Protein AF-0000000075089194 (afdb_homodimer)

Sequence (582 aa):
MLPSSLKMEQFHTVLVVLSIIIVISIAAPISENEDSENDGEYGEYFEGDMLLSKAQREAILQAADGNGRNGLRNVAKRWPNRTVVYHINEEDFDEEHVQKIEDALADIANHSCISFRPREKEDEHAVIIQGTKGGCFSSVGLSTPNDEGEIHQVLNLAKGCFKHGTVVHEMLHTIGFYHMQSTYDRDDFVTILWENIKPGHEHNFAKYSNDTVTDFGVPYDYNSVMHYTEKAFSVNGNNTIVPLKENVTIGQRMGLSESDILKLNKMYCEENDDNEVMLIENIDEIAFTCDMLPSSLKMEQFHTVLVVLSIIIVISIAAPISENEDSENDGEYGEYFEGDMLLSKAQREAILQAADGNGRNGLRNVAKRWPNRTVVYHINEEDFDEEHVQKIEDALADIANHSCISFRPREKEDEHAVIIQGTKGGCFSSVGLSTPNDEGEIHQVLNLAKGCFKHGTVVHEMLHTIGFYHMQSTYDRDDFVTILWENIKPGHEHNFAKYSNDTVTDFGVPYDYNSVMHYTEKAFSVNGNNTIVPLKENVTIGQRMGLSESDILKLNKMYCEENDDNEVMLIENIDEIAFTCD

Solvent-accessible surface area (backbone atoms only — not comparable to full-atom values): 32364 Å² total; per-residue (Å²): 138,82,83,81,78,77,76,76,77,74,76,73,75,76,73,74,72,74,71,73,70,72,70,70,70,67,66,64,71,70,68,71,69,72,61,70,75,70,58,26,44,70,46,63,28,42,72,13,27,35,44,70,48,45,68,33,52,54,41,55,48,38,38,31,41,48,68,39,78,74,36,29,78,70,61,46,41,68,48,67,92,42,35,47,39,28,42,73,46,59,89,56,46,56,71,68,54,52,48,50,53,50,49,32,52,48,53,53,31,74,60,41,71,43,41,77,42,72,56,89,47,88,85,48,64,24,36,39,36,36,32,88,53,85,30,25,30,13,23,46,12,45,74,51,44,86,54,69,77,38,67,56,44,47,31,37,44,20,91,75,29,75,47,56,6,47,45,36,34,37,49,39,18,37,58,36,53,70,54,51,67,27,39,57,66,33,72,81,46,36,44,76,36,62,81,26,40,32,73,46,50,65,71,58,66,41,51,38,27,78,52,37,64,81,46,83,86,49,75,93,54,57,54,20,33,46,23,60,41,40,46,52,63,34,64,75,78,41,58,18,43,41,67,69,59,80,97,66,63,50,29,45,48,75,39,82,24,72,64,46,38,51,36,52,28,58,73,68,52,53,81,60,84,49,76,58,64,68,47,51,65,52,44,64,58,52,60,64,60,70,110,136,83,82,80,80,78,76,76,77,75,77,74,76,76,74,74,74,74,72,74,72,72,71,70,70,66,67,64,70,74,67,70,69,73,62,68,76,69,57,25,44,70,46,62,28,43,72,13,27,36,45,70,49,45,68,34,52,54,40,54,49,38,36,31,41,48,69,41,77,72,37,31,78,71,60,44,42,69,49,67,93,41,35,48,38,28,42,72,47,58,90,57,46,57,70,68,54,51,49,50,53,51,49,30,53,47,54,53,30,74,60,42,72,44,40,76,43,72,55,90,49,90,85,48,65,26,36,39,36,35,32,87,51,87,30,26,30,12,24,46,12,47,75,51,44,87,56,68,76,38,67,57,46,48,31,37,44,19,89,76,30,75,46,57,7,45,45,36,35,39,50,39,18,39,58,38,52,71,53,51,67,26,38,58,66,34,72,81,46,35,44,77,37,62,84,27,40,32,74,45,50,65,69,57,68,39,51,39,28,79,51,38,63,82,45,84,85,48,73,91,54,57,53,21,32,46,24,60,42,39,45,52,62,34,63,77,78,41,58,19,44,42,66,69,59,81,96,68,62,51,29,46,47,75,40,81,24,72,62,46,39,51,36,50,27,58,74,67,53,52,81,59,82,51,77,58,65,65,47,53,67,52,42,64,59,52,59,63,60,68,108

pLDDT: mean 78.03, std 25.6, range [23.56, 98.81]

InterPro domains:
  IPR001506 Peptidase M12A [PF01400] (74-269)
  IPR001506 Peptidase M12A [PR00480] (101-119)
  IPR001506 Peptidase M12A [PR00480] (161-179)
  IPR001506 Peptidase M12A [PR00480] (180-197)
  IPR001506 Peptidase M12A [PR00480] (219-234)
  IPR001506 Peptidase M12A [PR00480] (256-269)
  IPR001506 Peptidase M12A [PS51864] (70-270)
  IPR006026 Peptidase, metallopeptidase [SM00235] (75-224)
  IPR024079 Metallopeptidase, catalytic domain superfamily [G3DSA:3.40.390.10] (23-272)
  IPR034035 Astacin-like metallopeptidase domain [cd04280] (81-268)

Secondary structure (DSSP, 8-state):
---------------------------------------TTSSSBBTBTEE--HHHHHHHHHHHTS---S-STTSSBPPGGGEEEEEE-GGG--HHHHHHHHHHHHHHHHTSS-EEEE-SSTTS--EEEE-SSSSEEEE-SBPPHHHHS-S-EEEEE-GGG-SHHHHHHHHHHHHT---GGGSTTGGGTEEE-GGGBPTT-GGGGPPPPTTS--STTPPP-TT-TTSPPTTTTBSSSS-SEEESSTT---S--SS--HHHHHHHHHHHTS---TTTHHHHHHHHHHHHHT-/---------------------------------------TTSSSBBTBTEE--HHHHHHHHHHHTS---S-STTSSBPPGGGEEEEEE-GGG--HHHHHHH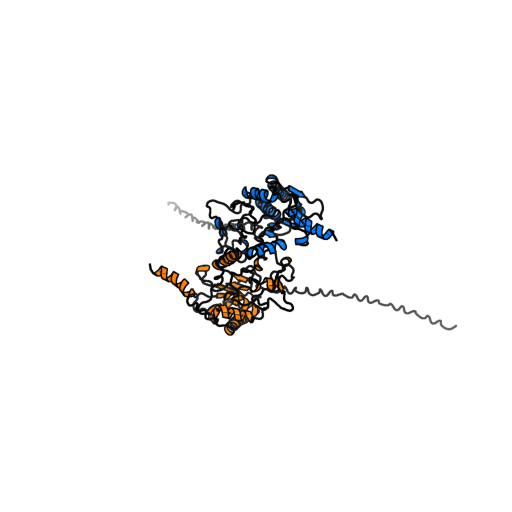HHHHHHHHHTSS-EEEE-SSTTS--EEEE-SSSSEEEE-SBPPHHHHS-S-EEEEE-GGG-SH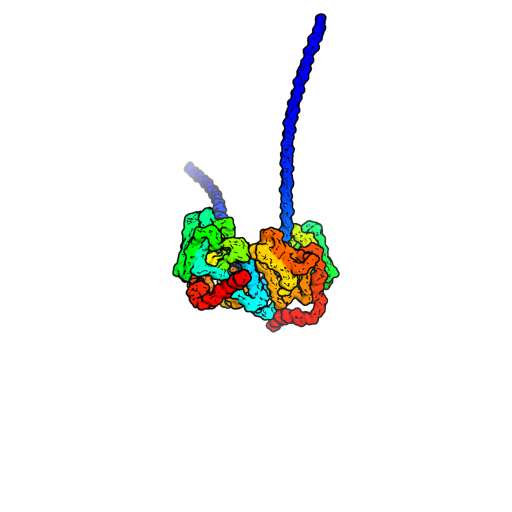HHHHHHHHHHHT---GGGSTTGGGTEEE-GGGBPTT-GGGGPPPPTTS--STTPPP-TT-TTSPPTTTTBSSSS-SEEESSTT---S--SS--HHHHHHHHHHHTS---TTTHHHHHHHHHHHHHT-

Structure (mmCIF, N/CA/C/O backbone):
data_AF-0000000075089194-model_v1
#
loop_
_entity.id
_entity.type
_entity.pdbx_description
1 polymer Metalloendopeptidase
#
loop_
_atom_site.group_PDB
_atom_site.id
_atom_site.type_symbol
_atom_site.label_atom_id
_atom_site.label_alt_id
_atom_site.label_comp_id
_atom_site.label_asym_id
_atom_site.label_entity_id
_atom_site.label_seq_id
_atom_site.pdbx_PDB_ins_code
_atom_site.Cartn_x
_atom_site.Cartn_y
_atom_site.Cartn_z
_atom_site.occupancy
_atom_site.B_iso_or_equiv
_atom_site.auth_seq_id
_atom_site.auth_comp_id
_atom_site.auth_asym_id
_atom_site.auth_atom_id
_atom_site.pdbx_PDB_model_num
ATOM 1 N N . MET A 1 1 ? -85.188 37.594 -64.938 1 29.69 1 MET A N 1
ATOM 2 C CA . MET A 1 1 ? -83.938 37.156 -65.5 1 29.69 1 MET A CA 1
ATOM 3 C C . MET A 1 1 ? -82.812 37.25 -64.5 1 29.69 1 MET A C 1
ATOM 5 O O . MET A 1 1 ? -82.188 38.312 -64.375 1 29.69 1 MET A O 1
ATOM 9 N N . LEU A 1 2 ? -83 36.594 -63.312 1 31.44 2 LEU A N 1
ATOM 10 C CA . LEU A 1 2 ? -82.375 36.719 -62 1 31.44 2 LEU A CA 1
ATOM 11 C C . LEU A 1 2 ? -80.938 36.219 -62 1 31.44 2 LEU A C 1
ATOM 13 O O . LEU A 1 2 ? -80.625 35.219 -62.656 1 31.44 2 LEU A O 1
ATOM 17 N N . PRO A 1 3 ? -79.875 37.094 -61.719 1 35.69 3 PRO A N 1
ATOM 18 C CA . PRO A 1 3 ? -78.438 37.031 -61.75 1 35.69 3 PRO A CA 1
ATOM 19 C C . PRO A 1 3 ? -77.875 35.938 -60.844 1 35.69 3 PRO A C 1
ATOM 21 O O . PRO A 1 3 ? -78.375 35.656 -59.781 1 35.69 3 PRO A O 1
ATOM 24 N N . SER A 1 4 ? -77.375 34.781 -61.438 1 30.83 4 SER A N 1
ATOM 25 C CA . SER A 1 4 ? -76.812 33.562 -60.938 1 30.83 4 SER A CA 1
ATOM 26 C C . SER A 1 4 ? -75.562 33.844 -60.125 1 30.83 4 SER A C 1
ATOM 28 O O . SER A 1 4 ? -74.625 34.469 -60.625 1 30.83 4 SER A O 1
ATOM 30 N N . SER A 1 5 ? -75.625 34.125 -58.875 1 30.59 5 SER A N 1
ATOM 31 C CA . SER A 1 5 ? -74.688 34.438 -57.812 1 30.59 5 SER A CA 1
ATOM 32 C C . SER A 1 5 ? -73.625 33.312 -57.656 1 30.59 5 SER A C 1
ATOM 34 O O . SER A 1 5 ? -74 32.25 -57.188 1 30.59 5 SER A O 1
ATOM 36 N N . LEU A 1 6 ? -72.875 33.031 -58.719 1 26.94 6 LEU A N 1
ATOM 37 C CA . LEU A 1 6 ? -71.875 31.969 -58.625 1 26.94 6 LEU A CA 1
ATOM 38 C C . LEU A 1 6 ? -70.938 32.219 -57.438 1 26.94 6 LEU A C 1
ATOM 40 O O . LEU A 1 6 ? -70.25 33.25 -57.406 1 26.94 6 LEU A O 1
ATOM 44 N N . LYS A 1 7 ? -71.25 31.609 -56.281 1 26.19 7 LYS A N 1
ATOM 45 C CA . LYS A 1 7 ? -70.562 31.609 -55.031 1 26.19 7 LYS A CA 1
ATOM 46 C C . LYS A 1 7 ? -69.125 31.094 -55.188 1 26.19 7 LYS A C 1
ATOM 48 O O . LYS A 1 7 ? -68.938 29.984 -55.688 1 26.19 7 LYS A O 1
ATOM 53 N N . MET A 1 8 ? -68.125 32.031 -55.375 1 25.86 8 MET A N 1
ATOM 54 C CA . MET A 1 8 ? -66.688 31.812 -55.469 1 25.86 8 MET A CA 1
ATOM 55 C C . MET A 1 8 ? -66.188 30.969 -54.312 1 25.86 8 MET A C 1
ATOM 57 O O . MET A 1 8 ? -66.375 31.297 -53.125 1 25.86 8 MET A O 1
ATOM 61 N N . GLU A 1 9 ? -66.25 29.672 -54.438 1 28.05 9 GLU A N 1
ATOM 62 C CA . GLU A 1 9 ? -65.688 28.734 -53.469 1 28.05 9 GLU A CA 1
ATOM 63 C C . GLU A 1 9 ? -64.25 29.078 -53.094 1 28.05 9 GLU A C 1
ATOM 65 O O . GLU A 1 9 ? -63.438 29.312 -53.969 1 28.05 9 GLU A O 1
ATOM 70 N N . GLN A 1 10 ? -64.125 29.844 -52.031 1 28.81 10 GLN A N 1
ATOM 71 C CA . GLN A 1 10 ? -62.875 30.25 -51.344 1 28.81 10 GLN A CA 1
ATOM 72 C C . GLN A 1 10 ? -62 29.031 -51 1 28.81 10 GLN A C 1
ATOM 74 O O . GLN A 1 10 ? -62.469 28.094 -50.344 1 28.81 10 GLN A O 1
ATOM 79 N N . PHE A 1 11 ? -6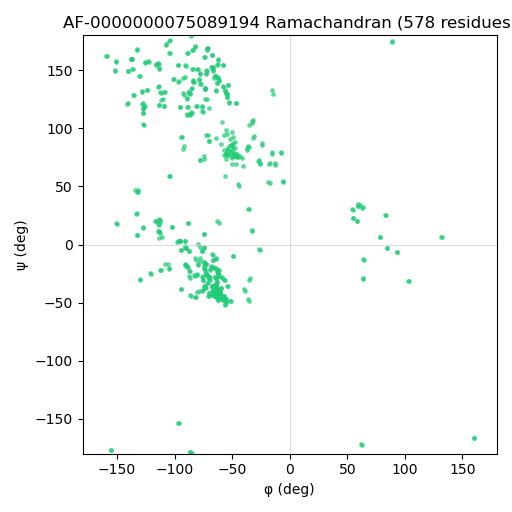1.281 28.547 -52 1 30.2 11 PHE A N 1
ATOM 80 C CA . PHE A 1 11 ? -60.312 27.5 -51.688 1 30.2 11 PHE A CA 1
ATOM 81 C C . PHE A 1 11 ? -59.438 27.906 -50.531 1 30.2 11 PHE A C 1
ATOM 83 O O . PHE A 1 11 ? -58.781 28.953 -50.594 1 30.2 11 PHE A O 1
ATOM 90 N N . HIS A 1 12 ? -59.875 27.672 -49.344 1 31.52 12 HIS A N 1
ATOM 91 C CA . HIS A 1 12 ? -59.094 27.828 -48.156 1 31.52 12 HIS A CA 1
ATOM 92 C C . HIS A 1 12 ? -57.781 27.016 -48.219 1 31.52 12 HIS A C 1
ATOM 94 O O . HIS A 1 12 ? -57.844 25.797 -48.344 1 31.52 12 HIS A O 1
ATOM 100 N N . THR A 1 13 ? -56.844 27.516 -49.031 1 30.42 13 THR A N 1
ATOM 101 C CA . THR A 1 13 ? -55.531 26.875 -48.969 1 30.42 13 THR A CA 1
ATOM 102 C C . THR A 1 13 ? -55.094 26.703 -47.531 1 30.42 13 THR A C 1
ATOM 104 O O . THR A 1 13 ? -54.969 27.688 -46.812 1 30.42 13 THR A O 1
ATOM 107 N N . VAL A 1 14 ? -55.469 25.609 -46.938 1 33.19 14 VAL A N 1
ATOM 108 C CA . VAL A 1 14 ? -54.938 25.219 -45.625 1 33.19 14 VAL A CA 1
ATOM 109 C C . VAL A 1 14 ? -53.406 25.188 -45.656 1 33.19 14 VAL A C 1
ATOM 111 O O . VAL A 1 14 ? -52.812 24.438 -46.438 1 33.19 14 VAL A O 1
ATOM 114 N N . LEU A 1 15 ? -52.812 26.344 -45.594 1 31.47 15 LEU A N 1
ATOM 115 C CA . LEU A 1 15 ? -51.375 26.375 -45.344 1 31.47 15 LEU A CA 1
ATOM 116 C C . LEU A 1 15 ? -51 25.469 -44.188 1 31.47 15 LEU A C 1
ATOM 118 O O . LEU A 1 15 ? -51.438 25.688 -43.062 1 31.47 15 LEU A O 1
ATOM 122 N N . VAL A 1 16 ? -50.844 24.219 -44.469 1 33.5 16 VAL A N 1
ATOM 123 C CA . VAL A 1 16 ? -50.281 23.312 -43.5 1 33.5 16 VAL A CA 1
ATOM 124 C C . VAL A 1 16 ? -48.906 23.844 -43.031 1 33.5 16 VAL A C 1
ATOM 126 O O . VAL A 1 16 ? -47.969 23.969 -43.844 1 33.5 16 VAL A O 1
ATOM 129 N N . VAL A 1 17 ? -48.906 24.812 -42.156 1 33.75 17 VAL A N 1
ATOM 130 C CA . VAL A 1 17 ? -47.688 25.219 -41.5 1 33.75 17 VAL A CA 1
ATOM 131 C C . VAL A 1 17 ? -47 23.984 -40.906 1 33.75 17 VAL A C 1
ATOM 133 O O . VAL A 1 17 ? -47.531 23.281 -40.062 1 33.75 17 VAL A O 1
ATOM 136 N N . LEU A 1 18 ? -46.344 23.297 -41.812 1 34.16 18 LEU A N 1
ATOM 137 C CA . LEU A 1 18 ? -45.406 22.297 -41.281 1 34.16 18 LEU A CA 1
ATOM 138 C C . LEU A 1 18 ? -44.562 22.859 -40.156 1 34.16 18 LEU A C 1
ATOM 140 O O . LEU A 1 18 ? -43.781 23.797 -40.375 1 34.16 18 LEU A O 1
ATOM 144 N N . SER A 1 19 ? -45.156 23 -39 1 32.16 19 SER A N 1
ATOM 145 C CA . SER A 1 19 ? -44.375 23.344 -37.812 1 32.16 19 SER A CA 1
ATOM 146 C C . SER A 1 19 ? -43.125 22.469 -37.719 1 32.16 19 SER A C 1
ATOM 148 O O . SER A 1 19 ? -43.219 21.234 -37.625 1 32.16 19 SER A O 1
ATOM 150 N N . ILE A 1 20 ? -42.188 22.797 -38.531 1 35.09 20 ILE A N 1
ATOM 151 C CA . ILE A 1 20 ? -40.875 22.188 -38.281 1 35.09 20 ILE A CA 1
ATOM 152 C C . ILE A 1 20 ? -40.531 22.297 -36.812 1 35.09 20 ILE A C 1
ATOM 154 O O . ILE A 1 20 ? -40.375 23.391 -36.281 1 35.09 20 ILE A O 1
ATOM 158 N N . ILE A 1 21 ? -41.188 21.406 -36.031 1 36.12 21 ILE A N 1
ATOM 159 C CA . ILE A 1 21 ? -40.688 21.281 -34.656 1 36.12 21 ILE A CA 1
ATOM 160 C C . ILE A 1 21 ? -39.188 21.125 -34.656 1 36.12 21 ILE A C 1
ATOM 162 O O . ILE A 1 21 ? -38.656 20.141 -35.125 1 36.12 21 ILE A O 1
ATOM 166 N N . ILE A 1 22 ? -38.531 22.203 -34.875 1 36.22 22 ILE A N 1
ATOM 167 C CA . ILE A 1 22 ? -37.125 22.141 -34.531 1 36.22 22 ILE A CA 1
ATOM 168 C C . ILE A 1 22 ? -36.938 21.578 -33.125 1 36.22 22 ILE A C 1
ATOM 170 O O . ILE A 1 22 ? -37.375 22.219 -32.156 1 36.22 22 ILE A O 1
ATOM 174 N N . VAL A 1 23 ? -37.094 20.266 -33.062 1 34.53 23 VAL A N 1
ATOM 175 C CA . VAL A 1 23 ? -36.594 19.672 -31.812 1 34.53 23 VAL A CA 1
ATOM 176 C C . VAL A 1 23 ? -35.219 20.203 -31.469 1 34.53 23 VAL A C 1
ATOM 178 O O . VAL A 1 23 ? -34.25 19.953 -32.188 1 34.53 23 VAL A O 1
ATOM 181 N N . ILE A 1 24 ? -35.156 21.422 -31.109 1 33.94 24 ILE A N 1
ATOM 182 C CA . ILE A 1 24 ? -33.906 21.766 -30.438 1 33.94 24 ILE A CA 1
ATOM 183 C C . ILE A 1 24 ? -33.562 20.672 -29.422 1 33.94 24 ILE A C 1
ATOM 185 O O . ILE A 1 24 ? -34.281 20.469 -28.438 1 33.94 24 ILE A O 1
ATOM 189 N N . SER A 1 25 ? -33.094 19.562 -30 1 31.67 25 SER A N 1
ATOM 190 C CA . SER A 1 25 ? -32.438 18.719 -29.016 1 31.67 25 SER A CA 1
ATOM 191 C C . SER A 1 25 ? -31.594 19.547 -28.062 1 31.67 25 SER A C 1
ATOM 193 O O . SER A 1 25 ? -30.609 20.172 -28.453 1 31.67 25 SER A O 1
ATOM 195 N N . ILE A 1 26 ? -32.25 20.203 -27.203 1 33.12 26 ILE A N 1
ATOM 196 C CA . ILE A 1 26 ? -31.422 20.656 -26.078 1 33.12 26 ILE A CA 1
ATOM 197 C C . ILE A 1 26 ? -30.391 19.594 -25.719 1 33.12 26 ILE A C 1
ATOM 199 O O . ILE A 1 26 ? -30.766 18.484 -25.312 1 33.12 26 ILE A O 1
ATOM 203 N N . ALA A 1 27 ? -29.312 19.578 -26.469 1 31.2 27 ALA A N 1
ATOM 204 C CA . ALA A 1 27 ? -28.203 18.844 -25.891 1 31.2 27 ALA A CA 1
ATOM 205 C C . ALA A 1 27 ? -28.203 18.938 -24.375 1 31.2 27 ALA A C 1
ATOM 207 O O . ALA A 1 27 ? -28.25 20.047 -23.812 1 31.2 27 ALA A O 1
ATOM 208 N N . ALA A 1 28 ? -28.828 18 -23.75 1 31.73 28 ALA A N 1
ATOM 209 C CA . ALA A 1 28 ? -28.609 17.984 -22.312 1 31.73 28 ALA A CA 1
ATOM 210 C C . ALA A 1 28 ? -27.203 18.469 -21.969 1 31.73 28 ALA A C 1
ATOM 212 O O . ALA A 1 28 ? -26.234 18.078 -22.625 1 31.73 28 ALA A O 1
ATOM 213 N N . PRO A 1 29 ? -27.094 19.703 -21.469 1 29.91 29 PRO A N 1
ATOM 214 C CA . PRO A 1 29 ? -25.703 19.953 -21.109 1 29.91 29 PRO A CA 1
ATOM 215 C C . PRO A 1 29 ? -25 18.703 -20.578 1 29.91 29 PRO A C 1
ATOM 217 O O . PRO A 1 29 ? -25.625 17.844 -19.969 1 29.91 29 PRO A O 1
ATOM 220 N N . ILE A 1 30 ? -24.188 18.078 -21.391 1 31.42 30 ILE A N 1
ATOM 221 C CA . ILE A 1 30 ? -23.219 17.188 -20.75 1 31.42 30 ILE A CA 1
ATOM 222 C C . ILE A 1 30 ? -22.922 17.688 -19.344 1 31.42 30 ILE A C 1
ATOM 224 O O . ILE A 1 30 ? -22.438 18.812 -19.156 1 31.42 30 ILE A O 1
ATOM 228 N N . SER A 1 31 ? -23.906 17.531 -18.453 1 28.16 31 SER A N 1
ATOM 229 C CA . SER A 1 31 ? -23.453 17.797 -17.094 1 28.16 31 SER A CA 1
ATOM 230 C C . SER A 1 31 ? -21.953 17.594 -16.969 1 28.16 31 SER A C 1
ATOM 232 O O . SER A 1 31 ? -21.422 16.547 -17.359 1 28.16 31 SER A O 1
ATOM 234 N N . GLU A 1 32 ? -21.188 18.609 -17.281 1 30.28 32 GLU A N 1
ATOM 235 C CA . GLU A 1 32 ? -19.812 18.562 -16.781 1 30.28 32 GLU A CA 1
ATOM 236 C C . GLU A 1 32 ? -19.719 17.703 -15.523 1 30.28 32 GLU A C 1
ATOM 238 O O . GLU A 1 32 ? -20.375 17.984 -14.516 1 30.28 32 GLU A O 1
ATOM 243 N N . ASN A 1 33 ? -19.906 16.422 -15.695 1 30.95 33 ASN A N 1
ATOM 244 C CA . ASN A 1 33 ? -19.5 15.57 -14.578 1 30.95 33 ASN A CA 1
ATOM 245 C C . ASN A 1 33 ? -18.547 16.312 -13.641 1 30.95 33 ASN A C 1
ATOM 247 O O . ASN A 1 33 ? -17.453 16.703 -14.047 1 30.95 33 ASN A O 1
ATOM 251 N N . GLU A 1 34 ? -19.031 17.312 -12.914 1 32.72 34 GLU A N 1
ATOM 252 C CA . GLU A 1 34 ? -18.281 17.734 -11.734 1 32.72 34 GLU A CA 1
ATOM 253 C C . GLU A 1 34 ? -17.281 16.672 -11.297 1 32.72 34 GLU A C 1
ATOM 255 O O . GLU A 1 34 ? -17.672 15.625 -10.781 1 32.72 34 GLU A O 1
ATOM 260 N N . ASP A 1 35 ? -16.484 16.234 -12.133 1 34.44 35 ASP A N 1
ATOM 261 C CA . ASP A 1 35 ? -15.305 15.461 -11.766 1 34.44 35 ASP A CA 1
ATOM 262 C C . ASP A 1 35 ? -15 15.602 -10.273 1 34.44 35 ASP A C 1
ATOM 264 O O . ASP A 1 35 ? -14.922 16.719 -9.75 1 34.44 35 ASP A O 1
ATOM 268 N N . SER A 1 36 ? -15.641 14.938 -9.43 1 37.22 36 SER A N 1
ATOM 269 C CA . SER A 1 36 ? -15.164 14.844 -8.055 1 37.22 36 SER A CA 1
ATOM 270 C C . SER A 1 36 ? -13.781 15.469 -7.906 1 37.22 36 SER A C 1
ATOM 272 O O . SER A 1 36 ? -12.883 15.195 -8.703 1 37.22 36 SER A O 1
ATOM 274 N N . GLU A 1 37 ? -13.641 16.781 -7.812 1 40.31 37 GLU A N 1
ATOM 275 C CA . GLU A 1 37 ? -12.406 17.391 -7.32 1 40.31 37 GLU A CA 1
ATOM 276 C C . GLU A 1 37 ? -11.43 16.328 -6.824 1 40.31 37 GLU A C 1
ATOM 278 O O . GLU A 1 37 ? -11.68 15.688 -5.797 1 40.31 37 GLU A O 1
ATOM 283 N N . ASN A 1 38 ? -11.078 15.375 -7.543 1 48.59 38 ASN A N 1
ATOM 284 C CA . ASN A 1 38 ? -9.984 14.445 -7.285 1 48.59 38 ASN A CA 1
ATOM 285 C C . ASN A 1 38 ? -9.078 14.945 -6.164 1 48.59 38 ASN A C 1
ATOM 287 O O . ASN A 1 38 ? -8.359 15.93 -6.328 1 48.59 38 ASN A O 1
ATOM 291 N N . ASP A 1 39 ? -9.57 14.977 -4.922 1 61.81 39 ASP A N 1
ATOM 292 C CA . ASP A 1 39 ? -8.859 15.422 -3.727 1 61.81 39 ASP A CA 1
ATOM 293 C C . ASP A 1 39 ? -7.387 15.039 -3.789 1 61.81 39 ASP A C 1
ATOM 295 O O . ASP A 1 39 ? -7.051 13.852 -3.879 1 61.81 39 ASP A O 1
ATOM 299 N N . GLY A 1 40 ? -6.586 15.852 -4.438 1 84.5 40 GLY A N 1
ATOM 300 C CA . GLY A 1 40 ? -5.137 15.836 -4.566 1 84.5 40 GLY A CA 1
ATOM 301 C C . GLY A 1 40 ? -4.445 15.156 -3.398 1 84.5 40 GLY A C 1
ATOM 302 O O . GLY A 1 40 ? -3.258 14.836 -3.473 1 84.5 40 GLY A O 1
ATOM 303 N N . GLU A 1 41 ? -5.273 14.758 -2.387 1 92.69 41 GLU A N 1
ATOM 304 C CA . GLU A 1 41 ? -4.715 14.148 -1.182 1 92.69 41 GLU A CA 1
ATOM 305 C C . GLU A 1 41 ? -4.613 12.633 -1.321 1 92.69 41 GLU A C 1
ATOM 307 O O . GLU A 1 41 ? -3.926 11.977 -0.538 1 92.69 41 GLU A O 1
ATOM 312 N N . TYR A 1 42 ? -5.316 12.125 -2.256 1 91.94 42 TYR A N 1
ATOM 313 C CA . TYR A 1 42 ? -5.348 10.68 -2.449 1 91.94 42 TYR A CA 1
ATOM 314 C C . TYR A 1 42 ? -4.5 10.273 -3.65 1 91.94 42 TYR A C 1
ATOM 316 O O . TYR A 1 42 ? -5.004 9.641 -4.586 1 91.94 42 TYR A O 1
ATOM 324 N N . GLY A 1 43 ? -3.215 10.664 -3.477 1 91.25 43 GLY A N 1
ATOM 325 C CA . GLY A 1 43 ? -2.252 10.43 -4.539 1 91.25 43 GLY A CA 1
ATOM 326 C C . GLY A 1 43 ? -1.438 9.164 -4.34 1 91.25 43 GLY A C 1
ATOM 327 O O . GLY A 1 43 ? -1.927 8.188 -3.768 1 91.25 43 GLY A O 1
ATOM 328 N N . GLU A 1 44 ? -0.256 9.18 -4.902 1 87.56 44 GLU A N 1
ATOM 329 C CA . GLU A 1 44 ? 0.548 7.965 -5.016 1 87.56 44 GLU A CA 1
ATOM 330 C C . GLU A 1 44 ? 1.441 7.781 -3.793 1 87.56 44 GLU A C 1
ATOM 332 O O . GLU A 1 44 ? 2.115 6.758 -3.658 1 87.56 44 GLU A O 1
ATOM 337 N N . TYR A 1 45 ? 1.42 8.711 -2.896 1 92.06 45 TYR A N 1
ATOM 338 C CA . TYR A 1 45 ? 2.314 8.648 -1.746 1 92.06 45 TYR A CA 1
ATOM 339 C C . TYR A 1 45 ? 1.721 7.785 -0.64 1 92.06 45 TYR A C 1
ATOM 341 O O . TYR A 1 45 ? 0.593 7.301 -0.761 1 92.06 45 TYR A O 1
ATOM 349 N N . PHE A 1 46 ? 2.572 7.445 0.368 1 90.06 46 PHE A N 1
ATOM 350 C CA . PHE A 1 46 ? 2.133 6.652 1.507 1 90.06 46 PHE A CA 1
ATOM 351 C C . PHE A 1 46 ? 0.82 7.188 2.066 1 90.06 46 PHE A C 1
ATOM 353 O O . PHE A 1 46 ? 0.722 8.367 2.412 1 90.06 46 PHE A O 1
ATOM 360 N N . GLU A 1 47 ? -0.216 6.375 2.117 1 92.56 47 GLU A N 1
ATOM 361 C CA . GLU A 1 47 ? -1.562 6.73 2.559 1 92.56 47 GLU A CA 1
ATOM 362 C C . GLU A 1 47 ? -2.1 7.926 1.781 1 92.56 47 GLU A C 1
ATOM 364 O O . GLU A 1 47 ? -2.914 8.695 2.299 1 92.56 47 GLU A O 1
ATOM 369 N N . GLY A 1 48 ? -1.586 8.172 0.613 1 94.94 48 GLY A N 1
ATOM 370 C CA . GLY A 1 48 ? -2.143 9.117 -0.339 1 94.94 48 GLY A CA 1
ATOM 371 C C . GLY A 1 48 ? -1.389 10.438 -0.382 1 94.94 48 GLY A C 1
ATOM 372 O O . GLY A 1 48 ? -1.312 11.078 -1.431 1 94.94 48 GLY A O 1
ATOM 373 N N . ASP A 1 49 ? -0.808 10.852 0.816 1 96.75 49 ASP A N 1
ATOM 374 C CA . ASP A 1 49 ? -0.282 12.211 0.787 1 96.75 49 ASP A CA 1
ATOM 375 C C . ASP A 1 49 ? 0.904 12.367 1.737 1 96.75 49 ASP A C 1
ATOM 377 O O . ASP A 1 49 ? 1.298 13.484 2.072 1 96.75 49 ASP A O 1
ATOM 381 N N . MET A 1 50 ? 1.552 11.234 2.174 1 93.81 50 MET A N 1
ATOM 382 C CA . MET A 1 50 ? 2.684 11.352 3.09 1 93.81 50 MET A CA 1
ATOM 383 C C . MET A 1 50 ? 3.977 10.906 2.416 1 93.81 50 MET A C 1
ATOM 385 O O . MET A 1 50 ? 4.082 9.773 1.943 1 93.81 50 MET A O 1
ATOM 389 N N . LEU A 1 51 ? 4.84 11.781 2.354 1 90.94 51 LEU A N 1
ATOM 390 C CA . LEU A 1 51 ? 6.195 11.477 1.912 1 90.94 51 LEU A CA 1
ATOM 391 C C . LEU A 1 51 ? 7.07 11.062 3.092 1 90.94 51 LEU A C 1
ATOM 393 O O . LEU A 1 51 ? 7.422 11.898 3.928 1 90.94 51 LEU A O 1
ATOM 397 N N . LEU A 1 52 ? 7.484 9.805 3.141 1 88.12 52 LEU A N 1
ATOM 398 C CA . LEU A 1 52 ? 8.203 9.266 4.285 1 88.12 52 LEU A CA 1
ATOM 399 C C . LEU A 1 52 ? 9.703 9.195 4.004 1 88.12 52 LEU A C 1
ATOM 401 O O . LEU A 1 52 ? 10.117 8.883 2.883 1 88.12 52 LEU A O 1
ATOM 405 N N . SER A 1 53 ? 10.406 9.492 5.043 1 84 53 SER A N 1
ATOM 406 C CA . SER A 1 53 ? 11.836 9.234 4.977 1 84 53 SER A CA 1
ATOM 407 C C . SER A 1 53 ? 12.125 7.734 5.031 1 84 53 SER A C 1
ATOM 409 O O . SER A 1 53 ? 11.25 6.938 5.352 1 84 53 SER A O 1
ATOM 411 N N . LYS A 1 54 ? 13.383 7.41 4.711 1 79.06 54 LYS A N 1
ATOM 412 C CA . LYS A 1 54 ? 13.805 6.012 4.797 1 79.06 54 LYS A CA 1
ATOM 413 C C . LYS A 1 54 ? 13.547 5.445 6.191 1 79.06 54 LYS A C 1
ATOM 415 O O . LYS A 1 54 ? 12.984 4.359 6.332 1 79.06 54 LYS A O 1
ATOM 420 N N . ALA A 1 55 ? 13.992 6.176 7.223 1 80.25 55 ALA A N 1
ATOM 421 C CA . ALA A 1 55 ? 13.844 5.73 8.602 1 80.25 55 ALA A CA 1
ATOM 422 C C . ALA A 1 55 ? 12.375 5.523 8.961 1 80.25 55 ALA A C 1
ATOM 424 O O . ALA A 1 55 ? 12.023 4.574 9.664 1 80.25 55 ALA A O 1
ATOM 425 N N . GLN A 1 56 ? 11.57 6.344 8.469 1 83 56 GLN A N 1
ATOM 426 C CA . GLN A 1 56 ? 10.141 6.254 8.758 1 83 56 GLN A CA 1
ATOM 427 C C . GLN A 1 56 ? 9.516 5.043 8.07 1 83 56 GLN A C 1
ATOM 429 O O . GLN A 1 56 ? 8.688 4.348 8.664 1 83 56 GLN A O 1
ATOM 434 N N . ARG A 1 57 ? 9.867 4.84 6.844 1 82.62 57 ARG A N 1
ATOM 435 C CA . ARG A 1 57 ? 9.383 3.668 6.117 1 82.62 57 ARG A CA 1
ATOM 436 C C . ARG A 1 57 ? 9.727 2.383 6.863 1 82.62 57 ARG A C 1
ATOM 438 O O . ARG A 1 57 ? 8.867 1.524 7.062 1 82.62 57 ARG A O 1
ATOM 445 N N . GLU A 1 58 ? 10.914 2.295 7.285 1 77.38 58 GLU A N 1
ATOM 446 C CA . GLU A 1 58 ? 11.375 1.123 8.023 1 77.38 58 GLU A CA 1
ATOM 447 C C . GLU A 1 58 ? 10.609 0.958 9.328 1 77.38 58 GLU A C 1
ATOM 449 O O . GLU A 1 58 ? 10.195 -0.15 9.672 1 77.38 58 GLU A O 1
ATOM 454 N N . ALA A 1 59 ? 10.43 2.037 9.969 1 77.75 59 ALA A N 1
ATOM 455 C CA . ALA A 1 59 ? 9.773 1.995 11.266 1 77.75 59 ALA A CA 1
ATOM 456 C C . ALA A 1 59 ? 8.32 1.542 11.133 1 77.75 59 ALA A C 1
ATOM 458 O O . ALA A 1 59 ? 7.84 0.736 11.938 1 77.75 59 ALA A O 1
ATOM 459 N N . ILE A 1 60 ? 7.66 2.047 10.195 1 75.5 60 ILE A N 1
ATOM 460 C CA . ILE A 1 60 ? 6.242 1.751 10.008 1 75.5 60 ILE A CA 1
ATOM 461 C C . ILE A 1 60 ? 6.062 0.278 9.648 1 75.5 60 ILE A C 1
ATOM 463 O O . ILE A 1 60 ? 5.164 -0.389 10.164 1 75.5 60 ILE A O 1
ATOM 467 N N . LEU A 1 61 ? 6.863 -0.211 8.836 1 71.25 61 LEU A N 1
ATOM 468 C CA . LEU A 1 61 ? 6.715 -1.587 8.375 1 71.25 61 LEU A CA 1
ATOM 469 C C . LEU A 1 61 ? 7.156 -2.572 9.453 1 71.25 61 LEU A C 1
ATOM 471 O O . LEU A 1 61 ? 6.602 -3.668 9.562 1 71.25 61 LEU A O 1
ATOM 475 N N . GLN A 1 62 ? 8.078 -2.141 10.219 1 69.69 62 GLN A N 1
ATOM 476 C CA . GLN A 1 62 ? 8.445 -2.963 11.367 1 69.69 62 GLN A CA 1
ATOM 477 C C . GLN A 1 62 ? 7.312 -3.031 12.383 1 69.69 62 GLN A C 1
ATOM 479 O O . GLN A 1 62 ? 7.082 -4.074 13 1 69.69 62 GLN A O 1
ATOM 484 N N . ALA A 1 63 ? 6.727 -1.941 12.523 1 65 63 ALA A N 1
ATOM 485 C CA . ALA A 1 63 ? 5.598 -1.907 13.453 1 65 63 ALA A CA 1
ATOM 486 C C . ALA A 1 63 ? 4.465 -2.809 12.969 1 65 63 ALA A C 1
ATOM 488 O O . ALA A 1 63 ? 3.797 -3.461 13.781 1 65 63 ALA A O 1
ATOM 489 N N . ALA A 1 64 ? 4.348 -2.846 11.766 1 62.03 64 ALA A N 1
ATOM 490 C CA . ALA A 1 64 ? 3.27 -3.639 11.18 1 62.03 64 ALA A CA 1
ATOM 491 C C . ALA A 1 64 ? 3.549 -5.133 11.32 1 62.03 64 ALA A C 1
ATOM 493 O O . ALA A 1 64 ? 2.621 -5.945 11.336 1 62.03 64 ALA A O 1
ATOM 494 N N . ASP A 1 65 ? 4.863 -5.52 11.406 1 60.5 65 ASP A N 1
ATOM 495 C CA . ASP A 1 65 ? 5.266 -6.922 11.484 1 60.5 65 ASP A CA 1
ATOM 496 C C . ASP A 1 65 ? 4.969 -7.496 12.867 1 60.5 65 ASP A C 1
ATOM 498 O O . ASP A 1 65 ? 5.152 -8.695 13.102 1 60.5 65 ASP A O 1
ATOM 502 N N . GLY A 1 66 ? 4.297 -6.883 13.734 1 52.91 66 GLY A N 1
ATOM 503 C CA . GLY A 1 66 ? 3.979 -7.348 15.078 1 52.91 66 GLY A CA 1
ATOM 504 C C . GLY A 1 66 ? 5.203 -7.535 15.945 1 52.91 66 GLY A C 1
ATOM 505 O O . GLY A 1 66 ? 5.086 -7.836 17.141 1 52.91 66 GLY A O 1
ATOM 506 N N . ASN A 1 67 ? 6.363 -7.848 15.383 1 48.81 67 ASN A N 1
ATOM 507 C CA . ASN A 1 67 ? 7.539 -8.18 16.172 1 48.81 67 ASN A CA 1
ATOM 508 C C . ASN A 1 67 ? 8.156 -6.934 16.812 1 48.81 67 ASN A C 1
ATOM 510 O O . ASN A 1 67 ? 9.133 -7.027 17.547 1 48.81 67 ASN A O 1
ATOM 514 N N . GLY A 1 68 ? 7.805 -5.918 16.328 1 43.41 68 GLY A N 1
ATOM 515 C CA . GLY A 1 68 ? 8.594 -4.793 16.812 1 43.41 68 GLY A CA 1
ATOM 516 C C . GLY A 1 68 ? 8.188 -4.324 18.188 1 43.41 68 GLY A C 1
ATOM 517 O O . GLY A 1 68 ? 7.273 -3.512 18.344 1 43.41 68 GLY A O 1
ATOM 518 N N . ARG A 1 69 ? 8.562 -5.188 19.219 1 41.38 69 ARG A N 1
ATOM 519 C CA . ARG A 1 69 ? 8.453 -4.688 20.578 1 41.38 69 ARG A CA 1
ATOM 520 C C . ARG A 1 69 ? 8.812 -3.205 20.641 1 41.38 69 ARG A C 1
ATOM 522 O O . ARG A 1 69 ? 8.516 -2.535 21.641 1 41.38 69 ARG A O 1
ATOM 529 N N . ASN A 1 70 ? 9.844 -2.885 20.047 1 39.34 70 ASN A N 1
ATOM 530 C CA . ASN A 1 70 ? 10.234 -1.495 20.266 1 39.34 70 ASN A CA 1
ATOM 531 C C . ASN A 1 70 ? 9.344 -0.534 19.484 1 39.34 70 ASN A C 1
ATOM 533 O O . ASN A 1 70 ? 9.367 -0.524 18.25 1 39.34 70 ASN A O 1
ATOM 537 N N . GLY A 1 71 ? 8.18 -0.324 19.859 1 42.12 71 GLY A N 1
ATOM 538 C CA . GLY A 1 71 ? 7.16 0.626 19.438 1 42.12 71 GLY A CA 1
ATOM 539 C C . GLY A 1 71 ? 7.707 1.762 18.594 1 42.12 71 GLY A C 1
ATOM 540 O O . GLY A 1 71 ? 8.906 2.051 18.641 1 42.12 71 GLY A O 1
ATOM 541 N N . LEU A 1 72 ? 7.074 2.129 17.438 1 47.56 72 LEU A N 1
ATOM 542 C CA . LEU A 1 72 ? 7.16 3.346 16.641 1 47.56 72 LEU A CA 1
ATOM 543 C C . LEU A 1 72 ? 7.332 4.57 17.531 1 47.56 72 LEU A C 1
ATOM 545 O O . LEU A 1 72 ? 6.453 5.438 17.594 1 47.56 72 LEU A O 1
ATOM 549 N N . ARG A 1 73 ? 7.996 4.457 18.734 1 49.25 73 ARG A N 1
ATOM 550 C CA . ARG A 1 73 ? 8.195 5.684 19.5 1 49.25 73 ARG A CA 1
ATOM 551 C C . ARG A 1 73 ? 8.773 6.789 18.609 1 49.25 73 ARG A C 1
ATOM 553 O O . ARG A 1 73 ? 8.617 7.977 18.922 1 49.25 73 ARG A O 1
ATOM 560 N N . ASN A 1 74 ? 9.164 6.348 17.406 1 55.16 74 ASN A N 1
ATOM 561 C CA . ASN A 1 74 ? 9.992 7.371 16.781 1 55.16 74 ASN A CA 1
ATOM 562 C C . ASN A 1 74 ? 9.609 7.594 15.32 1 55.16 74 ASN A C 1
ATOM 564 O O . ASN A 1 74 ? 10.477 7.703 14.445 1 55.16 74 ASN A O 1
ATOM 568 N N . VAL A 1 75 ? 8.211 7.723 15.109 1 62.31 75 VAL A N 1
ATOM 569 C CA . VAL A 1 75 ? 7.922 7.711 13.68 1 62.31 75 VAL A CA 1
ATOM 570 C C . VAL A 1 75 ? 8 9.125 13.125 1 62.31 75 VAL A C 1
ATOM 572 O O . VAL A 1 75 ? 8.211 9.32 11.922 1 62.31 75 VAL A O 1
ATOM 575 N N . ALA A 1 76 ? 7.895 10.133 14.023 1 69.94 76 ALA A N 1
ATOM 576 C CA . ALA A 1 76 ? 8.07 11.484 13.484 1 69.94 76 ALA A CA 1
ATOM 577 C C . ALA A 1 76 ? 8.875 12.352 14.445 1 69.94 76 ALA A C 1
ATOM 579 O O . ALA A 1 76 ? 8.5 12.516 15.609 1 69.94 76 ALA A O 1
ATOM 580 N N . LYS A 1 77 ? 9.945 12.844 13.969 1 81.25 77 LYS A N 1
ATOM 581 C CA . LYS A 1 77 ? 10.758 13.773 14.75 1 81.25 77 LYS A CA 1
ATOM 582 C C . LYS A 1 77 ? 10.07 15.141 14.859 1 81.25 77 LYS A C 1
ATOM 584 O O . LYS A 1 77 ? 9.391 15.57 13.93 1 81.25 77 LYS A O 1
ATOM 589 N N . ARG A 1 78 ? 10.305 15.734 15.977 1 90.25 78 ARG A N 1
ATOM 590 C CA . ARG A 1 78 ? 9.703 17.047 16.219 1 90.25 78 ARG A CA 1
ATOM 591 C C . ARG A 1 78 ? 10.625 18.156 15.75 1 90.25 78 ARG A C 1
ATOM 593 O O . ARG A 1 78 ? 11.852 18.016 15.742 1 90.25 78 ARG A O 1
ATOM 600 N N . TRP A 1 79 ? 9.977 19.266 15.43 1 93.94 79 TRP A N 1
ATOM 601 C CA . TRP A 1 79 ? 10.742 20.453 15.086 1 93.94 79 TRP A CA 1
ATOM 602 C C . TRP A 1 79 ? 11.367 21.078 16.328 1 93.94 79 TRP A C 1
ATOM 604 O O . TRP A 1 79 ? 10.711 21.203 17.359 1 93.94 79 TRP A O 1
ATOM 614 N N . PRO A 1 80 ? 12.664 21.453 16.266 1 92.44 80 PRO A N 1
ATOM 615 C CA . PRO A 1 80 ? 13.32 22.047 17.422 1 92.44 80 PRO A CA 1
ATOM 616 C C . PRO A 1 80 ? 12.727 23.375 17.844 1 92.44 80 PRO A C 1
ATOM 618 O O . PRO A 1 80 ? 12.281 24.156 16.984 1 92.44 80 PRO A O 1
ATOM 621 N N . ASN A 1 81 ? 12.719 23.578 19.156 1 94.19 81 ASN A N 1
ATOM 622 C CA . ASN A 1 81 ? 12.242 24.828 19.75 1 94.19 81 ASN A CA 1
ATOM 623 C C . ASN A 1 81 ? 10.797 25.109 19.359 1 94.19 81 ASN A C 1
ATOM 625 O O . ASN A 1 81 ? 10.391 26.266 19.266 1 94.19 81 ASN A O 1
ATOM 629 N N . ARG A 1 82 ? 10.023 24.141 18.938 1 96.19 82 ARG A N 1
ATOM 630 C CA . ARG A 1 82 ? 8.617 24.25 18.578 1 96.19 82 ARG A CA 1
ATOM 631 C C . ARG A 1 82 ? 8.422 25.219 17.422 1 96.19 82 ARG A C 1
ATOM 633 O O . ARG A 1 82 ? 7.461 26 17.406 1 96.19 82 ARG A O 1
ATOM 640 N N . THR A 1 83 ? 9.43 25.203 16.562 1 97.56 83 THR A N 1
ATOM 641 C CA . THR A 1 83 ? 9.391 26.156 15.461 1 97.56 83 THR A CA 1
ATOM 642 C C . THR A 1 83 ? 9.586 25.453 14.125 1 97.56 83 THR A C 1
ATOM 644 O O . THR A 1 83 ? 10.617 24.812 13.898 1 97.56 83 THR A O 1
ATOM 647 N N . VAL A 1 84 ? 8.656 25.594 13.297 1 97.94 84 VAL A N 1
ATOM 648 C CA . VAL A 1 84 ? 8.766 25.094 11.938 1 97.94 84 VAL A CA 1
ATOM 649 C C . VAL A 1 84 ? 9.391 26.156 11.039 1 97.94 84 VAL A C 1
ATOM 651 O O . VAL A 1 84 ? 8.859 27.266 10.914 1 97.94 84 VAL A O 1
ATOM 654 N N . VAL A 1 85 ? 10.531 25.797 10.492 1 97.44 85 VAL A N 1
ATOM 655 C CA . VAL A 1 85 ? 11.164 26.672 9.508 1 97.44 85 VAL A CA 1
ATOM 656 C C . VAL A 1 85 ? 10.648 26.344 8.109 1 97.44 85 VAL A C 1
ATOM 658 O O . VAL A 1 85 ? 10.617 25.172 7.711 1 97.44 85 VAL A O 1
ATOM 661 N N . TYR A 1 86 ? 10.219 27.484 7.348 1 98.31 86 TYR A N 1
ATOM 662 C CA . TYR A 1 86 ? 9.633 27.203 6.043 1 98.31 86 TYR A CA 1
ATOM 663 C C . TYR A 1 86 ? 10.148 28.172 4.988 1 98.31 86 TYR A C 1
ATOM 665 O O . TYR A 1 86 ? 10.75 29.188 5.32 1 98.31 86 TYR A O 1
ATOM 673 N N . HIS A 1 87 ? 10 27.734 3.768 1 98.19 87 HIS A N 1
ATOM 674 C CA . HIS A 1 87 ? 10.172 28.594 2.604 1 98.19 87 HIS A CA 1
ATOM 675 C C . HIS A 1 87 ? 9.062 28.375 1.579 1 98.19 87 HIS A C 1
ATOM 677 O O . HIS A 1 87 ? 8.797 27.234 1.195 1 98.19 87 HIS A O 1
ATOM 683 N N . ILE A 1 88 ? 8.445 29.484 1.178 1 98.44 88 ILE A N 1
ATOM 684 C CA . ILE A 1 88 ? 7.441 29.391 0.126 1 98.44 88 ILE A CA 1
ATOM 685 C C . ILE A 1 88 ? 8.078 29.703 -1.227 1 98.44 88 ILE A C 1
ATOM 687 O O . ILE A 1 88 ? 8.672 30.781 -1.407 1 98.44 88 ILE A O 1
ATOM 691 N N . ASN A 1 89 ? 8.016 28.688 -2.094 1 97.56 89 ASN A N 1
ATOM 692 C CA . ASN A 1 89 ? 8.367 29 -3.473 1 97.56 89 ASN A CA 1
ATOM 693 C C . ASN A 1 89 ? 7.312 29.875 -4.141 1 97.56 89 ASN A C 1
ATOM 695 O O . ASN A 1 89 ? 6.426 29.375 -4.832 1 97.56 89 ASN A O 1
ATOM 699 N N . GLU A 1 90 ? 7.457 31.125 -4.031 1 96.75 90 GLU A N 1
ATOM 700 C CA . GLU A 1 90 ? 6.422 32.062 -4.426 1 96.75 90 GLU A CA 1
ATOM 701 C C . GLU A 1 90 ? 6.125 31.969 -5.918 1 96.75 90 GLU A C 1
ATOM 703 O O . GLU A 1 90 ? 5.008 32.25 -6.355 1 96.75 90 GLU A O 1
ATOM 708 N N . GLU A 1 91 ? 7.074 31.5 -6.719 1 97 91 GLU A N 1
ATOM 709 C CA . GLU A 1 91 ? 6.891 31.406 -8.164 1 97 91 GLU A CA 1
ATOM 710 C C . GLU A 1 91 ? 5.852 30.344 -8.516 1 97 91 GLU A C 1
ATOM 712 O O . GLU A 1 91 ? 5.312 30.344 -9.625 1 97 91 GLU A O 1
ATOM 717 N N . ASP A 1 92 ? 5.625 29.5 -7.574 1 97.62 92 ASP A N 1
ATOM 718 C CA . ASP A 1 92 ? 4.684 28.422 -7.832 1 97.62 92 ASP A CA 1
ATOM 719 C C . ASP A 1 92 ? 3.25 28.844 -7.516 1 97.62 92 ASP A C 1
ATOM 721 O O . ASP A 1 92 ? 2.299 28.141 -7.836 1 97.62 92 ASP A O 1
ATOM 725 N N . PHE A 1 93 ? 3.047 30.078 -6.949 1 98.06 93 PHE A N 1
ATOM 726 C CA . PHE A 1 93 ? 1.758 30.438 -6.375 1 98.06 93 PHE A CA 1
ATOM 727 C C . PHE A 1 93 ? 1.369 31.859 -6.777 1 98.06 93 PHE A C 1
ATOM 729 O O . PHE A 1 93 ? 2.234 32.688 -7.066 1 98.06 93 PHE A O 1
ATOM 736 N N . ASP A 1 94 ? 0.067 32.062 -6.848 1 97.44 94 ASP A N 1
ATOM 737 C CA . ASP A 1 94 ? -0.381 33.469 -6.914 1 97.44 94 ASP A CA 1
ATOM 738 C C . ASP A 1 94 ? -0.539 34.062 -5.516 1 97.44 94 ASP A C 1
ATOM 740 O O . ASP A 1 94 ? -0.311 33.375 -4.516 1 97.44 94 ASP A O 1
ATOM 744 N N . GLU A 1 95 ? -0.941 35.25 -5.398 1 97.62 95 GLU A N 1
ATOM 745 C CA . GLU A 1 95 ? -1.011 35.969 -4.121 1 97.62 95 GLU A CA 1
ATOM 746 C C . GLU A 1 95 ? -2.061 35.344 -3.205 1 97.62 95 GLU A C 1
ATOM 748 O O . GLU A 1 95 ? -1.866 35.281 -1.989 1 97.62 95 GLU A O 1
ATOM 753 N N . GLU A 1 96 ? -3.15 34.969 -3.783 1 97.88 96 GLU A N 1
ATOM 754 C CA . GLU A 1 96 ? -4.207 34.344 -2.988 1 97.88 96 GLU A CA 1
ATOM 755 C C . GLU A 1 96 ? -3.734 33.062 -2.361 1 97.88 96 GLU A C 1
ATOM 757 O O . GLU A 1 96 ? -4.027 32.781 -1.195 1 97.88 96 GLU A O 1
ATOM 762 N N . HIS A 1 97 ? -3.045 32.281 -3.158 1 98.31 97 HIS A N 1
ATOM 763 C CA . HIS A 1 97 ? -2.482 31.016 -2.66 1 98.31 97 HIS A CA 1
ATOM 764 C C . HIS A 1 97 ? -1.534 31.266 -1.493 1 98.31 97 HIS A C 1
ATOM 766 O O . HIS A 1 97 ? -1.614 30.594 -0.468 1 98.31 97 HIS A O 1
ATOM 772 N N . VAL A 1 98 ? -0.646 32.219 -1.608 1 98.5 98 VAL A N 1
ATOM 773 C CA . VAL A 1 98 ? 0.316 32.531 -0.558 1 98.5 98 VAL A CA 1
ATOM 774 C C . VAL A 1 98 ? -0.422 32.969 0.711 1 98.5 98 VAL A C 1
ATOM 776 O O . VAL A 1 98 ? -0.068 32.531 1.812 1 98.5 98 VAL A O 1
ATOM 779 N N . GLN A 1 99 ? -1.444 33.719 0.578 1 98.44 99 GLN A N 1
ATOM 780 C CA . GLN A 1 99 ? -2.232 34.156 1.728 1 98.44 99 GLN A CA 1
ATOM 781 C C . GLN A 1 99 ? -2.887 32.969 2.424 1 98.44 99 GLN A C 1
ATOM 783 O O . GLN A 1 99 ? -2.916 32.906 3.654 1 98.44 99 GLN A O 1
ATOM 788 N N . LYS A 1 100 ? -3.443 32.062 1.654 1 98.5 100 LYS A N 1
ATOM 789 C CA . LYS A 1 100 ? -4.082 30.875 2.223 1 98.5 100 LYS A CA 1
ATOM 790 C C . LYS A 1 100 ? -3.08 30.031 2.996 1 98.5 100 LYS A C 1
ATOM 792 O O . LYS A 1 100 ? -3.414 29.453 4.035 1 98.5 100 LYS A O 1
ATOM 797 N N . ILE A 1 101 ? -1.867 29.922 2.471 1 98.81 101 ILE A N 1
ATOM 798 C CA . ILE A 1 101 ? -0.806 29.203 3.176 1 98.81 101 ILE A CA 1
ATOM 799 C C . ILE A 1 101 ? -0.506 29.906 4.5 1 98.81 101 ILE A C 1
ATOM 801 O O . ILE A 1 101 ? -0.487 29.266 5.555 1 98.81 101 ILE A O 1
ATOM 805 N N . GLU A 1 102 ? -0.341 31.203 4.465 1 98.5 102 GLU A N 1
ATOM 806 C CA . GLU A 1 102 ? -0.038 31.984 5.668 1 98.5 102 GLU A CA 1
ATOM 807 C C . GLU A 1 102 ? -1.178 31.891 6.68 1 98.5 102 GLU A C 1
ATOM 809 O O . GLU A 1 102 ? -0.94 31.828 7.887 1 98.5 102 GLU A O 1
ATOM 814 N N . ASP A 1 103 ? -2.381 31.922 6.172 1 98.69 103 ASP A N 1
ATOM 815 C CA . ASP A 1 103 ? -3.539 31.781 7.051 1 98.69 103 ASP A CA 1
ATOM 816 C C . ASP A 1 103 ? -3.521 30.453 7.789 1 98.69 103 ASP A C 1
ATOM 818 O O . ASP A 1 103 ? -3.869 30.375 8.969 1 98.69 103 ASP A O 1
ATOM 822 N N . ALA A 1 104 ? -3.203 29.422 7.082 1 98.81 104 ALA A N 1
ATOM 823 C CA . ALA A 1 104 ? -3.141 28.109 7.695 1 98.81 104 ALA A CA 1
ATOM 824 C C . ALA A 1 104 ? -2.055 28.047 8.766 1 98.81 104 ALA A C 1
ATOM 826 O O . ALA A 1 104 ? -2.271 27.5 9.852 1 98.81 104 ALA A O 1
ATOM 827 N N . LEU A 1 105 ? -0.878 28.641 8.484 1 98.69 105 LEU A N 1
ATOM 828 C CA . LEU A 1 105 ? 0.191 28.719 9.477 1 98.69 105 LEU A CA 1
ATOM 829 C C . LEU A 1 105 ? -0.269 29.469 10.719 1 98.69 105 LEU A C 1
ATOM 831 O O . LEU A 1 105 ? -0.038 29.016 11.844 1 98.69 105 LEU A O 1
ATOM 835 N N . ALA A 1 106 ? -0.892 30.516 10.453 1 98.69 106 ALA A N 1
ATOM 836 C CA . ALA A 1 106 ? -1.377 31.344 11.555 1 98.69 106 ALA A CA 1
ATOM 837 C C . ALA A 1 106 ? -2.414 30.609 12.391 1 98.69 106 ALA A C 1
ATOM 839 O O . ALA A 1 106 ? -2.43 30.719 13.617 1 98.69 106 ALA A O 1
ATOM 840 N N . ASP A 1 107 ? -3.266 29.938 11.711 1 98.62 107 ASP A N 1
ATOM 841 C CA . ASP A 1 107 ? -4.297 29.172 12.414 1 98.62 107 ASP A CA 1
ATOM 842 C C . ASP A 1 107 ? -3.678 28.172 13.391 1 98.62 107 ASP A C 1
ATOM 844 O O . ASP A 1 107 ? -4.062 28.125 14.562 1 98.62 107 ASP A O 1
ATOM 848 N N . ILE A 1 108 ? -2.727 27.438 12.945 1 98.75 108 ILE A N 1
ATOM 849 C CA . ILE A 1 108 ? -2.041 26.453 13.773 1 98.75 108 ILE A CA 1
ATOM 850 C C . ILE A 1 108 ? -1.305 27.156 14.914 1 98.75 108 ILE A C 1
ATOM 852 O O . ILE A 1 108 ? -1.396 26.75 16.078 1 98.75 108 ILE A O 1
ATOM 856 N N . ALA A 1 109 ? -0.616 28.234 14.609 1 98.56 109 ALA A N 1
ATOM 857 C CA . ALA A 1 109 ? 0.147 28.969 15.609 1 98.56 109 ALA A CA 1
ATOM 858 C C . ALA A 1 109 ? -0.773 29.562 16.672 1 98.56 109 ALA A C 1
ATOM 860 O O . ALA A 1 109 ? -0.435 29.562 17.859 1 98.56 109 ALA A O 1
ATOM 861 N N . ASN A 1 110 ? -1.875 29.984 16.297 1 98.25 110 ASN A N 1
ATOM 862 C CA . ASN A 1 110 ? -2.803 30.625 17.219 1 98.25 110 ASN A CA 1
ATOM 863 C C . ASN A 1 110 ? -3.447 29.625 18.172 1 98.25 110 ASN A C 1
ATOM 865 O O . ASN A 1 110 ? -3.979 30.016 19.219 1 98.25 110 ASN A O 1
ATOM 869 N N . HIS A 1 111 ? -3.377 28.359 17.844 1 98.06 111 HIS A N 1
ATOM 870 C CA . HIS A 1 111 ? -4.047 27.344 18.656 1 98.06 111 HIS A CA 1
ATOM 871 C C . HIS A 1 111 ? -3.037 26.438 19.344 1 98.06 111 HIS A C 1
ATOM 873 O O . HIS A 1 111 ? -3.406 25.391 19.875 1 98.06 111 HIS A O 1
ATOM 879 N N . SER A 1 112 ? -1.803 26.828 19.266 1 96.94 112 SER A N 1
ATOM 880 C CA . SER A 1 112 ? -0.778 25.953 19.844 1 96.94 112 SER A CA 1
ATOM 881 C C . SER A 1 112 ? 0.46 26.766 20.234 1 96.94 112 SER A C 1
ATOM 883 O O . SER A 1 112 ? 0.438 28 20.219 1 96.94 112 SER A O 1
ATOM 885 N N . CYS A 1 113 ? 1.514 26.031 20.719 1 96.88 113 CYS A N 1
ATOM 886 C CA . CYS A 1 113 ? 2.789 26.656 21.078 1 96.88 113 CYS A CA 1
ATOM 887 C C . CYS A 1 113 ? 3.742 26.656 19.891 1 96.88 113 CYS A C 1
ATOM 889 O O . CYS A 1 113 ? 4.891 27.078 20 1 96.88 113 CYS A O 1
ATOM 891 N N . ILE A 1 114 ? 3.26 26.172 18.75 1 97.25 114 ILE A N 1
ATOM 892 C CA . ILE A 1 114 ? 4.105 26.078 17.562 1 97.25 114 ILE A CA 1
ATOM 893 C C . ILE A 1 114 ? 4.258 27.453 16.922 1 97.25 114 ILE A C 1
ATOM 895 O O . ILE A 1 114 ? 3.283 28.188 16.797 1 97.25 114 ILE A O 1
ATOM 899 N N . SER A 1 115 ? 5.434 27.734 16.516 1 98.06 115 SER A N 1
ATOM 900 C CA . SER A 1 115 ? 5.719 28.922 15.742 1 98.06 115 SER A CA 1
ATOM 901 C C . SER A 1 115 ? 6.215 28.562 14.344 1 98.06 115 SER A C 1
ATOM 903 O O . SER A 1 115 ? 6.758 27.484 14.125 1 98.06 115 SER A O 1
ATOM 905 N N . PHE A 1 116 ? 5.977 29.531 13.445 1 98.62 116 PHE A N 1
ATOM 906 C CA . PHE A 1 116 ? 6.461 29.406 12.078 1 98.62 116 PHE A CA 1
ATOM 907 C C . PHE A 1 116 ? 7.336 30.594 11.703 1 98.62 116 PHE A C 1
ATOM 909 O O . PHE A 1 116 ? 6.98 31.75 11.969 1 98.62 116 PHE A O 1
ATOM 916 N N . ARG A 1 117 ? 8.422 30.297 11.133 1 97.94 117 ARG A N 1
ATOM 917 C CA . ARG A 1 117 ? 9.219 31.406 10.617 1 97.94 117 ARG A CA 1
ATOM 918 C C . ARG A 1 117 ? 9.844 31.047 9.273 1 97.94 117 ARG A C 1
ATOM 920 O O . ARG A 1 117 ? 10.203 29.891 9.039 1 97.94 117 ARG A O 1
ATOM 927 N N . PRO A 1 118 ? 10.055 32.062 8.352 1 97.75 118 PRO A N 1
ATOM 928 C CA . PRO A 1 118 ? 10.797 31.797 7.113 1 97.75 118 PRO A CA 1
ATOM 929 C C . PRO A 1 118 ? 12.266 31.469 7.363 1 97.75 118 PRO A C 1
ATOM 931 O O . PRO A 1 118 ? 12.836 31.922 8.359 1 97.75 118 PRO A O 1
ATOM 934 N N . ARG A 1 119 ? 12.773 30.672 6.457 1 96.56 119 ARG A N 1
ATOM 935 C CA . ARG A 1 119 ? 14.195 30.375 6.586 1 96.56 119 ARG A CA 1
ATOM 936 C C . ARG A 1 119 ? 15.031 31.625 6.383 1 96.56 119 ARG A C 1
ATOM 938 O O . ARG A 1 119 ? 14.688 32.5 5.566 1 96.56 119 ARG A O 1
ATOM 945 N N . GLU A 1 120 ? 16.125 31.734 7.094 1 95.81 120 GLU A N 1
ATOM 946 C CA . GLU A 1 120 ? 17 32.906 7.02 1 95.81 120 GLU A CA 1
ATOM 947 C C . GLU A 1 120 ? 18.016 32.75 5.891 1 95.81 120 GLU A C 1
ATOM 949 O O . GLU A 1 120 ? 18.328 33.719 5.199 1 95.81 120 GLU A O 1
ATOM 954 N N . LYS A 1 121 ? 18.594 31.5 5.816 1 94.5 121 LYS A N 1
ATOM 955 C CA . LYS A 1 121 ? 19.562 31.172 4.773 1 94.5 121 LYS A CA 1
ATOM 956 C C . LYS A 1 121 ? 19.109 29.969 3.959 1 94.5 121 LYS A C 1
ATOM 958 O O . LYS A 1 121 ? 18.375 29.109 4.461 1 94.5 121 LYS A O 1
ATOM 963 N N . GLU A 1 122 ? 19.688 29.969 2.791 1 91.12 122 GLU A N 1
ATOM 964 C CA . GLU A 1 122 ? 19.297 28.906 1.871 1 91.12 122 GLU A CA 1
ATOM 965 C C . GLU A 1 122 ? 19.688 27.531 2.404 1 91.12 122 GLU A C 1
ATOM 967 O O . GLU A 1 122 ? 19 26.547 2.164 1 91.12 122 GLU A O 1
ATOM 972 N N . ASP A 1 123 ? 20.719 27.453 3.166 1 89.19 123 ASP A N 1
ATOM 973 C CA . ASP A 1 123 ? 21.219 26.172 3.625 1 89.19 123 ASP A CA 1
ATOM 974 C C . ASP A 1 123 ? 20.594 25.781 4.961 1 89.19 123 ASP A C 1
ATOM 976 O O . ASP A 1 123 ? 20.859 24.688 5.477 1 89.19 123 ASP A O 1
ATOM 980 N N . GLU A 1 124 ? 19.734 26.641 5.516 1 92.12 124 GLU A N 1
ATOM 981 C CA . GLU A 1 124 ? 18.984 26.281 6.707 1 92.12 124 GLU A CA 1
ATOM 982 C C . GLU A 1 124 ? 17.875 25.281 6.371 1 92.12 124 GLU A C 1
ATOM 984 O O . GLU A 1 124 ? 17.094 25.484 5.445 1 92.12 124 GLU A O 1
ATOM 989 N N . HIS A 1 125 ? 17.875 24.125 7.082 1 92.56 125 HIS A N 1
ATOM 990 C CA . HIS A 1 125 ? 16.844 23.141 6.84 1 92.56 125 HIS A CA 1
ATOM 991 C C . HIS A 1 125 ? 15.445 23.734 7.004 1 92.56 125 HIS A C 1
ATOM 993 O O . HIS A 1 125 ? 15.195 24.453 7.973 1 92.56 125 HIS A O 1
ATOM 999 N N . ALA A 1 126 ? 14.602 23.5 6.016 1 95.5 126 ALA A N 1
ATOM 1000 C CA . ALA A 1 126 ? 13.242 24.031 6.008 1 95.5 126 ALA A CA 1
ATOM 1001 C C . ALA A 1 126 ? 12.297 23.125 5.234 1 95.5 126 ALA A C 1
ATOM 1003 O O . ALA A 1 126 ? 12.742 22.266 4.469 1 95.5 126 ALA A O 1
ATOM 1004 N N . VAL A 1 127 ? 11.078 23.266 5.551 1 97.25 127 VAL A N 1
ATOM 1005 C CA . VAL A 1 127 ? 10.078 22.703 4.641 1 97.25 127 VAL A CA 1
ATOM 1006 C C . VAL A 1 127 ? 9.852 23.672 3.477 1 97.25 127 VAL A C 1
ATOM 1008 O O . VAL A 1 127 ? 9.539 24.844 3.684 1 97.25 127 VAL A O 1
ATOM 1011 N N . ILE A 1 128 ? 10.133 23.172 2.322 1 97.31 128 ILE A N 1
ATOM 1012 C CA . ILE A 1 128 ? 9.891 23.953 1.115 1 97.31 128 ILE A CA 1
ATOM 1013 C C . ILE A 1 128 ? 8.453 23.75 0.65 1 97.31 128 ILE A C 1
ATOM 1015 O O . ILE A 1 128 ? 8.07 22.656 0.236 1 97.31 128 ILE A O 1
ATOM 1019 N N . ILE A 1 129 ? 7.699 24.812 0.76 1 98.62 129 ILE A N 1
ATOM 1020 C CA . ILE A 1 129 ? 6.324 24.797 0.279 1 98.62 129 ILE A CA 1
ATOM 1021 C C . ILE A 1 129 ? 6.293 25.125 -1.209 1 98.62 129 ILE A C 1
ATOM 1023 O O . ILE A 1 129 ? 6.629 26.25 -1.604 1 98.62 129 ILE A O 1
ATOM 1027 N N . GLN A 1 130 ? 5.883 24.078 -1.97 1 98.38 130 GLN A N 1
ATOM 1028 C CA . GLN A 1 130 ? 5.969 24.219 -3.42 1 98.38 130 GLN A CA 1
ATOM 1029 C C . GLN A 1 130 ? 4.672 23.781 -4.094 1 98.38 130 GLN A C 1
ATOM 1031 O O . GLN A 1 130 ? 3.766 23.266 -3.43 1 98.38 130 GLN A O 1
ATOM 1036 N N . GLY A 1 131 ? 4.555 24.094 -5.375 1 97 131 GLY A N 1
ATOM 1037 C CA . GLY A 1 131 ? 3.402 23.688 -6.168 1 97 131 GLY A CA 1
ATOM 1038 C C . GLY A 1 131 ? 3.781 23.094 -7.512 1 97 131 GLY A C 1
ATOM 1039 O O . GLY A 1 131 ? 3.01 23.172 -8.469 1 97 131 GLY A O 1
ATOM 1040 N N . THR A 1 132 ? 4.961 22.531 -7.605 1 92.94 132 THR A N 1
ATOM 1041 C CA . THR A 1 132 ? 5.516 22.109 -8.891 1 92.94 132 THR A CA 1
ATOM 1042 C C . THR A 1 132 ? 5.055 20.703 -9.25 1 92.94 132 THR A C 1
ATOM 1044 O O . THR A 1 132 ? 5.125 20.297 -10.414 1 92.94 132 THR A O 1
ATOM 1047 N N . LYS A 1 133 ? 4.699 20 -8.234 1 91.94 133 LYS A N 1
ATOM 1048 C CA . LYS A 1 133 ? 4.219 18.641 -8.469 1 91.94 133 LYS A CA 1
ATOM 1049 C C . LYS A 1 133 ? 2.703 18.562 -8.336 1 91.94 133 LYS A C 1
ATOM 1051 O O . LYS A 1 133 ? 2.066 19.5 -7.863 1 91.94 133 LYS A O 1
ATOM 1056 N N . GLY A 1 134 ? 2.166 17.469 -8.828 1 92.12 134 GLY A N 1
ATOM 1057 C CA . GLY A 1 134 ? 0.735 17.25 -8.672 1 92.12 134 GLY A CA 1
ATOM 1058 C C . GLY A 1 134 ? 0.347 16.781 -7.289 1 92.12 134 GLY A C 1
ATOM 1059 O O . GLY A 1 134 ? 1.128 16.109 -6.617 1 92.12 134 GLY A O 1
ATOM 1060 N N . GLY A 1 135 ? -0.853 17.203 -6.852 1 94.94 135 GLY A N 1
ATOM 1061 C CA . GLY A 1 135 ? -1.425 16.672 -5.629 1 94.94 135 GLY A CA 1
ATOM 1062 C C . GLY A 1 135 ? -1.016 17.438 -4.391 1 94.94 135 GLY A C 1
ATOM 1063 O O . GLY A 1 135 ? -0.287 18.438 -4.484 1 94.94 135 GLY A O 1
ATOM 1064 N N . CYS A 1 136 ? -1.587 17.062 -3.299 1 97.88 136 CYS A N 1
ATOM 1065 C CA . CYS A 1 136 ? -1.27 17.594 -1.975 1 97.88 136 CYS A CA 1
ATOM 1066 C C . CYS A 1 136 ? -0.539 16.547 -1.138 1 97.88 136 CYS A C 1
ATOM 1068 O O . CYS A 1 136 ? -1.066 15.461 -0.892 1 97.88 136 CYS A O 1
ATOM 1070 N N . PHE A 1 137 ? 0.642 16.859 -0.744 1 97.31 137 PHE A N 1
ATOM 1071 C CA . PHE A 1 137 ? 1.385 15.914 0.071 1 97.31 137 PHE A CA 1
ATOM 1072 C C . PHE A 1 137 ? 2.488 16.609 0.854 1 97.31 137 PHE A C 1
ATOM 1074 O O . PHE A 1 137 ? 2.854 17.75 0.542 1 97.31 137 PHE A O 1
ATOM 1081 N N . SER A 1 138 ? 2.947 15.945 1.848 1 97.06 138 SER A N 1
ATOM 1082 C CA . SER A 1 138 ? 3.979 16.531 2.703 1 97.06 138 SER A CA 1
ATOM 1083 C C . SER A 1 138 ? 4.855 15.438 3.322 1 97.06 138 SER A C 1
ATOM 1085 O O . SER A 1 138 ? 4.391 14.328 3.572 1 97.06 138 SER A O 1
ATOM 1087 N N . SER A 1 139 ? 6.086 15.883 3.537 1 93.81 139 SER A N 1
ATOM 1088 C CA . SER A 1 139 ? 6.906 15.094 4.453 1 93.81 139 SER A CA 1
ATOM 1089 C C . SER A 1 139 ? 6.301 15.07 5.852 1 93.81 139 SER A C 1
ATOM 1091 O O . SER A 1 139 ? 5.496 15.93 6.203 1 93.81 139 SER A O 1
ATOM 1093 N N . VAL A 1 140 ? 6.719 14.086 6.602 1 93 140 VAL A N 1
ATOM 1094 C CA . VAL A 1 140 ? 6.117 13.93 7.922 1 93 140 VAL A CA 1
ATOM 1095 C C . VAL A 1 140 ? 7.148 14.25 9 1 93 140 VAL A C 1
ATOM 1097 O O . VAL A 1 140 ? 8.227 13.656 9.039 1 93 140 VAL A O 1
ATOM 1100 N N . GLY A 1 141 ? 6.758 15.195 9.859 1 93.19 141 GLY A N 1
ATOM 1101 C CA . GLY A 1 141 ? 7.695 15.578 10.906 1 93.19 141 GLY A CA 1
ATOM 1102 C C . GLY A 1 141 ? 8.977 16.172 10.359 1 93.19 141 GLY A C 1
ATOM 1103 O O . GLY A 1 141 ? 9.055 16.531 9.18 1 93.19 141 GLY A O 1
ATOM 1104 N N . LEU A 1 142 ? 9.914 16.375 11.273 1 90.75 142 LEU A N 1
ATOM 1105 C CA . LEU A 1 142 ? 11.219 16.906 10.891 1 90.75 142 LEU A CA 1
ATOM 1106 C C . LEU A 1 142 ? 12.07 15.828 10.234 1 90.75 142 LEU A C 1
ATOM 1108 O O . LEU A 1 142 ? 12.227 14.734 10.789 1 90.75 142 LEU A O 1
ATOM 1112 N N . SER A 1 143 ? 12.383 16.141 9.008 1 82.56 143 SER A N 1
ATOM 1113 C CA . SER A 1 143 ? 13.336 15.266 8.336 1 82.56 143 SER A CA 1
ATOM 1114 C C . SER A 1 143 ? 14.766 15.75 8.516 1 82.56 143 SER A C 1
ATOM 1116 O O . SER A 1 143 ? 15.023 16.953 8.539 1 82.56 143 SER A O 1
ATOM 1118 N N . THR A 1 144 ? 15.695 14.961 8.938 1 68.5 144 THR A N 1
ATOM 1119 C CA . THR A 1 144 ? 17.078 15.383 9.102 1 68.5 144 THR A CA 1
ATOM 1120 C C . THR A 1 144 ? 17.906 15.008 7.871 1 68.5 144 THR A C 1
ATOM 1122 O O . THR A 1 144 ? 17.547 14.102 7.129 1 68.5 144 THR A O 1
ATOM 1125 N N . PRO A 1 145 ? 18.797 15.977 7.527 1 58.12 145 PRO A N 1
ATOM 1126 C CA . PRO A 1 145 ? 19.672 15.742 6.367 1 58.12 145 PRO A CA 1
ATOM 1127 C C . PRO A 1 145 ? 20.156 14.305 6.277 1 58.12 145 PRO A C 1
ATOM 1129 O O . PRO A 1 145 ? 20.312 13.766 5.176 1 58.12 145 PRO A O 1
ATOM 1132 N N . ASN A 1 146 ? 20.469 13.766 7.43 1 54.97 146 ASN A N 1
ATOM 1133 C CA . ASN A 1 146 ? 21.031 12.422 7.406 1 54.97 146 ASN A CA 1
ATOM 1134 C C . ASN A 1 146 ? 20 11.398 6.918 1 54.97 146 ASN A C 1
ATOM 1136 O O . ASN A 1 146 ? 20.359 10.266 6.59 1 54.97 146 ASN A O 1
ATOM 1140 N N . ASP A 1 147 ? 18.828 11.781 6.875 1 55.19 147 ASP A N 1
ATOM 1141 C CA . ASP A 1 147 ? 17.812 10.797 6.52 1 55.19 147 ASP A CA 1
ATOM 1142 C C . ASP A 1 147 ? 17.734 10.609 5.008 1 55.19 147 ASP A C 1
ATOM 1144 O O . ASP A 1 147 ? 17.625 9.477 4.52 1 55.19 147 ASP A O 1
ATOM 1148 N N . GLU A 1 148 ? 17.734 11.688 4.273 1 55.75 148 GLU A N 1
ATOM 1149 C CA . GLU A 1 148 ? 17.453 11.562 2.846 1 55.75 148 GLU A CA 1
ATOM 1150 C C . GLU A 1 148 ? 18.547 12.227 2.01 1 55.75 148 GLU A C 1
ATOM 1152 O O . GLU A 1 148 ? 18.469 12.25 0.78 1 55.75 148 GLU A O 1
ATOM 1157 N N . GLY A 1 149 ? 19.625 12.516 2.652 1 56 149 GLY A N 1
ATOM 1158 C CA . GLY A 1 149 ? 20.625 13.227 1.89 1 56 149 GLY A CA 1
ATOM 1159 C C . GLY A 1 149 ? 20.172 14.602 1.435 1 56 149 GLY A C 1
ATOM 1160 O O . GLY A 1 149 ? 20.953 15.359 0.848 1 56 149 GLY A O 1
ATOM 1161 N N . GLU A 1 150 ? 18.875 14.812 1.583 1 61.56 150 GLU A N 1
ATOM 1162 C CA . GLU A 1 150 ? 18.406 16.109 1.134 1 61.56 150 GLU A CA 1
ATOM 1163 C C . GLU A 1 150 ? 18.406 17.125 2.275 1 61.56 150 GLU A C 1
ATOM 1165 O O . GLU A 1 150 ? 18.125 16.781 3.424 1 61.56 150 GLU A O 1
ATOM 1170 N N . ILE A 1 151 ? 18.734 18.312 1.915 1 70.88 151 ILE A N 1
ATOM 1171 C CA . ILE A 1 151 ? 18.875 19.406 2.869 1 70.88 151 ILE A CA 1
ATOM 1172 C C . ILE A 1 151 ? 17.484 19.891 3.307 1 70.88 151 ILE A C 1
ATOM 1174 O O . ILE A 1 151 ? 17.312 20.344 4.441 1 70.88 151 ILE A O 1
ATOM 1178 N N . HIS A 1 152 ? 16.516 19.719 2.461 1 89.12 152 HIS A N 1
ATOM 1179 C CA . HIS A 1 152 ? 15.188 20.25 2.768 1 89.12 152 HIS A CA 1
ATOM 1180 C C . HIS A 1 152 ? 14.125 19.172 2.676 1 89.12 152 HIS A C 1
ATOM 1182 O O . HIS A 1 152 ? 14.344 18.125 2.064 1 89.12 152 HIS A O 1
ATOM 1188 N N . GLN A 1 153 ? 13.047 19.406 3.359 1 93.12 153 GLN A N 1
ATOM 1189 C CA . GLN A 1 153 ? 11.852 18.594 3.184 1 93.12 153 GLN A CA 1
ATOM 1190 C C . GLN A 1 153 ? 10.766 19.359 2.443 1 93.12 153 GLN A C 1
ATOM 1192 O O . GLN A 1 153 ? 10.922 20.547 2.158 1 93.12 153 GLN A O 1
ATOM 1197 N N . VAL A 1 154 ? 9.664 18.625 2.074 1 94.81 154 VAL A N 1
ATOM 1198 C CA . VAL A 1 154 ? 8.773 19.25 1.103 1 94.81 154 VAL A CA 1
ATOM 1199 C C . VAL A 1 154 ? 7.336 19.188 1.6 1 94.81 154 VAL A C 1
ATOM 1201 O O . VAL A 1 154 ? 6.945 18.219 2.258 1 94.81 154 VAL A O 1
ATOM 1204 N N . LEU A 1 155 ? 6.609 20.219 1.288 1 98.06 155 LEU A N 1
ATOM 1205 C CA . LEU A 1 155 ? 5.152 20.281 1.293 1 98.06 155 LEU A CA 1
ATOM 1206 C C . LEU A 1 155 ? 4.629 20.797 -0.043 1 98.06 155 LEU A C 1
ATOM 1208 O O . LEU A 1 155 ? 4.906 21.938 -0.429 1 98.06 155 LEU A O 1
ATOM 1212 N N . ASN A 1 156 ? 3.855 19.938 -0.727 1 98.19 156 ASN A N 1
ATOM 1213 C CA . ASN A 1 156 ? 3.402 20.297 -2.064 1 98.19 156 ASN A CA 1
ATOM 1214 C C . ASN A 1 156 ? 1.907 20.594 -2.088 1 98.19 156 ASN A C 1
ATOM 1216 O O . ASN A 1 156 ? 1.105 19.812 -1.566 1 98.19 156 ASN A O 1
ATOM 1220 N N . LEU A 1 157 ? 1.576 21.75 -2.721 1 98.25 157 LEU A N 1
ATOM 1221 C CA . LEU A 1 157 ? 0.195 22.172 -2.908 1 98.25 157 LEU A CA 1
ATOM 1222 C C . LEU A 1 157 ? -0.082 22.484 -4.375 1 98.25 157 LEU A C 1
ATOM 1224 O O . LEU A 1 157 ? 0.198 23.594 -4.84 1 98.25 157 LEU A O 1
ATOM 1228 N N . ALA A 1 158 ? -0.764 21.562 -4.996 1 96.56 158 ALA A N 1
ATOM 1229 C CA . ALA A 1 158 ? -1.19 21.812 -6.367 1 96.56 158 ALA A CA 1
ATOM 1230 C C . ALA A 1 158 ? -2.51 22.578 -6.402 1 96.56 158 ALA A C 1
ATOM 1232 O O . ALA A 1 158 ? -3.023 23 -5.359 1 96.56 158 ALA A O 1
ATOM 1233 N N . LYS A 1 159 ? -3.055 22.906 -7.535 1 90.94 159 LYS A N 1
ATOM 1234 C CA . LYS A 1 159 ? -4.215 23.766 -7.734 1 90.94 159 LYS A CA 1
ATOM 1235 C C . LYS A 1 159 ? -5.406 23.281 -6.91 1 90.94 159 LYS A C 1
ATOM 1237 O O . LYS A 1 159 ? -6.141 24.094 -6.34 1 90.94 159 LYS A O 1
ATOM 1242 N N . GLY A 1 160 ? -5.664 22.062 -6.691 1 92.56 160 GLY A N 1
ATOM 1243 C CA . GLY A 1 160 ? -6.812 21.531 -5.973 1 92.56 160 GLY A CA 1
ATOM 1244 C C . GLY A 1 160 ? -6.574 21.406 -4.48 1 92.56 160 GLY A C 1
ATOM 1245 O O . GLY A 1 160 ? -7.43 20.891 -3.752 1 92.56 160 GLY A O 1
ATOM 1246 N N . CYS A 1 161 ? -5.559 22.125 -3.936 1 97.12 161 CYS A N 1
ATOM 1247 C CA . CYS A 1 161 ? -5.16 21.859 -2.557 1 97.12 161 CYS A CA 1
ATOM 1248 C C . CYS A 1 161 ? -5.441 23.062 -1.667 1 97.12 161 CYS A C 1
ATOM 1250 O O . CYS A 1 161 ? -4.977 23.125 -0.528 1 97.12 161 CYS A O 1
ATOM 1252 N N . PHE A 1 162 ? -6.289 24.016 -2.074 1 97.38 162 PHE A N 1
ATOM 1253 C CA . PHE A 1 162 ? -6.246 25.281 -1.345 1 97.38 162 PHE A CA 1
ATOM 1254 C C . PHE A 1 162 ? -7.539 25.516 -0.571 1 97.38 162 PHE A C 1
ATOM 1256 O O . PHE A 1 162 ? -7.863 26.641 -0.213 1 97.38 162 PHE A O 1
ATOM 1263 N N . LYS A 1 163 ? -8.273 24.453 -0.282 1 97.19 163 LYS A N 1
ATOM 1264 C CA . LYS A 1 163 ? -9.148 24.578 0.881 1 97.19 163 LYS A CA 1
ATOM 1265 C C . LYS A 1 163 ? -8.344 24.781 2.158 1 97.19 163 LYS A C 1
ATOM 1267 O O . LYS A 1 163 ? -7.289 24.172 2.34 1 97.19 163 LYS A O 1
ATOM 1272 N N . HIS A 1 164 ? -8.82 25.641 3 1 98.19 164 HIS A N 1
ATOM 1273 C CA . HIS A 1 164 ? -8.094 25.969 4.223 1 98.19 164 HIS A CA 1
ATOM 1274 C C . HIS A 1 164 ? -7.723 24.688 4.988 1 98.19 164 HIS A C 1
ATOM 1276 O O . HIS A 1 164 ? -6.562 24.516 5.363 1 98.19 164 HIS A O 1
ATOM 1282 N N . GLY A 1 165 ? -8.688 23.812 5.164 1 98.38 165 GLY A N 1
ATOM 1283 C CA . GLY A 1 165 ? -8.469 22.578 5.91 1 98.38 165 GLY A CA 1
ATOM 1284 C C . GLY A 1 165 ? -7.453 21.656 5.254 1 98.38 165 GLY A C 1
ATOM 1285 O O . GLY A 1 165 ? -6.738 20.922 5.941 1 98.38 165 GLY A O 1
ATOM 1286 N N . THR A 1 166 ? -7.363 21.656 3.912 1 98.25 166 THR A N 1
ATOM 1287 C CA . THR A 1 166 ? -6.383 20.844 3.211 1 98.25 166 THR A CA 1
ATOM 1288 C C . THR A 1 166 ? -4.965 21.344 3.486 1 98.25 166 THR A C 1
ATOM 1290 O O . THR A 1 166 ? -4.062 20.547 3.742 1 98.25 166 THR A O 1
ATOM 1293 N N . VAL A 1 167 ? -4.777 22.656 3.453 1 98.62 167 VAL A N 1
ATOM 1294 C CA . VAL A 1 167 ? -3.465 23.219 3.734 1 98.62 167 VAL A CA 1
ATOM 1295 C C . VAL A 1 167 ? -3.072 22.922 5.18 1 98.62 167 VAL A C 1
ATOM 1297 O O . VAL A 1 167 ? -1.942 22.516 5.453 1 98.62 167 VAL A O 1
ATOM 1300 N N . VAL A 1 168 ? -4.023 23.094 6.098 1 98.75 168 VAL A N 1
ATOM 1301 C CA . VAL A 1 168 ? -3.797 22.781 7.508 1 98.75 168 VAL A CA 1
ATOM 1302 C C . VAL A 1 168 ? -3.426 21.297 7.656 1 98.75 168 VAL A C 1
ATOM 1304 O O . VAL A 1 168 ? -2.48 20.969 8.375 1 98.75 168 VAL A O 1
ATOM 1307 N N . HIS A 1 169 ? -4.117 20.438 6.965 1 98.56 169 HIS A N 1
ATOM 1308 C CA . HIS A 1 169 ? -3.885 19 6.961 1 98.56 169 HIS A CA 1
ATOM 1309 C C . HIS A 1 169 ? -2.447 18.672 6.566 1 98.56 169 HIS A C 1
ATOM 1311 O O . HIS A 1 169 ? -1.749 17.953 7.281 1 98.56 169 HIS A O 1
ATOM 1317 N N . GLU A 1 170 ? -2.014 19.219 5.441 1 98.5 170 GLU A N 1
ATOM 1318 C CA . GLU A 1 170 ? -0.655 18.953 4.98 1 98.5 170 GLU A CA 1
ATOM 1319 C C . GLU A 1 170 ? 0.378 19.5 5.957 1 98.5 170 GLU A C 1
ATOM 1321 O O . GLU A 1 170 ? 1.426 18.891 6.172 1 98.5 170 GLU A O 1
ATOM 1326 N N . MET A 1 171 ? 0.092 20.656 6.535 1 98.5 171 MET A N 1
ATOM 1327 C CA . MET A 1 171 ? 1.024 21.234 7.5 1 98.5 171 MET A CA 1
ATOM 1328 C C . MET A 1 171 ? 1.099 20.375 8.758 1 98.5 171 MET A C 1
ATOM 1330 O O . MET A 1 171 ? 2.16 20.25 9.375 1 98.5 171 MET A O 1
ATOM 1334 N N . LEU A 1 172 ? -0.022 19.797 9.148 1 98.06 172 LEU A N 1
ATOM 1335 C CA . LEU A 1 172 ? 0.006 18.891 10.305 1 98.06 172 LEU A CA 1
ATOM 1336 C C . LEU A 1 172 ? 0.861 17.672 10.016 1 98.06 172 LEU A C 1
ATOM 1338 O O . LEU A 1 172 ? 1.531 17.156 10.914 1 98.06 172 LEU A O 1
ATOM 1342 N N . HIS A 1 173 ? 0.849 17.156 8.766 1 96.5 173 HIS A N 1
ATOM 1343 C CA . HIS A 1 173 ? 1.826 16.125 8.406 1 96.5 173 HIS A CA 1
ATOM 1344 C C . HIS A 1 173 ? 3.25 16.625 8.625 1 96.5 173 HIS A C 1
ATOM 1346 O O . HIS A 1 173 ? 4.074 15.93 9.219 1 96.5 173 HIS A O 1
ATOM 1352 N N . THR A 1 174 ? 3.516 17.859 8.156 1 97 174 THR A N 1
ATOM 1353 C CA . THR A 1 174 ? 4.832 18.453 8.328 1 97 174 THR A CA 1
ATOM 1354 C C . THR A 1 174 ? 5.219 18.5 9.805 1 97 174 THR A C 1
ATOM 1356 O O . THR A 1 174 ? 6.391 18.328 10.156 1 97 174 THR A O 1
ATOM 1359 N N . ILE A 1 175 ? 4.246 18.625 10.594 1 96.25 175 ILE A N 1
ATOM 1360 C CA . ILE A 1 175 ? 4.461 18.75 12.031 1 96.25 175 ILE A CA 1
ATOM 1361 C C . ILE A 1 175 ? 4.629 17.359 12.648 1 96.25 175 ILE A C 1
ATOM 1363 O O . ILE A 1 175 ? 5.223 17.219 13.719 1 96.25 175 ILE A O 1
ATOM 1367 N N . GLY A 1 176 ? 4.07 16.391 12.023 1 93.62 176 GLY A N 1
ATOM 1368 C CA . GLY A 1 176 ? 4.336 15.039 12.5 1 93.62 176 GLY A CA 1
ATOM 1369 C C . GLY A 1 176 ? 3.076 14.211 12.68 1 93.62 176 GLY A C 1
ATOM 1370 O O . GLY A 1 176 ? 3.133 13.086 13.188 1 93.62 176 GLY A O 1
ATOM 1371 N N . PHE A 1 177 ? 1.963 14.711 12.281 1 93.81 177 PHE A N 1
ATOM 1372 C CA . PHE A 1 177 ? 0.705 14 12.453 1 93.81 177 PHE A CA 1
ATOM 1373 C C . PHE A 1 177 ? 0.548 12.922 11.383 1 93.81 177 PHE A C 1
ATOM 1375 O O . PHE A 1 177 ? 0.911 13.133 10.227 1 93.81 177 PHE A O 1
ATOM 1382 N N . TYR A 1 178 ? 0.001 11.805 11.766 1 92.38 178 TYR A N 1
ATOM 1383 C CA . TYR A 1 178 ? -0.487 10.773 10.859 1 92.38 178 TYR A CA 1
ATOM 1384 C C . TYR A 1 178 ? -2.01 10.789 10.781 1 92.38 178 TYR A C 1
ATOM 1386 O O . TYR A 1 178 ? -2.666 11.531 11.516 1 92.38 178 TYR A O 1
ATOM 1394 N N . HIS A 1 179 ? -2.506 9.984 9.945 1 95.19 179 HIS A N 1
ATOM 1395 C CA . HIS A 1 179 ? -3.947 10.031 9.711 1 95.19 179 HIS A CA 1
ATOM 1396 C C . HIS A 1 179 ? -4.711 9.461 10.906 1 95.19 179 HIS A C 1
ATOM 1398 O O . HIS A 1 179 ? -4.266 8.5 11.531 1 95.19 179 HIS A O 1
ATOM 1404 N N . MET A 1 180 ? -5.867 10 11.062 1 95.56 180 MET A N 1
ATOM 1405 C CA . MET A 1 180 ? -6.73 9.656 12.188 1 95.56 180 MET A CA 1
ATOM 1406 C C . MET A 1 180 ? -7.27 8.234 12.047 1 95.56 180 MET A C 1
ATOM 1408 O O . MET A 1 180 ? -7.27 7.469 13.016 1 95.56 180 MET A O 1
ATOM 1412 N N . GLN A 1 181 ? -7.68 7.832 10.852 1 94.44 181 GLN A N 1
ATOM 1413 C CA . GLN A 1 181 ? -8.336 6.539 10.68 1 94.44 181 GLN A CA 1
ATOM 1414 C C . GLN A 1 181 ? -7.328 5.395 10.773 1 94.44 181 GLN A C 1
ATOM 1416 O O . GLN A 1 181 ? -7.711 4.223 10.734 1 94.44 181 GLN A O 1
ATOM 1421 N N . SER A 1 182 ? -6.074 5.715 10.93 1 91.06 182 SER A N 1
ATOM 1422 C CA . SER A 1 182 ? -5.066 4.668 11.008 1 91.06 182 SER A CA 1
ATOM 1423 C C . SER A 1 182 ? -4.715 4.352 12.461 1 91.06 182 SER A C 1
ATOM 1425 O O . SER A 1 182 ? -3.846 3.518 12.727 1 91.06 182 SER A O 1
ATOM 1427 N N . THR A 1 183 ? -5.328 4.953 13.398 1 89.94 183 THR A N 1
ATOM 1428 C CA . THR A 1 183 ? -5.078 4.688 14.812 1 89.94 183 THR A CA 1
ATOM 1429 C C . THR A 1 183 ? -5.426 3.246 15.164 1 89.94 183 THR A C 1
ATOM 1431 O O . THR A 1 183 ? -6.273 2.629 14.508 1 89.94 183 THR A O 1
ATOM 1434 N N . TYR A 1 184 ? -4.824 2.727 16.203 1 84.25 184 TYR A N 1
ATOM 1435 C CA . TYR A 1 184 ? -4.922 1.316 16.562 1 84.25 184 TYR A CA 1
ATOM 1436 C C . TYR A 1 184 ? -6.348 0.946 16.938 1 84.25 184 TYR A C 1
ATOM 1438 O O . TYR A 1 184 ? -6.773 -0.195 16.75 1 84.25 184 TYR A O 1
ATOM 1446 N N . ASP A 1 185 ? -7.172 1.886 17.453 1 89.94 185 ASP A N 1
ATOM 1447 C CA . ASP A 1 185 ? -8.508 1.592 17.953 1 89.94 185 ASP A CA 1
ATOM 1448 C C . ASP A 1 185 ? -9.586 2.004 16.953 1 89.94 185 ASP A C 1
ATOM 1450 O O . ASP A 1 185 ? -10.766 2.064 17.297 1 89.94 185 ASP A O 1
ATOM 1454 N N . ARG A 1 186 ? -9.211 2.246 15.742 1 92.5 186 ARG A N 1
ATOM 1455 C CA . ARG A 1 186 ? -10.109 2.814 14.75 1 92.5 186 ARG A CA 1
ATOM 1456 C C . ARG A 1 186 ? -11.328 1.919 14.539 1 92.5 186 ARG A C 1
ATOM 1458 O O . ARG A 1 186 ? -12.43 2.408 14.258 1 92.5 186 ARG A O 1
ATOM 1465 N N . ASP A 1 187 ? -11.211 0.622 14.75 1 92.25 187 ASP A N 1
ATOM 1466 C CA . ASP A 1 187 ? -12.297 -0.3 14.422 1 92.25 187 ASP A CA 1
ATOM 1467 C C . ASP A 1 187 ? -13.43 -0.203 15.438 1 92.25 187 ASP A C 1
ATOM 1469 O O . ASP A 1 187 ? -14.531 -0.714 15.195 1 92.25 187 ASP A O 1
ATOM 1473 N N . ASP A 1 188 ? -13.148 0.397 16.516 1 95.31 188 ASP A N 1
ATOM 1474 C CA . ASP A 1 188 ? -14.211 0.696 17.469 1 95.31 188 ASP A CA 1
ATOM 1475 C C . ASP A 1 188 ? -15.055 1.875 17 1 95.31 188 ASP A C 1
ATOM 1477 O O . ASP A 1 188 ? -16.141 2.127 17.531 1 95.31 188 ASP A O 1
ATOM 1481 N N . PHE A 1 189 ? -14.688 2.525 15.914 1 97.25 189 PHE A N 1
ATOM 1482 C CA . PHE A 1 189 ? -15.328 3.797 15.586 1 97.25 189 PHE A CA 1
ATOM 1483 C C . PHE A 1 189 ? -15.805 3.807 14.133 1 97.25 189 PHE A C 1
ATOM 1485 O O . PHE A 1 189 ? -16.75 4.527 13.789 1 97.25 189 PHE A O 1
ATOM 1492 N N . VAL A 1 190 ? -15.125 3.07 13.266 1 98.06 190 VAL A N 1
ATOM 1493 C CA . VAL A 1 190 ? -15.523 3.031 11.867 1 98.06 190 VAL A CA 1
ATOM 1494 C C . VAL A 1 190 ? -15.43 1.6 11.344 1 98.06 190 VAL A C 1
ATOM 1496 O O . VAL A 1 190 ? -14.75 0.759 11.93 1 98.06 190 VAL A O 1
ATOM 1499 N N . THR A 1 191 ? -16.156 1.396 10.266 1 96.88 191 THR A N 1
ATOM 1500 C CA . THR A 1 191 ? -16.031 0.18 9.469 1 96.88 191 THR A CA 1
ATOM 1501 C C . THR A 1 191 ? -15.445 0.491 8.102 1 96.88 191 THR A C 1
ATOM 1503 O O . THR A 1 191 ? -15.852 1.453 7.445 1 96.88 191 THR A O 1
ATOM 1506 N N . ILE A 1 192 ? -14.453 -0.288 7.77 1 95.81 192 ILE A N 1
ATOM 1507 C CA . ILE A 1 192 ? -13.875 -0.169 6.438 1 95.81 192 ILE A CA 1
ATOM 1508 C C . ILE A 1 192 ? -14.609 -1.097 5.473 1 95.81 192 ILE A C 1
ATOM 1510 O O . ILE A 1 192 ? -14.781 -2.283 5.758 1 95.81 192 ILE A O 1
ATOM 1514 N N . LEU A 1 193 ? -15.117 -0.483 4.367 1 95.38 193 LEU A N 1
ATOM 1515 C CA . LEU A 1 193 ? -15.766 -1.27 3.324 1 95.38 193 LEU A CA 1
ATOM 1516 C C . LEU A 1 193 ? -14.773 -1.641 2.225 1 95.38 193 LEU A C 1
ATOM 1518 O O . LEU A 1 193 ? -14.703 -0.961 1.198 1 95.38 193 LEU A O 1
ATOM 1522 N N . TRP A 1 194 ? -14.18 -2.766 2.344 1 90.44 194 TRP A N 1
ATOM 1523 C CA . TRP A 1 194 ? -13.039 -3.203 1.546 1 90.44 194 TRP A CA 1
ATOM 1524 C C . TRP A 1 194 ? -13.43 -3.371 0.082 1 90.44 194 TRP A C 1
ATOM 1526 O O . TRP A 1 194 ? -12.617 -3.15 -0.815 1 90.44 194 TRP A O 1
ATOM 1536 N N . GLU A 1 195 ? -14.602 -3.795 -0.21 1 88.44 195 GLU A N 1
ATOM 1537 C CA . GLU A 1 195 ? -15.078 -4.039 -1.57 1 88.44 195 GLU A CA 1
ATOM 1538 C C . GLU A 1 195 ? -15.133 -2.742 -2.373 1 88.44 195 GLU A C 1
ATOM 1540 O O . GLU A 1 195 ? -15.164 -2.77 -3.605 1 88.44 195 GLU A O 1
ATOM 1545 N N . ASN A 1 196 ? -15.18 -1.64 -1.636 1 94.31 196 ASN A N 1
ATOM 1546 C CA . ASN A 1 196 ? -15.305 -0.352 -2.311 1 94.31 196 ASN A CA 1
ATOM 1547 C C . ASN A 1 196 ? -13.945 0.297 -2.539 1 94.31 196 ASN A C 1
ATOM 1549 O O . ASN A 1 196 ? -13.852 1.339 -3.191 1 94.31 196 ASN A O 1
ATOM 1553 N N . ILE A 1 197 ? -12.891 -0.304 -2.033 1 93.94 197 ILE A N 1
ATOM 1554 C CA . ILE A 1 197 ? -11.555 0.283 -2.104 1 93.94 197 ILE A CA 1
ATOM 1555 C C . ILE A 1 197 ? -10.898 -0.082 -3.434 1 93.94 197 ILE A C 1
ATOM 1557 O O . ILE A 1 197 ? -10.977 -1.232 -3.873 1 93.94 197 ILE A O 1
ATOM 1561 N N . LYS A 1 198 ? -10.297 0.947 -4.074 1 91.88 198 LYS A N 1
ATOM 1562 C CA . LYS A 1 198 ? -9.547 0.719 -5.305 1 91.88 198 LYS A CA 1
ATOM 1563 C C . LYS A 1 198 ? -8.477 -0.355 -5.105 1 91.88 198 LYS A C 1
ATOM 1565 O O . LYS A 1 198 ? -7.707 -0.303 -4.145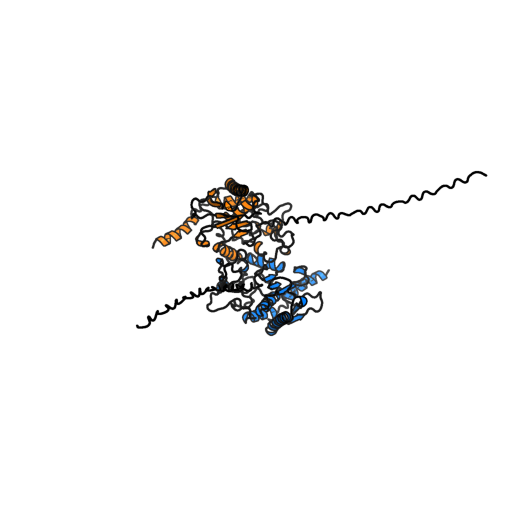 1 91.88 198 LYS A O 1
ATOM 1570 N N . PRO A 1 199 ? -8.438 -1.363 -6.008 1 87.06 199 PRO A N 1
ATOM 1571 C CA . PRO A 1 199 ? -7.41 -2.398 -5.855 1 87.06 199 PRO A CA 1
ATOM 1572 C C . PRO A 1 199 ? -6 -1.82 -5.758 1 87.06 199 PRO A C 1
ATOM 1574 O O . PRO A 1 199 ? -5.664 -0.879 -6.48 1 87.06 199 PRO A O 1
ATOM 1577 N N . GLY A 1 200 ? -5.176 -2.363 -4.82 1 87 200 GLY A N 1
ATOM 1578 C CA . GLY A 1 200 ? -3.805 -1.922 -4.633 1 87 200 GLY A CA 1
ATOM 1579 C C . GLY A 1 200 ? -3.662 -0.846 -3.572 1 87 200 GLY A C 1
ATOM 1580 O O . GLY A 1 200 ? -2.547 -0.471 -3.207 1 87 200 GLY A O 1
ATOM 1581 N N . HIS A 1 201 ? -4.828 -0.377 -3.086 1 92 201 HIS A N 1
ATOM 1582 C CA . HIS A 1 201 ? -4.789 0.696 -2.098 1 92 201 HIS A CA 1
ATOM 1583 C C . HIS A 1 201 ? -5.293 0.216 -0.741 1 92 201 HIS A C 1
ATOM 1585 O O . HIS A 1 201 ? -5.621 1.027 0.126 1 92 201 HIS A O 1
ATOM 1591 N N . GLU A 1 202 ? -5.301 -1.095 -0.502 1 89.94 202 GLU A N 1
ATOM 1592 C CA . GLU A 1 202 ? -5.789 -1.659 0.751 1 89.94 202 GLU A CA 1
ATOM 1593 C C . GLU A 1 202 ? -4.926 -1.221 1.93 1 89.94 202 GLU A C 1
ATOM 1595 O O . GLU A 1 202 ? -5.441 -0.931 3.012 1 89.94 202 GLU A O 1
ATOM 1600 N N . HIS A 1 203 ? -3.732 -1.091 1.666 1 87.69 203 HIS A N 1
ATOM 1601 C CA . HIS A 1 203 ? -2.789 -0.787 2.734 1 87.69 203 HIS A CA 1
ATOM 1602 C C . HIS A 1 203 ? -2.996 0.628 3.268 1 87.69 203 HIS A C 1
ATOM 1604 O O . HIS A 1 203 ? -2.547 0.953 4.367 1 87.69 203 HIS A O 1
ATOM 1610 N N . ASN A 1 204 ? -3.611 1.479 2.465 1 91.31 204 ASN A N 1
ATOM 1611 C CA . ASN A 1 204 ? -3.904 2.836 2.914 1 91.31 204 ASN A CA 1
ATOM 1612 C C . ASN A 1 204 ? -4.879 2.84 4.09 1 91.31 204 ASN A C 1
ATOM 1614 O O . ASN A 1 204 ? -5.035 3.857 4.766 1 91.31 204 ASN A O 1
ATOM 1618 N N . PHE A 1 205 ? -5.453 1.717 4.328 1 91.94 205 PHE A N 1
ATOM 1619 C CA . PHE A 1 205 ? -6.457 1.613 5.383 1 91.94 205 PHE A CA 1
ATOM 1620 C C . PHE A 1 205 ? -5.969 0.708 6.508 1 91.94 205 PHE A C 1
ATOM 1622 O O . PHE A 1 205 ? -6.758 0.274 7.348 1 91.94 205 PHE A O 1
ATOM 1629 N N . ALA A 1 206 ? -4.711 0.399 6.469 1 85.88 206 ALA A N 1
ATOM 1630 C CA . ALA A 1 206 ? -4.113 -0.346 7.574 1 85.88 206 ALA A CA 1
ATOM 1631 C C . ALA A 1 206 ? -4.059 0.502 8.844 1 85.88 206 ALA A C 1
ATOM 1633 O O . ALA A 1 206 ? -3.963 1.729 8.773 1 85.88 206 ALA A O 1
ATOM 1634 N N . LYS A 1 207 ? -4.086 -0.236 9.945 1 86 207 LYS A N 1
ATOM 1635 C CA . LYS A 1 207 ? -3.961 0.432 11.234 1 86 207 LYS A CA 1
ATOM 1636 C C . LYS A 1 207 ? -2.523 0.379 11.742 1 86 207 LYS A C 1
ATOM 1638 O O . LYS A 1 207 ? -1.771 -0.535 11.406 1 86 207 LYS A O 1
ATOM 1643 N N . TYR A 1 208 ? -2.309 1.384 12.547 1 78.69 208 TYR A N 1
ATOM 1644 C CA . TYR A 1 208 ? -1.073 1.319 13.32 1 78.69 208 TYR A CA 1
ATOM 1645 C C . TYR A 1 208 ? -1.262 0.486 14.586 1 78.69 208 TYR A C 1
ATOM 1647 O O . TYR A 1 208 ? -2.381 0.348 15.078 1 78.69 208 TYR A O 1
ATOM 1655 N N . SER A 1 209 ? -0.214 -0.113 15.008 1 71 209 SER A N 1
ATOM 1656 C CA . SER A 1 209 ? -0.287 -0.888 16.234 1 71 209 SER A CA 1
ATOM 1657 C C . SER A 1 209 ? -0.354 0.023 17.469 1 71 209 SER A C 1
ATOM 1659 O O . SER A 1 209 ? -0.061 1.217 17.375 1 71 209 SER A O 1
ATOM 1661 N N . ASN A 1 210 ? -0.799 -0.623 18.516 1 64.75 210 ASN A N 1
ATOM 1662 C CA . ASN A 1 210 ? -0.881 0.126 19.766 1 64.75 210 ASN A CA 1
ATOM 1663 C C . ASN A 1 210 ? 0.493 0.605 20.234 1 64.75 210 ASN A C 1
ATOM 1665 O O . ASN A 1 210 ? 0.597 1.551 21.016 1 64.75 210 ASN A O 1
ATOM 1669 N N . ASP A 1 211 ? 1.427 -0.076 19.734 1 60.88 211 ASP A N 1
ATOM 1670 C CA . ASP A 1 211 ? 2.789 0.285 20.109 1 60.88 211 ASP A CA 1
ATOM 1671 C C . ASP A 1 211 ? 3.299 1.456 19.266 1 60.88 211 ASP A C 1
ATOM 1673 O O . ASP A 1 211 ? 4.34 2.041 19.578 1 60.88 211 ASP A O 1
ATOM 1677 N N . THR A 1 212 ? 2.521 1.701 18.281 1 56.91 212 THR A N 1
ATOM 1678 C CA . THR A 1 212 ? 2.859 2.863 17.469 1 56.91 212 THR A CA 1
ATOM 1679 C C . THR A 1 212 ? 2.139 4.109 17.969 1 56.91 212 THR A C 1
ATOM 1681 O O . THR A 1 212 ? 0.908 4.18 17.938 1 56.91 212 THR A O 1
ATOM 1684 N N . VAL A 1 213 ? 2.781 4.738 18.969 1 56.22 213 VAL A N 1
ATOM 1685 C CA . VAL A 1 213 ? 2.094 5.82 19.656 1 56.22 213 VAL A CA 1
ATOM 1686 C C . VAL A 1 213 ? 1.985 7.039 18.75 1 56.22 213 VAL A C 1
ATOM 1688 O O . VAL A 1 213 ? 2.98 7.719 18.484 1 56.22 213 VAL A O 1
ATOM 1691 N N . THR A 1 214 ? 0.789 7.172 18 1 63.47 214 THR A N 1
ATOM 1692 C CA . THR A 1 214 ? 0.554 8.391 17.234 1 63.47 214 THR A CA 1
ATOM 1693 C C . THR A 1 214 ? -0.619 9.18 17.812 1 63.47 214 THR A C 1
ATOM 1695 O O . THR A 1 214 ? -0.88 10.305 17.391 1 63.47 214 THR A O 1
ATOM 1698 N N . ASP A 1 215 ? -1.142 8.695 18.953 1 74.56 215 ASP A N 1
ATOM 1699 C CA . ASP A 1 215 ? -2.389 9.344 19.328 1 74.56 215 ASP A CA 1
ATOM 1700 C C . ASP A 1 215 ? -2.182 10.25 20.547 1 74.56 215 ASP A C 1
ATOM 1702 O O . ASP A 1 215 ? -3.01 11.117 20.828 1 74.56 215 ASP A O 1
ATOM 1706 N N . PHE A 1 216 ? -1.064 10.102 21.328 1 79.62 216 PHE A N 1
ATOM 1707 C CA . PHE A 1 216 ? -0.73 10.945 22.469 1 79.62 216 PHE A CA 1
ATOM 1708 C C . PHE A 1 216 ? -1.882 10.977 23.469 1 79.62 216 PHE A C 1
ATOM 1710 O O . PHE A 1 216 ? -2.164 12.023 24.062 1 79.62 216 PHE A O 1
ATOM 1717 N N . GLY A 1 217 ? -2.619 9.852 23.484 1 83 217 GLY A N 1
ATOM 1718 C CA . GLY A 1 217 ? -3.703 9.711 24.438 1 83 217 GLY A CA 1
ATOM 1719 C C . GLY A 1 217 ? -4.961 10.453 24.031 1 83 217 GLY A C 1
ATOM 1720 O O . GLY A 1 217 ? -5.895 10.594 24.828 1 83 217 GLY A O 1
ATOM 1721 N N . VAL A 1 218 ? -4.965 10.961 22.953 1 89.62 218 VAL A N 1
ATOM 1722 C CA . VAL A 1 218 ? -6.152 11.641 22.453 1 89.62 218 VAL A CA 1
ATOM 1723 C C . VAL A 1 218 ? -7.082 10.633 21.766 1 89.62 218 VAL A C 1
ATOM 1725 O O . VAL A 1 218 ? -6.641 9.828 20.953 1 89.62 218 VAL A O 1
ATOM 1728 N N . PRO A 1 219 ? -8.359 10.688 22.172 1 92 219 PRO A N 1
ATOM 1729 C CA . PRO A 1 219 ? -9.312 9.719 21.625 1 92 219 PRO A CA 1
ATOM 1730 C C . PRO A 1 219 ? -9.578 9.922 20.141 1 92 219 PRO A C 1
ATOM 1732 O O . PRO A 1 219 ? -9.336 11.008 19.609 1 92 219 PRO A O 1
ATOM 1735 N N . TYR A 1 220 ? -10.125 8.906 19.547 1 95.44 220 TYR A N 1
ATOM 1736 C CA . TYR A 1 220 ? -10.523 8.945 18.156 1 95.44 220 TYR A CA 1
ATOM 1737 C C . TYR A 1 220 ? -11.492 10.094 17.891 1 95.44 220 TYR A C 1
ATOM 1739 O O . TYR A 1 220 ? -12.453 10.281 18.641 1 95.44 220 TYR A O 1
ATOM 1747 N N . ASP A 1 221 ? -11.219 10.875 16.812 1 97.56 221 ASP A N 1
ATOM 1748 C CA . ASP A 1 221 ? -12.023 12.055 16.5 1 97.56 221 ASP A CA 1
ATOM 1749 C C . ASP A 1 221 ? -12.523 12.016 15.055 1 97.56 221 ASP A C 1
ATOM 1751 O O . ASP A 1 221 ? -11.75 12.219 14.117 1 97.56 221 ASP A O 1
ATOM 1755 N N . TYR A 1 222 ? -13.852 11.875 14.906 1 98.31 222 TYR A N 1
ATOM 1756 C CA . TYR A 1 222 ? -14.461 11.867 13.578 1 98.31 222 TYR A CA 1
ATOM 1757 C C . TYR A 1 222 ? -14.219 13.18 12.852 1 98.31 222 TYR A C 1
ATOM 1759 O O . TYR A 1 222 ? -14.133 13.211 11.625 1 98.31 222 TYR A O 1
ATOM 1767 N N . ASN A 1 223 ? -14.055 14.195 13.594 1 98 223 ASN A N 1
ATOM 1768 C CA . ASN A 1 223 ? -14 15.531 13.016 1 98 223 ASN A CA 1
ATOM 1769 C C . ASN A 1 223 ? -12.562 15.984 12.773 1 98 223 ASN A C 1
ATOM 1771 O O . ASN A 1 223 ? -12.328 17.125 12.375 1 98 223 ASN A O 1
ATOM 1775 N N . SER A 1 224 ? -11.641 15.141 13.039 1 98.19 224 SER A N 1
ATOM 1776 C CA . SER A 1 224 ? -10.242 15.5 12.805 1 98.19 224 SER A CA 1
ATOM 1777 C C . SER A 1 224 ? -10 15.875 11.352 1 98.19 224 SER A C 1
ATOM 1779 O O . SER A 1 224 ? -10.445 15.172 10.438 1 98.19 224 SER A O 1
ATOM 1781 N N . VAL A 1 225 ? -9.234 16.953 11.156 1 98.44 225 VAL A N 1
ATOM 1782 C CA . VAL A 1 225 ? -8.875 17.359 9.805 1 98.44 225 VAL A CA 1
ATOM 1783 C C . VAL A 1 225 ? -7.941 16.312 9.188 1 98.44 225 VAL A C 1
ATOM 1785 O O . VAL A 1 225 ? -7.715 16.312 7.977 1 98.44 225 VAL A O 1
ATOM 1788 N N . MET A 1 226 ? -7.473 15.336 9.984 1 97.88 226 MET A N 1
ATOM 1789 C CA . MET A 1 226 ? -6.535 14.305 9.539 1 97.88 226 MET A CA 1
ATOM 1790 C C . MET A 1 226 ? -7.277 13.039 9.133 1 97.88 226 MET A C 1
ATOM 1792 O O . MET A 1 226 ? -6.652 12.039 8.766 1 97.88 226 MET A O 1
ATOM 1796 N N . HIS A 1 227 ? -8.594 13.086 9.188 1 98.12 227 HIS A N 1
ATOM 1797 C CA . HIS A 1 227 ? -9.391 11.93 8.805 1 98.12 227 HIS A CA 1
ATOM 1798 C C . HIS A 1 227 ? -9.617 11.883 7.301 1 98.12 227 HIS A C 1
ATOM 1800 O O . HIS A 1 227 ? -9.844 12.914 6.672 1 98.12 227 HIS A O 1
ATOM 1806 N N . TYR A 1 228 ? -9.57 10.648 6.719 1 97.88 228 TYR A N 1
ATOM 1807 C CA . TYR A 1 228 ? -10.031 10.453 5.348 1 97.88 228 TYR A CA 1
ATOM 1808 C C . TYR A 1 228 ? -11.484 10.875 5.195 1 97.88 228 TYR A C 1
ATOM 1810 O O . TYR A 1 228 ? -12.234 10.906 6.176 1 97.88 228 TYR A O 1
ATOM 1818 N N . THR A 1 229 ? -11.82 11.25 3.941 1 97.31 229 THR A N 1
ATOM 1819 C CA . THR A 1 229 ? -13.234 11.367 3.635 1 97.31 229 THR A CA 1
ATOM 1820 C C . THR A 1 229 ? -13.898 9.992 3.568 1 97.31 229 THR A C 1
ATOM 1822 O O . THR A 1 229 ? -13.203 8.969 3.504 1 97.31 229 THR A O 1
ATOM 1825 N N . GLU A 1 230 ? -15.195 9.953 3.52 1 97.5 230 GLU A N 1
ATOM 1826 C CA . GLU A 1 230 ? -15.953 8.703 3.498 1 97.5 230 GLU A CA 1
ATOM 1827 C C . GLU A 1 230 ? -15.703 7.93 2.209 1 97.5 230 GLU A C 1
ATOM 1829 O O . GLU A 1 230 ? -15.906 6.715 2.158 1 97.5 230 GLU A O 1
ATOM 1834 N N . LYS A 1 231 ? -15.234 8.57 1.188 1 97.25 231 LYS A N 1
ATOM 1835 C CA . LYS A 1 231 ? -15.094 7.922 -0.113 1 97.25 231 LYS A CA 1
ATOM 1836 C C . LYS A 1 231 ? -13.633 7.852 -0.539 1 97.25 231 LYS A C 1
ATOM 1838 O O . LYS A 1 231 ? -13.328 7.766 -1.731 1 97.25 231 LYS A O 1
ATOM 1843 N N . ALA A 1 232 ? -12.766 7.969 0.398 1 97.25 232 ALA A N 1
ATOM 1844 C CA . ALA A 1 232 ? -11.336 7.918 0.098 1 97.25 232 ALA A CA 1
ATOM 1845 C C . ALA A 1 232 ? -10.984 6.648 -0.673 1 97.25 232 ALA A C 1
ATOM 1847 O O . ALA A 1 232 ? -11.359 5.543 -0.269 1 97.25 232 ALA A O 1
ATOM 1848 N N . PHE A 1 233 ? -10.305 6.824 -1.841 1 96.19 233 PHE A N 1
ATOM 1849 C CA . PHE A 1 233 ? -9.797 5.746 -2.678 1 96.19 233 PHE A CA 1
ATOM 1850 C C . PHE A 1 233 ? -10.93 4.836 -3.141 1 96.19 233 PHE A C 1
ATOM 1852 O O . PHE A 1 233 ? -10.742 3.623 -3.273 1 96.19 233 PHE A O 1
ATOM 1859 N N . SER A 1 234 ? -12.078 5.41 -3.342 1 96.31 234 SER A N 1
ATOM 1860 C CA . SER A 1 234 ? -13.227 4.637 -3.801 1 96.31 234 SER A CA 1
ATOM 1861 C C . SER A 1 234 ? -13.086 4.266 -5.273 1 96.31 234 SER A C 1
ATOM 1863 O O . SER A 1 234 ? -12.711 5.098 -6.098 1 96.31 234 SER A O 1
ATOM 1865 N N . VAL A 1 235 ? -13.398 2.984 -5.516 1 92.38 235 VAL A N 1
ATOM 1866 C CA . VAL A 1 235 ? -13.312 2.52 -6.898 1 92.38 235 VAL A CA 1
ATOM 1867 C C . VAL A 1 235 ? -14.656 2.711 -7.594 1 92.38 235 VAL A C 1
ATOM 1869 O O . VAL A 1 235 ? -14.711 2.854 -8.82 1 92.38 235 VAL A O 1
ATOM 1872 N N . ASN A 1 236 ? -15.734 2.893 -6.898 1 93.94 236 ASN A N 1
ATOM 1873 C CA . ASN A 1 236 ? -17.078 2.889 -7.48 1 93.94 236 ASN A CA 1
ATOM 1874 C C . ASN A 1 236 ? -17.906 4.078 -6.996 1 93.94 236 ASN A C 1
ATOM 1876 O O . ASN A 1 236 ? -19.109 4.117 -7.188 1 93.94 236 ASN A O 1
ATOM 1880 N N . GLY A 1 237 ? -17.297 4.992 -6.297 1 95.69 237 GLY A N 1
ATOM 1881 C CA . GLY A 1 237 ? -17.984 6.188 -5.828 1 95.69 237 GLY A CA 1
ATOM 1882 C C . GLY A 1 237 ? -18.734 5.973 -4.523 1 95.69 237 GLY A C 1
ATOM 1883 O O . GLY A 1 237 ? -19.297 6.914 -3.973 1 95.69 237 GLY A O 1
ATOM 1884 N N . ASN A 1 238 ? -18.734 4.781 -4.031 1 97.12 238 ASN A N 1
ATOM 1885 C CA . ASN A 1 238 ? -19.391 4.477 -2.76 1 97.12 238 ASN A CA 1
ATOM 1886 C C . ASN A 1 238 ? -18.438 4.676 -1.581 1 97.12 238 ASN A C 1
ATOM 1888 O O . ASN A 1 238 ? -17.234 4.852 -1.772 1 97.12 238 ASN A O 1
ATOM 1892 N N . ASN A 1 239 ? -19.016 4.727 -0.392 1 97.75 239 ASN A N 1
ATOM 1893 C CA . ASN A 1 239 ? -18.203 4.93 0.804 1 97.75 239 ASN A CA 1
ATOM 1894 C C . ASN A 1 239 ? -17.203 3.793 1 1 97.75 239 ASN A C 1
ATOM 1896 O O . ASN A 1 239 ? -17.547 2.625 0.796 1 97.75 239 ASN A O 1
ATOM 1900 N N . THR A 1 240 ? -15.977 4.164 1.457 1 97.88 240 THR A N 1
ATOM 1901 C CA . THR A 1 240 ? -14.977 3.188 1.866 1 97.88 240 THR A CA 1
ATOM 1902 C C . THR A 1 240 ? -14.859 3.137 3.387 1 97.88 240 THR A C 1
ATOM 1904 O O . THR A 1 240 ? -14.344 2.164 3.943 1 97.88 240 THR A O 1
ATOM 1907 N N . ILE A 1 241 ? -15.297 4.188 4.035 1 98.06 241 ILE A N 1
ATOM 1908 C CA . ILE A 1 241 ? -15.312 4.281 5.492 1 98.06 241 ILE A CA 1
ATOM 1909 C C . ILE A 1 241 ? -16.703 4.684 5.969 1 98.06 241 ILE A C 1
ATOM 1911 O O . ILE A 1 241 ? -17.297 5.629 5.445 1 98.06 241 ILE A O 1
ATOM 1915 N N . VAL A 1 242 ? -17.172 3.955 6.934 1 98.5 242 VAL A N 1
ATOM 1916 C CA . VAL A 1 242 ? -18.484 4.262 7.504 1 98.5 242 VAL A CA 1
ATOM 1917 C C . VAL A 1 242 ? -18.375 4.422 9.016 1 98.5 242 VAL A C 1
ATOM 1919 O O . VAL A 1 242 ? -17.984 3.488 9.719 1 98.5 242 VAL A O 1
ATOM 1922 N N . PRO A 1 243 ? -18.703 5.594 9.516 1 98.5 243 PRO A N 1
ATOM 1923 C CA . PRO A 1 243 ? -18.719 5.754 10.969 1 98.5 243 PRO A CA 1
ATOM 1924 C C . PRO A 1 243 ? -19.734 4.848 11.648 1 98.5 243 PRO A C 1
ATOM 1926 O O . PRO A 1 243 ? -20.828 4.629 11.117 1 98.5 243 PRO A O 1
ATOM 1929 N N . LEU A 1 244 ? -19.359 4.375 12.789 1 98.25 244 LEU A N 1
ATOM 1930 C CA . LEU A 1 244 ? -20.297 3.559 13.562 1 98.25 244 LEU A CA 1
ATOM 1931 C C . LEU A 1 244 ? -21.281 4.434 14.328 1 98.25 244 LEU A C 1
ATOM 1933 O O . LEU A 1 244 ? -22.344 3.975 14.719 1 98.25 244 LEU A O 1
ATOM 1937 N N . LYS A 1 245 ? -20.875 5.625 14.609 1 97.62 245 LYS A N 1
ATOM 1938 C CA . LYS A 1 245 ? -21.766 6.605 15.219 1 97.62 245 LYS A CA 1
ATOM 1939 C C . LYS A 1 245 ? -22.625 7.309 14.164 1 97.62 245 LYS A C 1
ATOM 1941 O O . LYS A 1 245 ? -22.109 7.723 13.125 1 97.62 245 LYS A O 1
ATOM 1946 N N . GLU A 1 246 ? -23.859 7.527 14.461 1 96.19 246 GLU A N 1
ATOM 1947 C CA . GLU A 1 246 ? -24.781 8.156 13.508 1 96.19 246 GLU A CA 1
ATOM 1948 C C . GLU A 1 246 ? -24.594 9.672 13.484 1 96.19 246 GLU A C 1
ATOM 1950 O O . GLU A 1 246 ? -24.172 10.266 14.477 1 96.19 246 GLU A O 1
ATOM 1955 N N . ASN A 1 247 ? -24.875 10.234 12.383 1 96.06 247 ASN A N 1
ATOM 1956 C CA . ASN A 1 247 ? -24.953 11.672 12.195 1 96.06 247 ASN A CA 1
ATOM 1957 C C . ASN A 1 247 ? -23.609 12.352 12.438 1 96.06 247 ASN A C 1
ATOM 1959 O O . ASN A 1 247 ? -23.531 13.406 13.07 1 96.06 247 ASN A O 1
ATOM 1963 N N . VAL A 1 248 ? -22.531 11.664 12.141 1 97.31 248 VAL A N 1
ATOM 1964 C CA . VAL A 1 248 ? -21.219 12.289 12.18 1 97.31 248 VAL A CA 1
ATOM 1965 C C . VAL A 1 248 ? -20.641 12.367 10.773 1 97.31 248 VAL A C 1
ATOM 1967 O O . VAL A 1 248 ? -21.016 11.594 9.891 1 97.31 248 VAL A O 1
ATOM 1970 N N . THR A 1 249 ? -19.812 13.383 10.648 1 95.44 249 THR A N 1
ATOM 1971 C CA . THR A 1 249 ? -19.125 13.555 9.375 1 95.44 249 THR A CA 1
ATOM 1972 C C . THR A 1 249 ? -17.609 13.352 9.555 1 95.44 249 THR A C 1
ATOM 1974 O O . THR A 1 249 ? -17.031 13.805 10.547 1 95.44 249 THR A O 1
ATOM 1977 N N . ILE A 1 250 ? -17.047 12.625 8.633 1 98.06 250 ILE A N 1
ATOM 1978 C CA . ILE A 1 250 ? -15.594 12.445 8.633 1 98.06 250 ILE A CA 1
ATOM 1979 C C . ILE A 1 250 ? -14.992 13.125 7.406 1 98.06 250 ILE A C 1
ATOM 1981 O O . ILE A 1 250 ? -15.68 13.344 6.41 1 98.06 250 ILE A O 1
ATOM 1985 N N . GLY A 1 251 ? -13.734 13.5 7.48 1 97.75 251 GLY A N 1
ATOM 1986 C CA . GLY A 1 251 ? -12.992 14 6.332 1 97.75 251 GLY A CA 1
ATOM 1987 C C . GLY A 1 251 ? -13.227 15.477 6.078 1 97.75 251 GLY A C 1
ATOM 1988 O O . GLY A 1 251 ? -13.109 15.945 4.941 1 97.75 251 GLY A O 1
ATOM 1989 N N . GLN A 1 252 ? -13.594 16.234 7.129 1 97.5 252 GLN A N 1
ATOM 1990 C CA . GLN A 1 252 ? -13.797 17.656 6.926 1 97.5 252 GLN A CA 1
ATOM 1991 C C . GLN A 1 252 ? -12.484 18.359 6.594 1 97.5 252 GLN A C 1
ATOM 1993 O O . GLN A 1 252 ? -11.406 17.891 6.977 1 97.5 252 GLN A O 1
ATOM 1998 N N . ARG A 1 253 ? -12.664 19.469 5.836 1 97.88 253 ARG A N 1
ATOM 1999 C CA . ARG A 1 253 ? -11.508 20.281 5.457 1 97.88 253 ARG A CA 1
ATOM 2000 C C . ARG A 1 253 ? -11.766 21.75 5.723 1 97.88 253 ARG A C 1
ATOM 2002 O O . ARG A 1 253 ? -11.461 22.609 4.883 1 97.88 253 ARG A O 1
ATOM 2009 N N . MET A 1 254 ? -12.281 22 6.832 1 97.5 254 MET A N 1
ATOM 2010 C CA . MET A 1 254 ? -12.531 23.359 7.266 1 97.5 254 MET A CA 1
ATOM 2011 C C . MET A 1 254 ? -11.375 23.891 8.117 1 97.5 254 MET A C 1
ATOM 2013 O O . MET A 1 254 ? -11.047 25.078 8.07 1 97.5 254 MET A O 1
ATOM 2017 N N . GLY A 1 255 ? -10.812 23.016 8.969 1 97.88 255 GLY A N 1
ATOM 2018 C CA . GLY A 1 255 ? -9.734 23.391 9.867 1 97.88 255 GLY A CA 1
ATOM 2019 C C . GLY A 1 255 ? -9.555 22.453 11.039 1 97.88 255 GLY A C 1
ATOM 2020 O O . GLY A 1 255 ? -10.133 21.359 11.055 1 97.88 255 GLY A O 1
ATOM 2021 N N . LEU A 1 256 ? -8.789 22.891 12.008 1 98.62 256 LEU A N 1
ATOM 2022 C CA . LEU A 1 256 ? -8.453 22.078 13.172 1 98.62 256 LEU A CA 1
ATOM 2023 C C . LEU A 1 256 ? -9.695 21.75 13.984 1 98.62 256 LEU A C 1
ATOM 2025 O O . LEU A 1 256 ? -10.492 22.641 14.297 1 98.62 256 LEU A O 1
ATOM 2029 N N . SER A 1 257 ? -9.805 20.453 14.32 1 98.38 257 SER A N 1
ATOM 2030 C CA . SER A 1 257 ? -10.781 20.094 15.352 1 98.38 257 SER A CA 1
ATOM 2031 C C . SER A 1 257 ? -10.211 20.312 16.75 1 98.38 257 SER A C 1
ATOM 2033 O O . SER A 1 257 ? -9.016 20.562 16.906 1 98.38 257 SER A O 1
ATOM 2035 N N . GLU A 1 258 ? -11.086 20.203 17.703 1 96.5 258 GLU A N 1
ATOM 2036 C CA . GLU A 1 258 ? -10.633 20.328 19.094 1 96.5 258 GLU A CA 1
ATOM 2037 C C . GLU A 1 258 ? -9.617 19.25 19.438 1 96.5 258 GLU A C 1
ATOM 2039 O O . GLU A 1 258 ? -8.633 19.516 20.141 1 96.5 258 GLU A O 1
ATOM 2044 N N . SER A 1 259 ? -9.867 18.109 18.969 1 96 259 SER A N 1
ATOM 2045 C CA . SER A 1 259 ? -8.953 17 19.234 1 96 259 SER A CA 1
ATOM 2046 C C . SER A 1 259 ? -7.617 17.219 18.531 1 96 259 SER A C 1
ATOM 2048 O O . SER A 1 259 ? -6.566 16.812 19.031 1 96 259 SER A O 1
ATOM 2050 N N . ASP A 1 260 ? -7.66 17.781 17.344 1 97.5 260 ASP A N 1
ATOM 2051 C CA . ASP A 1 260 ? -6.418 18.125 16.656 1 97.5 260 ASP A CA 1
ATOM 2052 C C . ASP A 1 260 ? -5.57 19.078 17.5 1 97.5 260 ASP A C 1
ATOM 2054 O O . ASP A 1 260 ? -4.363 18.875 17.656 1 97.5 260 ASP A O 1
ATOM 2058 N N . ILE A 1 261 ? -6.219 20.062 18.016 1 97.62 261 ILE A N 1
ATOM 2059 C CA . ILE A 1 261 ? -5.551 21.062 18.828 1 97.62 261 ILE A CA 1
ATOM 2060 C C . ILE A 1 261 ? -4.98 20.406 20.094 1 97.62 261 ILE A C 1
ATOM 2062 O O . ILE A 1 261 ? -3.828 20.656 20.453 1 97.62 261 ILE A O 1
ATOM 2066 N N . LEU A 1 262 ? -5.777 19.578 20.719 1 95.69 262 LEU A N 1
ATOM 2067 C CA . LEU A 1 262 ? -5.332 18.891 21.922 1 95.69 262 LEU A CA 1
ATOM 2068 C C . LEU A 1 262 ? -4.113 18.031 21.641 1 95.69 262 LEU A C 1
ATOM 2070 O O . LEU A 1 262 ? -3.135 18.062 22.391 1 95.69 262 LEU A O 1
ATOM 2074 N N . LYS A 1 263 ? -4.137 17.297 20.594 1 93.88 263 LYS A N 1
ATOM 2075 C CA . LYS A 1 263 ? -3.02 16.422 20.219 1 93.88 263 LYS A CA 1
ATOM 2076 C C . LYS A 1 263 ? -1.768 17.25 19.922 1 93.88 263 LYS A C 1
ATOM 2078 O O . LYS A 1 263 ? -0.666 16.891 20.328 1 93.88 263 LYS A O 1
ATOM 2083 N N . LEU A 1 264 ? -1.99 18.297 19.203 1 95 264 LEU A N 1
ATOM 2084 C CA . LEU A 1 264 ? -0.891 19.203 18.859 1 95 264 LEU A CA 1
ATOM 2085 C C . LEU A 1 264 ? -0.211 19.719 20.125 1 95 264 LEU A C 1
ATOM 2087 O O . LEU A 1 264 ? 1.018 19.688 20.234 1 95 264 LEU A O 1
ATOM 2091 N N . ASN A 1 265 ? -0.96 20.078 21.031 1 94.31 265 ASN A N 1
ATOM 2092 C CA . ASN A 1 265 ? -0.423 20.656 22.266 1 94.31 265 ASN A CA 1
ATOM 2093 C C . ASN A 1 265 ? 0.217 19.594 23.141 1 94.31 265 ASN A C 1
ATOM 2095 O O . ASN A 1 265 ? 1.227 19.844 23.812 1 94.31 265 ASN A O 1
ATOM 2099 N N . LYS A 1 266 ? -0.314 18.406 23.203 1 91.31 266 LYS A N 1
ATOM 2100 C CA . LYS A 1 266 ? 0.304 17.297 23.938 1 91.31 266 LYS A CA 1
ATOM 2101 C C . LYS A 1 266 ? 1.639 16.906 23.312 1 91.31 266 LYS A C 1
ATOM 2103 O O . LYS A 1 266 ? 2.588 16.562 24.016 1 91.31 266 LYS A O 1
ATOM 2108 N N . MET A 1 267 ? 1.686 17 22.047 1 90.06 267 MET A N 1
ATOM 2109 C CA . MET A 1 267 ? 2.883 16.594 21.312 1 90.06 267 MET A CA 1
ATOM 2110 C C . MET A 1 267 ? 3.992 17.625 21.484 1 90.06 267 MET A C 1
ATOM 2112 O O . MET A 1 267 ? 5.16 17.266 21.641 1 90.06 267 MET A O 1
ATOM 2116 N N . TYR A 1 268 ? 3.652 18.906 21.547 1 92.69 268 TYR A N 1
ATOM 2117 C CA . TYR A 1 268 ? 4.691 19.922 21.406 1 92.69 268 TYR A CA 1
ATOM 2118 C C . TYR A 1 268 ? 4.738 20.828 22.641 1 92.69 268 TYR A C 1
ATOM 2120 O O . TYR A 1 268 ? 5.773 21.422 22.938 1 92.69 268 TYR A O 1
ATOM 2128 N N . CYS A 1 269 ? 3.666 20.922 23.328 1 90.19 269 CYS A N 1
ATOM 2129 C CA . CYS A 1 269 ? 3.555 22.062 24.234 1 90.19 269 CYS A CA 1
ATOM 2130 C C . CYS A 1 269 ? 3.562 21.609 25.688 1 90.19 269 CYS A C 1
ATOM 2132 O O . CYS A 1 269 ? 3.705 22.422 26.594 1 90.19 269 CYS A O 1
ATOM 2134 N N . GLU A 1 270 ? 3.217 20.375 25.922 1 81.31 270 GLU A N 1
ATOM 2135 C CA . GLU A 1 270 ? 3.256 19.906 27.312 1 81.31 270 GLU A CA 1
ATOM 2136 C C . GLU A 1 270 ? 4.691 19.656 27.766 1 81.31 270 GLU A C 1
ATOM 2138 O O . GLU A 1 270 ? 5.535 19.234 26.984 1 81.31 270 GLU A O 1
ATOM 2143 N N . GLU A 1 271 ? 5.184 20.422 28.719 1 61.59 271 GLU A N 1
ATOM 2144 C CA . GLU A 1 271 ? 6.5 20.391 29.359 1 61.59 271 GLU A CA 1
ATOM 2145 C C . GLU A 1 271 ? 6.918 18.969 29.703 1 61.59 271 GLU A C 1
ATOM 2147 O O . GLU A 1 271 ? 6.293 18.312 30.531 1 61.59 271 GLU A O 1
ATOM 2152 N N . ASN A 1 272 ? 6.848 18.031 28.766 1 50.88 272 ASN A N 1
ATOM 2153 C CA . ASN A 1 272 ? 7.52 16.859 29.297 1 50.88 272 ASN A CA 1
ATOM 2154 C C . ASN A 1 272 ? 8.922 17.188 29.797 1 50.88 272 ASN A C 1
ATOM 2156 O O . ASN A 1 272 ? 9.562 18.109 29.297 1 50.88 272 ASN A O 1
ATOM 2160 N N . ASP A 1 273 ? 9.297 16.953 31.078 1 40.66 273 ASP A N 1
ATOM 2161 C CA . ASP A 1 273 ? 10.68 16.922 31.531 1 40.66 273 ASP A CA 1
ATOM 2162 C C . ASP A 1 273 ? 11.617 16.391 30.453 1 40.66 273 ASP A C 1
ATOM 2164 O O . ASP A 1 273 ? 12.297 15.383 30.656 1 40.66 273 ASP A O 1
ATOM 2168 N N . ASP A 1 274 ? 11.273 16.266 29.344 1 40.28 274 ASP A N 1
ATOM 2169 C CA . ASP A 1 274 ? 12.117 15.672 28.312 1 40.28 274 ASP A CA 1
ATOM 2170 C C . ASP A 1 274 ? 13.367 16.516 28.078 1 40.28 274 ASP A C 1
ATOM 2172 O O . ASP A 1 274 ? 14.055 16.344 27.062 1 40.28 274 ASP A O 1
ATOM 2176 N N . ASN A 1 275 ? 13.883 17.359 28.828 1 37 275 ASN A N 1
ATOM 2177 C CA . ASN A 1 275 ? 15.328 17.531 28.938 1 37 275 ASN A CA 1
ATOM 2178 C C . ASN A 1 275 ? 16.062 16.203 28.797 1 37 275 ASN A C 1
ATOM 2180 O O . ASN A 1 275 ? 17.297 16.188 28.734 1 37 275 ASN A O 1
ATOM 2184 N N . GLU A 1 276 ? 15.562 15.047 29.125 1 32.84 276 GLU A N 1
ATOM 2185 C CA . GLU A 1 276 ? 16.312 13.797 29.172 1 32.84 276 GLU A CA 1
ATOM 2186 C C . GLU A 1 276 ? 16.453 13.195 27.766 1 32.84 276 GLU A C 1
ATOM 2188 O O . GLU A 1 276 ? 17.5 12.641 27.422 1 32.84 276 GLU A O 1
ATOM 2193 N N . VAL A 1 277 ? 15.492 13.172 26.875 1 36.59 277 VAL A N 1
ATOM 2194 C CA . VAL A 1 277 ? 15.727 12.383 25.672 1 36.59 277 VAL A CA 1
ATOM 2195 C C . VAL A 1 277 ? 16.438 13.242 24.625 1 36.59 277 VAL A C 1
ATOM 2197 O O . VAL A 1 277 ? 16.922 12.727 23.609 1 36.59 277 VAL A O 1
ATOM 2200 N N . MET A 1 278 ? 16.344 14.508 24.547 1 35.22 278 MET A N 1
ATOM 2201 C CA . MET A 1 278 ? 17.172 15.32 23.656 1 35.22 278 MET A CA 1
ATOM 2202 C C . MET A 1 278 ? 18.656 15.211 24.047 1 35.22 278 MET A C 1
ATOM 2204 O O . MET A 1 278 ? 19.531 15.484 23.234 1 35.22 278 MET A O 1
ATOM 2208 N N . LEU A 1 279 ? 18.969 14.875 25.281 1 32.94 279 LEU A N 1
ATOM 2209 C CA . LEU A 1 279 ? 20.328 14.664 25.75 1 32.94 279 LEU A CA 1
ATOM 2210 C C . LEU A 1 279 ? 20.922 13.375 25.203 1 32.94 279 LEU A C 1
ATOM 2212 O O . LEU A 1 279 ? 22.141 13.219 25.141 1 32.94 279 LEU A O 1
ATOM 2216 N N . ILE A 1 280 ? 20.078 12.438 24.891 1 33 280 ILE A N 1
ATOM 2217 C CA . ILE A 1 280 ? 20.734 11.203 24.484 1 33 280 ILE A CA 1
ATOM 2218 C C . ILE A 1 280 ? 21.281 11.352 23.062 1 33 280 ILE A C 1
ATOM 2220 O O . ILE A 1 280 ? 22.375 10.883 22.766 1 33 280 ILE A O 1
ATOM 2224 N N . GLU A 1 281 ? 20.609 11.961 22.172 1 35.78 281 GLU A N 1
ATOM 2225 C CA . GLU A 1 281 ? 21.203 12.086 20.844 1 35.78 281 GLU A CA 1
ATOM 2226 C C . GLU A 1 281 ? 22.406 13.031 20.875 1 35.78 281 GLU A C 1
ATOM 2228 O O . GLU A 1 281 ? 23.328 12.891 20.062 1 35.78 281 GLU A O 1
ATOM 2233 N N . ASN A 1 282 ? 22.422 13.969 21.766 1 34.16 282 ASN A N 1
ATOM 2234 C CA . ASN A 1 282 ? 23.641 14.781 21.844 1 34.16 282 ASN A CA 1
ATOM 2235 C C . ASN A 1 282 ? 24.781 14.008 22.5 1 34.16 282 ASN A C 1
ATOM 2237 O O . ASN A 1 282 ? 25.906 14.5 22.547 1 34.16 282 ASN A O 1
ATOM 2241 N N . ILE A 1 283 ? 24.469 12.984 23.234 1 33 283 ILE A N 1
ATOM 2242 C CA . ILE A 1 283 ? 25.594 12.273 23.844 1 33 283 ILE A CA 1
ATOM 2243 C C . ILE A 1 283 ? 26.328 11.477 22.766 1 33 283 ILE A C 1
ATOM 2245 O O . ILE A 1 283 ? 27.562 11.445 22.75 1 33 283 ILE A O 1
ATOM 2249 N N . ASP A 1 284 ? 25.625 10.922 21.797 1 33.25 284 ASP A N 1
ATOM 2250 C CA . ASP A 1 284 ? 26.469 10.195 20.844 1 33.25 284 ASP A CA 1
ATOM 2251 C C . ASP A 1 284 ? 27.234 11.164 19.953 1 33.25 284 ASP A C 1
ATOM 2253 O O . ASP A 1 284 ? 28.25 10.789 19.344 1 33.25 284 ASP A O 1
ATOM 2257 N N . GLU A 1 285 ? 26.828 12.398 19.734 1 34.72 285 GLU A N 1
ATOM 2258 C CA . GLU A 1 285 ? 27.75 13.328 19.094 1 34.72 285 GLU A CA 1
ATOM 2259 C C . GLU A 1 285 ? 28.891 13.719 20.016 1 34.72 285 GLU A C 1
ATOM 2261 O O . GLU A 1 285 ? 30 14 19.562 1 34.72 285 GLU A O 1
ATOM 2266 N N . ILE A 1 286 ? 28.719 13.82 21.375 1 30.44 286 ILE A N 1
ATOM 2267 C CA . ILE A 1 286 ? 29.859 14.156 22.219 1 30.44 286 ILE A CA 1
ATOM 2268 C C . ILE A 1 286 ? 30.797 12.953 22.312 1 30.44 286 ILE A C 1
ATOM 2270 O O . ILE A 1 286 ? 31.984 13.117 22.578 1 30.44 286 ILE A O 1
ATOM 2274 N N . ALA A 1 287 ? 30.328 11.789 22.125 1 32.66 287 ALA A N 1
ATOM 2275 C CA . ALA A 1 287 ? 31.297 10.711 22.281 1 32.66 287 ALA A CA 1
ATOM 2276 C C . ALA A 1 287 ? 32.312 10.734 21.156 1 32.66 287 ALA A C 1
ATOM 2278 O O . ALA A 1 287 ? 33.438 10.219 21.297 1 32.66 287 ALA A O 1
ATOM 2279 N N . PHE A 1 288 ? 31.844 11.203 19.969 1 31.41 288 PHE A N 1
ATOM 2280 C CA . PHE A 1 288 ? 32.906 11.133 18.969 1 31.41 288 PHE A CA 1
ATOM 2281 C C . PHE A 1 288 ? 33.875 12.312 19.109 1 31.41 288 PHE A C 1
ATOM 2283 O O . PHE A 1 288 ? 34.906 12.367 18.438 1 31.41 288 PHE A O 1
ATOM 2290 N N . THR A 1 289 ? 33.406 13.305 19.797 1 27.64 289 THR A N 1
ATOM 2291 C CA . THR A 1 289 ? 34.469 14.32 19.828 1 27.64 289 THR A CA 1
ATOM 2292 C C . THR A 1 289 ? 35.531 13.961 20.828 1 27.64 289 THR A C 1
ATOM 2294 O O . THR A 1 289 ? 36.531 14.695 20.984 1 27.64 289 THR A O 1
ATOM 2297 N N . CYS A 1 290 ? 35.312 13.008 21.672 1 25.3 290 CYS A N 1
ATOM 2298 C CA . CYS A 1 290 ? 36.438 12.852 22.578 1 25.3 290 CYS A CA 1
ATOM 2299 C C . CYS A 1 290 ? 37.562 12.078 21.922 1 25.3 290 CYS A C 1
ATOM 2301 O O . CYS A 1 290 ? 38.594 11.844 22.531 1 25.3 290 CYS A O 1
ATOM 2303 N N . ASP A 1 291 ? 37.562 11.609 20.719 1 23.56 291 ASP A N 1
ATOM 2304 C CA . ASP A 1 291 ? 38.969 11.305 20.359 1 23.56 291 ASP A CA 1
ATOM 2305 C C . ASP A 1 291 ? 39.719 12.578 20 1 23.56 291 ASP A C 1
ATOM 2307 O O . ASP A 1 291 ? 39.188 13.477 19.359 1 23.56 291 ASP A O 1
ATOM 2311 N N . MET B 1 1 ? 76 35.938 -76.25 1 29.78 1 MET B N 1
ATOM 2312 C CA . MET B 1 1 ? 75 36.656 -75.5 1 29.78 1 MET B CA 1
ATOM 2313 C C . MET B 1 1 ? 73.812 35.75 -75.188 1 29.78 1 MET B C 1
ATOM 2315 O O . MET B 1 1 ? 72.875 35.656 -76 1 29.78 1 MET B O 1
ATOM 2319 N N . LEU B 1 2 ? 74.125 34.562 -74.625 1 30.69 2 LEU B N 1
ATOM 2320 C CA . LEU B 1 2 ? 73.188 33.406 -74.562 1 30.69 2 LEU B CA 1
ATOM 2321 C C . LEU B 1 2 ? 72 33.719 -73.688 1 30.69 2 LEU B C 1
ATOM 2323 O O . LEU B 1 2 ? 72.062 34.594 -72.812 1 30.69 2 LEU B O 1
ATOM 2327 N N . PRO B 1 3 ? 70.75 33.219 -74.062 1 36.34 3 PRO B N 1
ATOM 2328 C CA . PRO B 1 3 ? 69.312 33.312 -73.812 1 36.34 3 PRO B CA 1
ATOM 2329 C C . PRO B 1 3 ? 68.875 32.875 -72.375 1 36.34 3 PRO B C 1
ATOM 2331 O O . PRO B 1 3 ? 69.375 31.859 -71.875 1 36.34 3 PRO B O 1
ATOM 2334 N N . SER B 1 4 ? 68.812 33.875 -71.438 1 33.66 4 SER B N 1
ATOM 2335 C CA . SER B 1 4 ? 68.5 33.719 -70 1 33.66 4 SER B CA 1
ATOM 2336 C C . SER B 1 4 ? 67.188 33.031 -69.812 1 33.66 4 SER B C 1
ATOM 2338 O O . SER B 1 4 ? 66.188 33.406 -70.375 1 33.66 4 SER B O 1
ATOM 2340 N N . SER B 1 5 ? 67.188 31.734 -69.562 1 31.78 5 SER B N 1
ATOM 2341 C CA . SER B 1 5 ? 66.125 30.719 -69.312 1 31.78 5 SER B CA 1
ATOM 2342 C C . SER B 1 5 ? 65.25 31.109 -68.125 1 31.78 5 SER B C 1
ATOM 2344 O O . SER B 1 5 ? 65.688 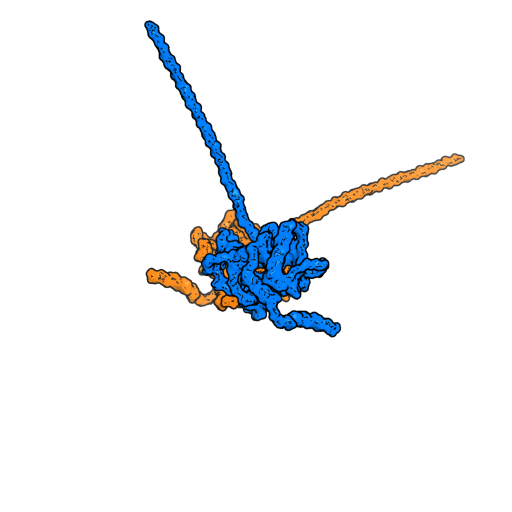31.266 -67 1 31.78 5 SER B O 1
ATOM 2346 N N . LEU B 1 6 ? 64.312 32.062 -68.312 1 26.72 6 LEU B N 1
ATOM 2347 C CA . LEU B 1 6 ? 63.312 32.531 -67.375 1 26.72 6 LEU B CA 1
ATOM 2348 C C . LEU B 1 6 ? 62.5 31.344 -66.812 1 26.72 6 LEU B C 1
ATOM 2350 O O . LEU B 1 6 ? 61.812 30.672 -67.562 1 26.72 6 LEU B O 1
ATOM 2354 N N . LYS B 1 7 ? 63.031 30.688 -65.75 1 28.41 7 LYS B N 1
ATOM 2355 C CA . LYS B 1 7 ? 62.438 29.578 -65 1 28.41 7 LYS B CA 1
ATOM 2356 C C . LYS B 1 7 ? 61.062 29.984 -64.438 1 28.41 7 LYS B C 1
ATOM 2358 O O . LYS B 1 7 ? 60.969 30.891 -63.625 1 28.41 7 LYS B O 1
ATOM 2363 N N . MET B 1 8 ? 59.969 29.906 -65.312 1 26.66 8 MET B N 1
ATOM 2364 C CA . MET B 1 8 ? 58.594 30.219 -64.938 1 26.66 8 MET B CA 1
ATOM 2365 C C . MET B 1 8 ? 58.219 29.469 -63.656 1 26.66 8 MET B C 1
ATOM 2367 O O . MET B 1 8 ? 58.344 28.234 -63.594 1 26.66 8 MET B O 1
ATOM 2371 N N . GLU B 1 9 ? 58.312 30.078 -62.5 1 29.53 9 GLU B N 1
ATOM 2372 C CA . GLU B 1 9 ? 57.906 29.625 -61.188 1 29.53 9 GLU B CA 1
ATOM 2373 C C . GLU B 1 9 ? 56.438 29.203 -61.188 1 29.53 9 GLU B C 1
ATOM 2375 O O . GLU B 1 9 ? 55.562 29.969 -61.562 1 29.53 9 GLU B O 1
ATOM 2380 N N . GLN B 1 10 ? 56.125 27.953 -61.625 1 29.2 10 GLN B N 1
ATOM 2381 C CA . GLN B 1 10 ? 54.812 27.359 -61.594 1 29.2 10 GLN B CA 1
ATOM 2382 C C . GLN B 1 10 ? 54.188 27.453 -60.219 1 29.2 10 GLN B C 1
ATOM 2384 O O . GLN B 1 10 ? 54.781 27.078 -59.219 1 29.2 10 GLN B O 1
ATOM 2389 N N . PHE B 1 11 ? 53.438 28.547 -59.969 1 31.3 11 PHE B N 1
ATOM 2390 C CA . PHE B 1 11 ? 52.625 28.719 -58.781 1 31.3 11 PHE B CA 1
ATOM 2391 C C . PHE B 1 11 ? 51.688 27.547 -58.594 1 31.3 11 PHE B C 1
ATOM 2393 O O . PHE B 1 11 ? 50.875 27.234 -59.469 1 31.3 11 PHE B O 1
ATOM 2400 N N . HIS B 1 12 ? 52.188 26.484 -58.031 1 33.19 12 HIS B N 1
ATOM 2401 C CA . HIS B 1 12 ? 51.375 25.359 -57.625 1 33.19 12 HIS B CA 1
ATOM 2402 C C . HIS B 1 12 ? 50.219 25.797 -56.719 1 33.19 12 HIS B C 1
ATOM 2404 O O . HIS B 1 12 ? 50.438 26.359 -55.656 1 33.19 12 HIS B O 1
ATOM 2410 N N . THR B 1 13 ? 49.188 26.375 -57.344 1 30.81 13 THR B N 1
ATOM 2411 C CA . THR B 1 13 ? 47.969 26.641 -56.562 1 30.81 13 THR B CA 1
ATOM 2412 C C . THR B 1 13 ? 47.531 25.406 -55.781 1 30.81 13 THR B C 1
ATOM 2414 O O . THR B 1 13 ? 47.281 24.344 -56.375 1 30.81 13 THR B O 1
ATOM 2417 N N . VAL B 1 14 ? 48.062 25.25 -54.594 1 34.25 14 VAL B N 1
ATOM 2418 C CA . VAL B 1 14 ? 47.625 24.234 -53.656 1 34.25 14 VAL B CA 1
ATOM 2419 C C . VAL B 1 14 ? 46.125 24.359 -53.406 1 34.25 14 VAL B C 1
ATOM 2421 O O . VAL B 1 14 ? 45.656 25.406 -52.906 1 34.25 14 VAL B O 1
ATOM 2424 N N . LEU B 1 15 ? 45.312 23.891 -54.344 1 32.47 15 LEU B N 1
ATOM 2425 C CA . LEU B 1 15 ? 43.906 23.781 -54.062 1 32.47 15 LEU B CA 1
ATOM 2426 C C . LEU B 1 15 ? 43.656 23.078 -52.75 1 32.47 15 LEU B C 1
ATOM 2428 O O . LEU B 1 15 ? 44.031 21.906 -52.562 1 32.47 15 LEU B O 1
ATOM 2432 N N . VAL B 1 16 ? 43.719 23.812 -51.656 1 34.88 16 VAL B N 1
ATOM 2433 C CA . VAL B 1 16 ? 43.281 23.297 -50.375 1 34.88 16 VAL B CA 1
ATOM 2434 C C . VAL B 1 16 ? 41.844 22.812 -50.438 1 34.88 16 VAL B C 1
ATOM 2436 O O . VAL B 1 16 ? 40.938 23.609 -50.656 1 34.88 16 VAL B O 1
ATOM 2439 N N . VAL B 1 17 ? 41.625 21.641 -51 1 34.72 17 VAL B N 1
ATOM 2440 C CA . VAL B 1 17 ? 40.312 21 -50.906 1 34.72 17 VAL B CA 1
ATOM 2441 C C . VAL B 1 17 ? 39.844 20.984 -49.438 1 34.72 17 VAL B C 1
ATOM 2443 O O . VAL B 1 17 ? 40.5 20.359 -48.594 1 34.72 17 VAL B O 1
ATOM 2446 N N . LEU B 1 18 ? 39.312 22.109 -49.031 1 34.75 18 LEU B N 1
ATOM 2447 C CA . LEU B 1 18 ? 38.625 22.094 -47.75 1 34.75 18 LEU B CA 1
ATOM 2448 C C . LEU B 1 18 ? 37.625 20.953 -47.688 1 34.75 18 LEU B C 1
ATOM 2450 O O . LEU B 1 18 ? 36.656 20.906 -48.469 1 34.75 18 LEU B O 1
ATOM 2454 N N . SER B 1 19 ? 38.125 19.719 -47.5 1 32.62 19 SER B N 1
ATOM 2455 C CA . SER B 1 19 ? 37.219 18.609 -47.25 1 32.62 19 SER B CA 1
ATOM 2456 C C . SER B 1 19 ? 36.188 18.953 -46.156 1 32.62 19 SER B C 1
ATOM 2458 O O . SER B 1 19 ? 36.562 19.25 -45.031 1 32.62 19 SER B O 1
ATOM 2460 N N . ILE B 1 20 ? 35.219 19.688 -46.562 1 36 20 ILE B N 1
ATOM 2461 C CA . ILE B 1 20 ? 34.094 19.828 -45.656 1 36 20 ILE B CA 1
ATOM 2462 C C . ILE B 1 20 ? 33.688 18.453 -45.125 1 36 20 ILE B C 1
ATOM 2464 O O . ILE B 1 20 ? 33.25 17.594 -45.906 1 36 20 ILE B O 1
ATOM 2468 N N . ILE B 1 21 ? 34.438 17.953 -44.188 1 36.34 21 ILE B N 1
ATOM 2469 C CA . ILE B 1 21 ? 33.969 16.781 -43.469 1 36.34 21 ILE B CA 1
ATOM 2470 C C . ILE B 1 21 ? 32.531 16.984 -42.969 1 36.34 21 ILE B C 1
ATOM 2472 O O . ILE B 1 21 ? 32.281 17.859 -42.125 1 36.34 21 ILE B O 1
ATOM 2476 N N . ILE B 1 22 ? 31.656 16.906 -43.906 1 37.25 22 ILE B N 1
ATOM 2477 C CA . ILE B 1 22 ? 30.281 16.781 -43.438 1 37.25 22 ILE B CA 1
ATOM 2478 C C . ILE B 1 22 ? 30.203 15.734 -42.312 1 37.25 22 ILE B C 1
ATOM 2480 O O . ILE B 1 22 ? 30.422 14.547 -42.562 1 37.25 22 ILE B O 1
ATOM 2484 N N . VAL B 1 23 ? 30.609 16.156 -41.125 1 34.78 23 VAL B N 1
ATOM 2485 C CA . VAL B 1 23 ? 30.297 15.32 -39.969 1 34.78 23 VAL B CA 1
ATOM 2486 C C . VAL B 1 23 ? 28.812 14.961 -39.969 1 34.78 23 VAL B C 1
ATOM 2488 O O . VAL B 1 23 ? 27.953 15.836 -39.844 1 34.78 23 VAL B O 1
ATOM 2491 N N . ILE B 1 24 ? 28.453 14.125 -40.938 1 36.09 24 ILE B N 1
ATOM 2492 C CA . ILE B 1 24 ? 27.141 13.523 -40.688 1 36.09 24 ILE B CA 1
ATOM 2493 C C . ILE B 1 24 ? 27.031 13.102 -39.25 1 36.09 24 ILE B C 1
ATOM 2495 O O . ILE B 1 24 ? 27.766 12.211 -38.781 1 36.09 24 ILE B O 1
ATOM 2499 N N . SER B 1 25 ? 26.828 14.109 -38.406 1 31.55 25 SER B N 1
ATOM 2500 C CA . SER B 1 25 ? 26.375 13.672 -37.094 1 31.55 25 SER B CA 1
ATOM 2501 C C . SER B 1 25 ? 25.359 12.539 -37.188 1 31.55 25 SER B C 1
ATOM 2503 O O . SER B 1 25 ? 24.234 12.75 -37.688 1 31.55 25 SER B O 1
ATOM 2505 N N . ILE B 1 26 ? 25.812 11.422 -37.625 1 33.09 26 ILE B N 1
ATOM 2506 C CA . ILE B 1 26 ? 24.891 10.32 -37.344 1 33.09 26 ILE B CA 1
ATOM 2507 C C . ILE B 1 26 ? 24.234 10.516 -35.969 1 33.09 26 ILE B C 1
ATOM 2509 O O . ILE B 1 26 ? 24.922 10.508 -34.938 1 33.09 26 ILE B O 1
ATOM 2513 N N . ALA B 1 27 ? 23.172 11.336 -35.969 1 32.12 27 ALA B N 1
ATOM 2514 C CA . ALA B 1 27 ? 22.328 11.25 -34.781 1 32.12 27 ALA B CA 1
ATOM 2515 C C . ALA B 1 27 ? 22.328 9.836 -34.188 1 32.12 27 ALA B C 1
ATOM 2517 O O . ALA B 1 27 ? 22.109 8.867 -34.938 1 32.12 27 ALA B O 1
ATOM 2518 N N . ALA B 1 28 ? 23.219 9.656 -33.25 1 31.08 28 ALA B N 1
ATOM 2519 C CA . ALA B 1 28 ? 23.109 8.375 -32.562 1 31.08 28 ALA B CA 1
ATOM 2520 C C . ALA B 1 28 ? 21.656 7.906 -32.5 1 31.08 28 ALA B C 1
ATOM 2522 O O . ALA B 1 28 ? 20.734 8.711 -32.312 1 31.08 28 ALA B O 1
ATOM 2523 N N . PRO B 1 29 ? 21.344 6.867 -33.312 1 30.77 29 PRO B N 1
ATOM 2524 C CA . PRO B 1 29 ? 19.938 6.473 -33.094 1 30.77 29 PRO B CA 1
ATOM 2525 C C . PRO B 1 29 ? 19.484 6.672 -31.641 1 30.77 29 PRO B C 1
ATOM 2527 O O . PRO B 1 29 ? 20.312 6.613 -30.719 1 30.77 29 PRO B O 1
ATOM 2530 N N . ILE B 1 30 ? 18.672 7.684 -31.422 1 31.97 30 ILE B N 1
ATOM 2531 C CA . ILE B 1 30 ? 17.938 7.637 -30.172 1 31.97 30 ILE B CA 1
ATOM 2532 C C . ILE B 1 30 ? 17.766 6.184 -29.719 1 31.97 30 ILE B C 1
ATOM 2534 O O . ILE B 1 30 ? 17.172 5.375 -30.438 1 31.97 30 ILE B O 1
ATOM 2538 N N . SER B 1 31 ? 18.875 5.605 -29.25 1 28.38 31 SER B N 1
ATOM 2539 C CA . SER B 1 31 ? 18.609 4.324 -28.609 1 28.38 31 SER B CA 1
ATOM 2540 C C . SER B 1 31 ? 17.172 4.242 -28.109 1 28.38 31 SER B C 1
ATOM 2542 O O . SER B 1 31 ? 16.719 5.129 -27.406 1 28.38 31 SER B O 1
ATOM 2544 N N . GLU B 1 32 ? 16.281 3.816 -28.969 1 30.28 32 GLU B N 1
ATOM 2545 C CA . GLU B 1 32 ? 15.023 3.35 -28.391 1 30.28 32 GLU B CA 1
ATOM 2546 C C . GLU B 1 32 ? 15.219 2.861 -26.953 1 30.28 32 GLU B C 1
ATOM 2548 O O . GLU B 1 32 ? 16.016 1.957 -26.703 1 30.28 32 GLU B O 1
ATOM 2553 N N . ASN B 1 33 ? 15.477 3.793 -26.078 1 31.25 33 ASN B N 1
ATOM 2554 C CA . ASN B 1 33 ? 15.359 3.395 -24.672 1 31.25 33 ASN B CA 1
ATOM 2555 C C . ASN B 1 33 ? 14.555 2.105 -24.531 1 31.25 33 ASN B C 1
ATOM 2557 O O . ASN B 1 33 ? 13.383 2.057 -24.891 1 31.25 33 ASN B O 1
ATOM 2561 N N . GLU B 1 34 ? 15.094 0.964 -24.953 1 32.62 34 GLU B N 1
ATOM 2562 C CA . GLU B 1 34 ? 14.555 -0.292 -24.438 1 32.62 34 GLU B CA 1
ATOM 2563 C C . GLU B 1 34 ? 13.758 -0.066 -23.156 1 32.62 34 GLU B C 1
ATOM 2565 O O . GLU B 1 34 ? 14.336 0.193 -22.094 1 32.62 34 GLU B O 1
ATOM 2570 N N . ASP B 1 35 ? 12.844 0.773 -23.156 1 34.38 35 ASP B N 1
ATOM 2571 C CA . ASP B 1 35 ? 11.82 0.858 -22.125 1 34.38 35 ASP B CA 1
ATOM 2572 C C . ASP B 1 35 ? 11.789 -0.415 -21.281 1 34.38 35 ASP B C 1
ATOM 2574 O O . ASP B 1 35 ? 11.688 -1.52 -21.828 1 34.38 35 ASP B O 1
ATOM 2578 N N . SER B 1 36 ? 12.648 -0.615 -20.391 1 37.31 36 SER B N 1
ATOM 2579 C CA . SER B 1 36 ? 12.438 -1.675 -19.422 1 37.31 36 SER B CA 1
ATOM 2580 C C . SER B 1 36 ? 11.055 -2.293 -19.547 1 37.31 36 SER B C 1
ATOM 2582 O O . SER B 1 36 ? 10.055 -1.577 -19.609 1 37.31 36 SER B O 1
ATOM 2584 N N . GLU B 1 37 ? 10.789 -3.188 -20.516 1 40.31 37 GLU B N 1
ATOM 2585 C CA . GLU B 1 37 ? 9.609 -4.047 -20.453 1 40.31 37 GLU B CA 1
ATOM 2586 C C . GLU B 1 37 ? 8.867 -3.885 -19.141 1 40.31 37 GLU B C 1
ATOM 2588 O O . GLU B 1 37 ? 9.359 -4.301 -18.078 1 40.31 37 GLU B O 1
ATOM 2593 N N . ASN B 1 38 ? 8.5 -2.758 -18.734 1 48.62 38 ASN B N 1
ATOM 2594 C CA . ASN B 1 38 ? 7.582 -2.492 -17.625 1 48.62 38 ASN B CA 1
ATOM 2595 C C . ASN B 1 38 ? 6.855 -3.758 -17.188 1 48.62 38 ASN B C 1
ATOM 2597 O O . ASN B 1 38 ? 6.016 -4.285 -17.922 1 48.62 38 ASN B O 1
ATOM 2601 N N . ASP B 1 39 ? 7.551 -4.715 -16.562 1 61.97 39 ASP B N 1
ATOM 2602 C CA . ASP B 1 39 ? 7.035 -5.992 -16.078 1 61.97 39 ASP B CA 1
ATOM 2603 C C . ASP B 1 39 ? 5.609 -5.844 -15.547 1 61.97 39 ASP B C 1
ATOM 2605 O O . ASP B 1 39 ? 5.363 -5.062 -14.617 1 61.97 39 ASP B O 1
ATOM 2609 N N . GLY B 1 40 ? 4.645 -5.918 -16.422 1 84.62 40 GLY B N 1
ATOM 2610 C CA . GLY B 1 40 ? 3.205 -5.938 -16.219 1 84.62 40 GLY B CA 1
ATOM 2611 C C . GLY B 1 40 ? 2.801 -6.492 -14.867 1 84.62 40 GLY B C 1
ATOM 2612 O O . GLY B 1 40 ? 1.649 -6.352 -14.453 1 84.62 40 GLY B O 1
ATOM 2613 N N . GLU B 1 41 ? 3.828 -6.953 -14.094 1 92.75 41 GLU B N 1
ATOM 2614 C CA . GLU B 1 41 ? 3.551 -7.57 -12.805 1 92.75 41 GLU B CA 1
ATOM 2615 C C . GLU B 1 41 ? 3.564 -6.531 -11.68 1 92.75 41 GLU B C 1
ATOM 2617 O O . GLU B 1 41 ? 3.094 -6.801 -10.578 1 92.75 41 GLU B O 1
ATOM 2622 N N . TYR B 1 42 ? 4.121 -5.426 -11.969 1 92.06 42 TYR B N 1
ATOM 2623 C CA . TYR B 1 42 ? 4.246 -4.383 -10.961 1 92.06 42 TYR B CA 1
ATOM 2624 C C . TYR B 1 42 ? 3.236 -3.268 -11.203 1 92.06 42 TYR B C 1
ATOM 2626 O O . TYR B 1 42 ? 3.609 -2.102 -11.352 1 92.06 42 TYR B O 1
ATOM 2634 N N . GLY B 1 43 ? 1.968 -3.758 -11.172 1 91.31 43 GLY B N 1
ATOM 2635 C CA . GLY B 1 43 ? 0.849 -2.869 -11.445 1 91.31 43 GLY B CA 1
ATOM 2636 C C . GLY B 1 43 ? 0.2 -2.326 -10.188 1 91.31 43 GLY B C 1
ATOM 2637 O O . GLY B 1 43 ? 0.872 -2.125 -9.172 1 91.31 43 GLY B O 1
ATOM 2638 N N . GLU B 1 44 ? -1.05 -2.002 -10.305 1 87.62 44 GLU B N 1
ATOM 2639 C CA . GLU B 1 44 ? -1.753 -1.241 -9.273 1 87.62 44 GLU B CA 1
ATOM 2640 C C . GLU B 1 44 ? -2.391 -2.166 -8.242 1 87.62 44 GLU B C 1
ATOM 2642 O O . GLU B 1 44 ? -2.953 -1.703 -7.25 1 87.62 44 GLU B O 1
ATOM 2647 N N . TYR B 1 45 ? -2.275 -3.449 -8.445 1 92.06 45 TYR B N 1
ATOM 2648 C CA . TYR B 1 45 ? -2.934 -4.395 -7.551 1 92.06 45 TYR B CA 1
ATOM 2649 C C . TYR B 1 45 ? -2.072 -4.676 -6.324 1 92.06 45 TYR B C 1
ATOM 2651 O O . TYR B 1 45 ? -0.948 -4.18 -6.219 1 92.06 45 TYR B O 1
ATOM 2659 N N . PHE B 1 46 ? -2.688 -5.324 -5.305 1 89.94 46 PHE B N 1
ATOM 2660 C CA . PHE B 1 46 ? -1.978 -5.688 -4.082 1 89.94 46 PHE B CA 1
ATOM 2661 C C . PHE B 1 46 ? -0.639 -6.336 -4.41 1 89.94 46 PHE B C 1
ATOM 2663 O O . PHE B 1 46 ? -0.585 -7.324 -5.145 1 89.94 46 PHE B O 1
ATOM 2670 N N . GLU B 1 47 ? 0.464 -5.777 -3.932 1 92.56 47 GLU B N 1
ATOM 2671 C CA . GLU B 1 47 ? 1.832 -6.219 -4.191 1 92.56 47 GLU B CA 1
ATOM 2672 C C . GLU B 1 47 ? 2.109 -6.301 -5.691 1 92.56 47 GLU B C 1
ATOM 2674 O O . GLU B 1 47 ? 2.936 -7.102 -6.133 1 92.56 47 GLU B O 1
ATOM 2679 N N . GLY B 1 48 ? 1.355 -5.586 -6.492 1 94.88 48 GLY B N 1
ATOM 2680 C CA . GLY B 1 48 ? 1.642 -5.375 -7.902 1 94.88 48 GLY B CA 1
ATOM 2681 C C . GLY B 1 48 ? 0.778 -6.219 -8.82 1 94.88 48 GLY B C 1
ATOM 2682 O O . GLY B 1 48 ? 0.46 -5.809 -9.938 1 94.88 48 GLY B O 1
ATOM 2683 N N . ASP B 1 49 ? 0.39 -7.461 -8.328 1 96.75 49 ASP B N 1
ATOM 2684 C CA . ASP B 1 49 ? -0.251 -8.32 -9.312 1 96.75 49 ASP B CA 1
ATOM 2685 C C . ASP B 1 49 ? -1.253 -9.266 -8.648 1 96.75 49 ASP B C 1
ATOM 2687 O O . ASP B 1 49 ? -1.671 -10.258 -9.25 1 96.75 49 ASP B O 1
ATOM 2691 N N . MET B 1 50 ? -1.705 -8.969 -7.395 1 93.81 50 MET B N 1
ATOM 2692 C CA . MET B 1 50 ? -2.656 -9.859 -6.734 1 93.81 50 MET B CA 1
ATOM 2693 C C . MET B 1 50 ? -4.008 -9.172 -6.551 1 93.81 50 MET B C 1
ATOM 2695 O O . MET B 1 50 ? -4.09 -8.117 -5.918 1 93.81 50 MET B O 1
ATOM 2699 N N . LEU B 1 51 ? -4.949 -9.742 -7.113 1 90.94 51 LEU B N 1
ATOM 2700 C CA . LEU B 1 51 ? -6.332 -9.328 -6.891 1 90.94 51 LEU B CA 1
ATOM 2701 C C . LEU B 1 51 ? -6.938 -10.07 -5.707 1 90.94 51 LEU B C 1
ATOM 2703 O O . LEU B 1 51 ? -7.207 -11.273 -5.797 1 90.94 51 LEU B O 1
ATOM 2707 N N . LEU B 1 52 ? -7.211 -9.367 -4.613 1 88.06 52 LEU B N 1
ATOM 2708 C CA . LEU B 1 52 ? -7.664 -10 -3.379 1 88.06 52 LEU B CA 1
ATOM 2709 C C . LEU B 1 52 ? -9.18 -9.867 -3.225 1 88.06 52 LEU B C 1
ATOM 2711 O O . LEU B 1 52 ? -9.75 -8.836 -3.57 1 88.06 52 LEU B O 1
ATOM 2715 N N . SER B 1 53 ? -9.703 -10.93 -2.707 1 83.94 53 SER B N 1
ATOM 2716 C CA . SER B 1 53 ? -11.094 -10.836 -2.281 1 83.94 53 SER B CA 1
ATOM 2717 C C . SER B 1 53 ? -11.234 -9.984 -1.023 1 83.94 53 SER B C 1
ATOM 2719 O O . SER B 1 53 ? -10.234 -9.672 -0.369 1 83.94 53 SER B O 1
ATOM 2721 N N . LYS B 1 54 ? -12.492 -9.656 -0.727 1 78.94 54 LYS B N 1
ATOM 2722 C CA . LYS B 1 54 ? -12.766 -8.906 0.494 1 78.94 54 LYS B CA 1
ATOM 2723 C C . LYS B 1 54 ? -12.211 -9.625 1.72 1 78.94 54 LYS B C 1
ATOM 2725 O O . LYS B 1 54 ? -11.531 -9.016 2.553 1 78.94 54 LYS B O 1
ATOM 2730 N N . ALA B 1 55 ? -12.516 -10.914 1.844 1 80.06 55 ALA B N 1
ATOM 2731 C CA . ALA B 1 55 ? -12.078 -11.711 2.986 1 80.06 55 ALA B CA 1
ATOM 2732 C C . ALA B 1 55 ? -10.562 -11.734 3.092 1 80.06 55 ALA B C 1
ATOM 2734 O O . ALA B 1 55 ? -10.008 -11.664 4.191 1 80.06 55 ALA B O 1
ATOM 2735 N N . GLN B 1 56 ? -9.938 -11.789 2.014 1 82.88 56 GLN B N 1
ATO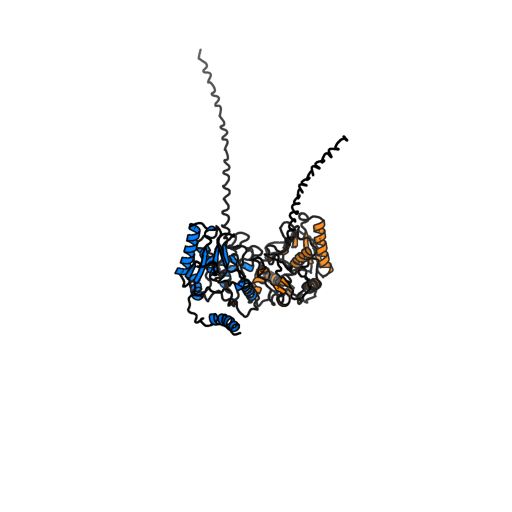M 2736 C CA . GLN B 1 56 ? -8.477 -11.836 1.992 1 82.88 56 GLN B CA 1
ATOM 2737 C C . GLN B 1 56 ? -7.883 -10.5 2.424 1 82.88 56 GLN B C 1
ATOM 2739 O O . GLN B 1 56 ? -6.898 -10.461 3.168 1 82.88 56 GLN B O 1
ATOM 2744 N N . ARG B 1 57 ? -8.422 -9.438 1.918 1 82.31 57 ARG B N 1
ATOM 2745 C CA . ARG B 1 57 ? -7.98 -8.109 2.314 1 82.31 57 ARG B CA 1
ATOM 2746 C C . ARG B 1 57 ? -8.07 -7.93 3.826 1 82.31 57 ARG B C 1
ATOM 2748 O O . ARG B 1 57 ? -7.109 -7.477 4.457 1 82.31 57 ARG B O 1
ATOM 2755 N N . GLU B 1 58 ? -9.141 -8.312 4.359 1 77.25 58 GLU B N 1
ATOM 2756 C CA . GLU B 1 58 ? -9.352 -8.211 5.801 1 77.25 58 GLU B CA 1
ATOM 2757 C C . GLU B 1 58 ? -8.352 -9.07 6.566 1 77.25 58 GLU B C 1
ATOM 2759 O O . GLU B 1 58 ? -7.777 -8.617 7.562 1 77.25 58 GLU B O 1
ATOM 2764 N N . ALA B 1 59 ? -8.156 -10.211 6.07 1 77.69 59 ALA B N 1
ATOM 2765 C CA . ALA B 1 59 ? -7.27 -11.148 6.754 1 77.69 59 ALA B CA 1
ATOM 2766 C C . ALA B 1 59 ? -5.836 -10.633 6.766 1 77.69 59 ALA B C 1
ATOM 2768 O O . ALA B 1 59 ? -5.145 -10.727 7.785 1 77.69 59 ALA B O 1
ATOM 2769 N N . ILE B 1 60 ? -5.406 -10.148 5.688 1 75.38 60 ILE B N 1
ATOM 2770 C CA . ILE B 1 60 ? -4.023 -9.695 5.551 1 75.38 60 ILE B CA 1
ATOM 2771 C C . ILE B 1 60 ? -3.785 -8.492 6.457 1 75.38 60 ILE B C 1
ATOM 2773 O O . ILE B 1 60 ? -2.748 -8.406 7.121 1 75.38 60 ILE B O 1
ATOM 2777 N N . LEU B 1 61 ? -4.668 -7.621 6.504 1 71.25 61 LEU B N 1
ATOM 2778 C CA . LEU B 1 61 ? -4.484 -6.398 7.277 1 71.25 61 LEU B CA 1
ATOM 2779 C C . LEU B 1 61 ? -4.633 -6.676 8.773 1 71.25 61 LEU B C 1
ATOM 2781 O O . LEU B 1 61 ? -3.977 -6.035 9.594 1 71.25 61 LEU B O 1
ATOM 2785 N N . GLN B 1 62 ? -5.43 -7.633 9.062 1 69.62 62 GLN B N 1
ATOM 2786 C CA . GLN B 1 62 ? -5.508 -8.055 10.453 1 69.62 62 GLN B CA 1
ATOM 2787 C C . GLN B 1 62 ? -4.207 -8.711 10.906 1 69.62 62 GLN B C 1
ATOM 2789 O O . GLN B 1 62 ? -3.779 -8.531 12.047 1 69.62 62 GLN B O 1
ATOM 2794 N N . ALA B 1 63 ? -3.705 -9.445 10.031 1 64.94 63 ALA B N 1
ATOM 2795 C CA . ALA B 1 63 ? -2.438 -10.094 10.352 1 64.94 63 ALA B CA 1
ATOM 2796 C C . ALA B 1 63 ? -1.332 -9.062 10.562 1 64.94 63 ALA B C 1
ATOM 2798 O O . ALA B 1 63 ? -0.473 -9.234 11.43 1 64.94 63 ALA B O 1
ATOM 2799 N N . ALA B 1 64 ? -1.435 -8.07 9.852 1 61.91 64 ALA B N 1
ATOM 2800 C CA . ALA B 1 64 ? -0.414 -7.031 9.922 1 61.91 64 ALA B CA 1
ATOM 2801 C C . ALA B 1 64 ? -0.527 -6.25 11.227 1 61.91 64 ALA B C 1
ATOM 2803 O O . ALA B 1 64 ? 0.456 -5.672 11.703 1 61.91 64 ALA B O 1
ATOM 2804 N N . ASP B 1 65 ? -1.768 -6.203 11.82 1 60.31 65 ASP B N 1
ATOM 2805 C CA . ASP B 1 65 ? -2.02 -5.441 13.039 1 60.31 65 ASP B CA 1
ATOM 2806 C C . ASP B 1 65 ? -1.43 -6.145 14.258 1 60.31 65 ASP B C 1
ATOM 2808 O O . ASP B 1 65 ? -1.465 -5.609 15.367 1 60.31 65 ASP B O 1
ATOM 2812 N N . GLY B 1 66 ? -0.667 -7.148 14.164 1 52.66 66 GLY B N 1
ATOM 2813 C CA . GLY B 1 66 ? -0.078 -7.883 15.273 1 52.66 66 GLY B CA 1
ATOM 2814 C C . GLY B 1 66 ? -1.111 -8.555 16.156 1 52.66 66 GLY B C 1
ATOM 2815 O O . GLY B 1 66 ? -0.759 -9.289 17.094 1 52.66 66 GLY B O 1
ATOM 2816 N N . ASN B 1 67 ? -2.311 -8.008 16.266 1 48.5 67 ASN B N 1
ATOM 2817 C CA . ASN B 1 67 ? -3.299 -8.531 17.203 1 48.5 67 ASN B CA 1
ATOM 2818 C C . ASN B 1 67 ? -3.895 -9.852 16.734 1 48.5 67 ASN B C 1
ATOM 2820 O O . ASN B 1 67 ? -4.727 -10.445 17.422 1 48.5 67 ASN B O 1
ATOM 2824 N N . GLY B 1 68 ? -3.723 -10.086 15.586 1 43.06 68 GLY B N 1
ATOM 2825 C CA . GLY B 1 68 ? -4.508 -11.227 15.141 1 43.06 68 GLY B CA 1
ATOM 2826 C C . GLY B 1 68 ? -3.904 -12.562 15.547 1 43.06 68 GLY B C 1
ATOM 2827 O O . GLY B 1 68 ? -3.047 -13.094 14.844 1 43.06 68 GLY B O 1
ATOM 2828 N N . ARG B 1 69 ? -4.031 -12.836 16.891 1 41.03 69 ARG B N 1
ATOM 2829 C CA . ARG B 1 69 ? -3.744 -14.203 17.312 1 41.03 69 ARG B CA 1
ATOM 2830 C C . ARG B 1 69 ? -4.203 -15.211 16.25 1 41.03 69 ARG B C 1
ATOM 2832 O O . ARG B 1 69 ? -3.803 -16.375 16.281 1 41.03 69 ARG B O 1
ATOM 2839 N N . ASN B 1 70 ? -5.355 -15.039 15.828 1 38.84 70 ASN B N 1
ATOM 2840 C CA . ASN B 1 70 ? -5.816 -16.109 14.945 1 38.84 70 ASN B CA 1
ATOM 2841 C C . ASN B 1 70 ? -5.164 -16.016 13.57 1 38.84 70 ASN B C 1
ATOM 2843 O O . ASN B 1 70 ? -5.375 -15.055 12.836 1 38.84 70 ASN B O 1
ATOM 2847 N N . GLY B 1 71 ? -3.992 -16.375 13.406 1 41.91 71 GLY B N 1
ATOM 2848 C CA . GLY B 1 71 ? -3.148 -16.578 12.234 1 41.91 71 GLY B CA 1
ATOM 2849 C C . GLY B 1 71 ? -3.93 -16.625 10.938 1 41.91 71 GLY B C 1
ATOM 2850 O O . GLY B 1 71 ? -5.121 -16.938 10.938 1 41.91 71 GLY B O 1
ATOM 2851 N N . LEU B 1 72 ? -3.564 -15.852 9.875 1 47.53 72 LEU B N 1
ATOM 2852 C CA . LEU B 1 72 ? -3.895 -15.961 8.453 1 47.53 72 LEU B CA 1
ATOM 2853 C C . LEU B 1 72 ? -3.994 -17.422 8.023 1 47.53 72 LEU B C 1
ATOM 2855 O O . LEU B 1 72 ? -3.193 -17.891 7.219 1 47.53 72 LEU B O 1
ATOM 2859 N N . ARG B 1 73 ? -4.402 -18.359 8.93 1 49.19 73 ARG B N 1
ATOM 2860 C CA . ARG B 1 73 ? -4.57 -19.719 8.438 1 49.19 73 ARG B CA 1
ATOM 2861 C C . ARG B 1 73 ? -5.406 -19.75 7.16 1 49.19 73 ARG B C 1
ATOM 2863 O O . ARG B 1 73 ? -5.316 -20.688 6.371 1 49.19 73 ARG B O 1
ATOM 2870 N N . ASN B 1 74 ? -5.988 -18.547 6.887 1 55.62 74 ASN B N 1
ATOM 2871 C CA . ASN B 1 74 ? -7.016 -18.734 5.867 1 55.62 74 ASN B CA 1
ATOM 2872 C C . ASN B 1 74 ? -6.895 -17.703 4.75 1 55.62 74 ASN B C 1
ATOM 2874 O O . ASN B 1 74 ? -7.902 -17.156 4.285 1 55.62 74 ASN B O 1
ATOM 2878 N N . VAL B 1 75 ? -5.578 -17.531 4.262 1 62.25 75 VAL B N 1
ATOM 2879 C CA . VAL B 1 75 ? -5.527 -16.375 3.363 1 62.25 75 VAL B CA 1
ATOM 2880 C C . VAL B 1 75 ? -5.824 -16.828 1.935 1 62.25 75 VAL B C 1
ATOM 2882 O O . VAL B 1 75 ? -6.246 -16.031 1.1 1 62.25 75 VAL B O 1
ATOM 2885 N N . ALA B 1 76 ? -5.68 -18.141 1.675 1 70.06 76 ALA B N 1
ATOM 2886 C CA . ALA B 1 76 ? -6.055 -18.578 0.33 1 70.06 76 ALA B CA 1
ATOM 2887 C C . ALA B 1 76 ? -6.754 -19.922 0.364 1 70.06 76 ALA B C 1
ATOM 2889 O O . ALA B 1 76 ? -6.199 -20.906 0.874 1 70.06 76 ALA B O 1
ATOM 2890 N N . LYS B 1 77 ? -7.934 -19.938 -0.115 1 81 77 LYS B N 1
ATOM 2891 C CA . LYS B 1 77 ? -8.664 -21.203 -0.234 1 81 77 LYS B CA 1
ATOM 2892 C C . LYS B 1 77 ? -8.102 -22.062 -1.36 1 81 77 LYS B C 1
ATOM 2894 O O . LYS B 1 77 ? -7.641 -21.547 -2.377 1 81 77 LYS B O 1
ATOM 2899 N N . ARG B 1 78 ? -8.18 -23.328 -1.127 1 90.06 78 ARG B N 1
ATOM 2900 C CA . ARG B 1 78 ? -7.664 -24.281 -2.111 1 90.06 78 ARG B CA 1
ATOM 2901 C C . ARG B 1 78 ? -8.75 -24.672 -3.102 1 90.06 78 ARG B C 1
ATOM 2903 O O . ARG B 1 78 ? -9.938 -24.688 -2.76 1 90.06 78 ARG B O 1
ATOM 2910 N N . TRP B 1 79 ? -8.281 -25.047 -4.277 1 93.88 79 TRP B N 1
ATOM 2911 C CA . TRP B 1 79 ? -9.195 -25.578 -5.281 1 93.88 79 TRP B CA 1
ATOM 2912 C C . TRP B 1 79 ? -9.641 -26.984 -4.918 1 93.88 79 TRP B C 1
ATOM 2914 O O . TRP B 1 79 ? -8.812 -27.828 -4.52 1 93.88 79 TRP B O 1
ATOM 2924 N N . PRO B 1 80 ? -10.953 -27.297 -5.016 1 92.5 80 PRO B N 1
ATOM 2925 C CA . PRO B 1 80 ? -11.445 -28.625 -4.66 1 92.5 80 PRO B CA 1
ATOM 2926 C C . PRO B 1 80 ? -10.898 -29.719 -5.578 1 92.5 80 PRO B C 1
ATOM 2928 O O . PRO B 1 80 ? -10.688 -29.484 -6.773 1 92.5 80 PRO B O 1
ATOM 2931 N N . ASN B 1 81 ? -10.68 -30.875 -4.957 1 94.19 81 ASN B N 1
ATOM 2932 C CA . ASN B 1 81 ? -10.219 -32.062 -5.676 1 94.19 81 ASN B CA 1
ATOM 2933 C C . ASN B 1 81 ? -8.891 -31.797 -6.395 1 94.19 81 ASN B C 1
ATOM 2935 O O . ASN B 1 81 ? -8.617 -32.406 -7.43 1 94.19 81 ASN B O 1
ATOM 2939 N N . ARG B 1 82 ? -8.133 -30.812 -6.012 1 96.19 82 ARG B N 1
ATOM 2940 C CA . ARG B 1 82 ? -6.832 -30.453 -6.566 1 96.19 82 ARG B CA 1
ATOM 2941 C C . ARG B 1 82 ? -6.938 -30.125 -8.055 1 96.19 82 ARG B C 1
ATOM 2943 O O . ARG B 1 82 ? -6.066 -30.5 -8.836 1 96.19 82 ARG B O 1
ATOM 2950 N N . THR B 1 83 ? -8.062 -29.531 -8.367 1 97.56 83 THR B N 1
ATOM 2951 C CA . THR B 1 83 ? -8.312 -29.266 -9.781 1 97.56 83 THR B CA 1
ATOM 2952 C C . THR B 1 83 ? -8.68 -27.797 -9.984 1 97.56 83 THR B C 1
ATOM 2954 O O . THR B 1 83 ? -9.672 -27.312 -9.43 1 97.56 83 THR B O 1
ATOM 2957 N N . VAL B 1 84 ? -7.934 -27.141 -10.742 1 97.94 84 VAL B N 1
ATOM 2958 C CA . VAL B 1 84 ? -8.25 -25.781 -11.141 1 97.94 84 VAL B CA 1
ATOM 2959 C C . VAL B 1 84 ? -9.117 -25.781 -12.398 1 97.94 84 VAL B C 1
ATOM 2961 O O . VAL B 1 84 ? -8.703 -26.312 -13.438 1 97.94 84 VAL B O 1
ATOM 2964 N N . VAL B 1 85 ? -10.297 -25.25 -12.234 1 97.38 85 VAL B N 1
ATOM 2965 C CA . VAL B 1 85 ? -11.172 -25.078 -13.383 1 97.38 85 VAL B CA 1
ATOM 2966 C C . VAL B 1 85 ? -10.891 -23.734 -14.055 1 97.38 85 VAL B C 1
ATOM 2968 O O . VAL B 1 85 ? -10.828 -22.703 -13.383 1 97.38 85 VAL B O 1
ATOM 2971 N N . TYR B 1 86 ? -10.703 -23.797 -15.484 1 98.31 86 TYR B N 1
ATOM 2972 C CA . TYR B 1 86 ? -10.344 -22.547 -16.141 1 98.31 86 TYR B CA 1
ATOM 2973 C C . TYR B 1 86 ? -11.125 -22.359 -17.438 1 98.31 86 TYR B C 1
ATOM 2975 O O . TYR B 1 86 ? -11.75 -23.312 -17.938 1 98.31 86 TYR B O 1
ATOM 2983 N N . HIS B 1 87 ? -11.164 -21.125 -17.844 1 98.12 87 HIS B N 1
ATOM 2984 C CA . HIS B 1 87 ? -11.625 -20.766 -19.188 1 98.12 87 HIS B CA 1
ATOM 2985 C C . HIS B 1 87 ? -10.703 -19.719 -19.812 1 98.12 87 HIS B C 1
ATOM 2987 O O . HIS B 1 87 ? -10.406 -18.688 -19.203 1 98.12 87 HIS B O 1
ATOM 2993 N N . ILE B 1 88 ? -10.273 -20.047 -21.047 1 98.44 88 ILE B N 1
ATOM 2994 C CA . ILE B 1 88 ? -9.469 -19.078 -21.781 1 98.44 88 ILE B CA 1
ATOM 2995 C C . ILE B 1 88 ? -10.359 -18.266 -22.703 1 98.44 88 ILE B C 1
ATOM 2997 O O . ILE B 1 88 ? -11.078 -18.828 -23.547 1 98.44 88 ILE B O 1
ATOM 3001 N N . ASN B 1 89 ? -10.375 -16.938 -22.438 1 97.56 89 ASN B N 1
ATOM 3002 C CA . ASN B 1 89 ? -11 -16.078 -23.438 1 97.56 89 ASN B CA 1
ATOM 3003 C C . ASN B 1 89 ? -10.164 -16 -24.703 1 97.56 89 ASN B C 1
ATOM 3005 O O . ASN B 1 89 ? -9.383 -15.07 -24.891 1 97.56 89 ASN B O 1
ATOM 3009 N N . GLU B 1 90 ? -10.391 -16.875 -25.594 1 96.81 90 GLU B N 1
ATOM 3010 C CA . GLU B 1 90 ? -9.531 -17.062 -26.766 1 96.81 90 GLU B CA 1
ATOM 3011 C C . GLU B 1 90 ? -9.5 -15.805 -27.641 1 96.81 90 GLU B C 1
ATOM 3013 O O . GLU B 1 90 ? -8.508 -15.539 -28.312 1 96.81 90 GLU B O 1
ATOM 3018 N N . GLU B 1 91 ? -10.531 -14.977 -27.578 1 97.06 91 GLU B N 1
ATOM 3019 C CA . GLU B 1 91 ? -10.602 -13.773 -28.391 1 97.06 91 GLU B CA 1
ATOM 3020 C C . GLU B 1 91 ? -9.555 -12.75 -27.969 1 97.06 91 GLU B C 1
ATOM 3022 O O . GLU B 1 91 ? -9.219 -11.836 -28.734 1 97.06 91 GLU B O 1
ATOM 3027 N N . ASP B 1 92 ? -9.086 -12.945 -26.781 1 97.69 92 ASP B N 1
ATOM 3028 C CA . ASP B 1 92 ? -8.117 -11.992 -26.266 1 97.69 92 ASP B CA 1
ATOM 3029 C C . ASP B 1 92 ? -6.691 -12.383 -26.672 1 97.69 92 ASP B C 1
ATOM 3031 O O . ASP B 1 92 ? -5.754 -11.617 -26.453 1 97.69 92 ASP B O 1
ATOM 3035 N N . PHE B 1 93 ? -6.496 -13.555 -27.312 1 98.06 93 PHE B N 1
ATOM 3036 C CA . PHE B 1 93 ? -5.164 -14.117 -27.5 1 98.06 93 PHE B CA 1
ATOM 3037 C C . PHE B 1 93 ? -4.984 -14.648 -28.906 1 98.06 93 PHE B C 1
ATOM 3039 O O . PHE B 1 93 ? -5.957 -15.008 -29.578 1 98.06 93 PHE B O 1
ATOM 3046 N N . ASP B 1 94 ? -3.73 -14.617 -29.359 1 97.44 94 ASP B N 1
ATOM 3047 C CA . ASP B 1 94 ? -3.43 -15.375 -30.562 1 97.44 94 ASP B CA 1
ATOM 3048 C C . ASP B 1 94 ? -3.074 -16.828 -30.219 1 97.44 94 ASP B C 1
ATOM 3050 O O . ASP B 1 94 ? -3.057 -17.203 -29.047 1 97.44 94 ASP B O 1
ATOM 3054 N N . GLU B 1 95 ? -2.764 -17.609 -31.172 1 97.56 95 GLU B N 1
ATOM 3055 C CA . GLU B 1 95 ? -2.527 -19.047 -30.984 1 97.56 95 GLU B CA 1
ATOM 3056 C C . GLU B 1 95 ? -1.278 -19.281 -30.141 1 97.56 95 GLU B C 1
ATOM 3058 O O . GLU B 1 95 ? -1.242 -20.203 -29.328 1 97.56 95 GLU B O 1
ATOM 3063 N N . GLU B 1 96 ? -0.284 -18.516 -30.391 1 97.88 96 GLU B N 1
ATOM 3064 C CA . GLU B 1 96 ? 0.95 -18.656 -29.625 1 97.88 96 GLU B CA 1
ATOM 3065 C C . GLU B 1 96 ? 0.713 -18.391 -28.141 1 97.88 96 GLU B C 1
ATOM 3067 O O . GLU B 1 96 ? 1.234 -19.109 -27.281 1 97.88 96 GLU B O 1
ATOM 3072 N N . HIS B 1 97 ? -0.037 -17.344 -27.891 1 98.31 97 HIS B N 1
ATOM 3073 C CA . HIS B 1 97 ? -0.388 -17 -26.516 1 98.31 97 HIS B CA 1
ATOM 3074 C C . HIS B 1 97 ? -1.125 -18.156 -25.844 1 98.31 97 HIS B C 1
ATOM 3076 O O . HIS B 1 97 ? -0.798 -18.531 -24.703 1 98.31 97 HIS B O 1
ATOM 3082 N N . VAL B 1 98 ? -2.096 -18.734 -26.484 1 98.5 98 VAL B N 1
ATOM 3083 C CA . VAL B 1 98 ? -2.877 -19.844 -25.938 1 98.5 98 VAL B CA 1
ATOM 3084 C C . VAL B 1 98 ? -1.961 -21.031 -25.656 1 98.5 98 VAL B C 1
ATOM 3086 O O . VAL B 1 98 ? -2.072 -21.656 -24.594 1 98.5 98 VAL B O 1
ATOM 3089 N N . GLN B 1 99 ? -1.062 -21.297 -26.516 1 98.44 99 GLN B N 1
ATOM 3090 C CA . GLN B 1 99 ? -0.118 -22.391 -26.312 1 98.44 99 GLN B CA 1
ATOM 3091 C C . GLN B 1 99 ? 0.752 -22.156 -25.078 1 98.44 99 GLN B C 1
ATOM 3093 O O . GLN B 1 99 ? 1.014 -23.062 -24.312 1 98.44 99 GLN B O 1
ATOM 3098 N N . LYS B 1 100 ? 1.244 -20.938 -24.922 1 98.5 100 LYS B N 1
ATOM 3099 C CA . LYS B 1 100 ? 2.076 -20.594 -23.781 1 98.5 100 LYS B CA 1
ATOM 3100 C C . LYS B 1 100 ? 1.309 -20.781 -22.469 1 98.5 100 LYS B C 1
ATOM 3102 O O . LYS B 1 100 ? 1.875 -21.203 -21.469 1 98.5 100 LYS B O 1
ATOM 3107 N N . ILE B 1 101 ? 0.035 -20.406 -22.484 1 98.75 101 ILE B N 1
ATOM 3108 C CA . ILE B 1 101 ? -0.814 -20.625 -21.312 1 98.75 101 ILE B CA 1
ATOM 3109 C C . ILE B 1 101 ? -0.93 -22.109 -21.016 1 98.75 101 ILE B C 1
ATOM 3111 O O . ILE B 1 101 ? -0.7 -22.547 -19.891 1 98.75 101 ILE B O 1
ATOM 3115 N N . GLU B 1 102 ? -1.208 -22.906 -22.031 1 98.5 102 GLU B N 1
ATOM 3116 C CA . GLU B 1 102 ? -1.354 -24.344 -21.859 1 98.5 102 GLU B CA 1
ATOM 3117 C C . GLU B 1 102 ? -0.047 -24.984 -21.406 1 98.5 102 GLU B C 1
ATOM 3119 O O . GLU B 1 102 ? -0.056 -25.906 -20.594 1 98.5 102 GLU B O 1
ATOM 3124 N N . ASP B 1 103 ? 1.033 -24.484 -21.938 1 98.62 103 ASP B N 1
ATOM 3125 C CA . ASP B 1 103 ? 2.338 -25 -21.531 1 98.62 103 ASP B CA 1
ATOM 3126 C C . ASP B 1 103 ? 2.574 -24.75 -20.031 1 98.62 103 ASP B C 1
ATOM 3128 O O . ASP B 1 103 ? 3.135 -25.609 -19.344 1 98.62 103 ASP B O 1
ATOM 3132 N N . ALA B 1 104 ? 2.223 -23.594 -19.594 1 98.75 104 ALA B N 1
ATOM 3133 C CA . ALA B 1 104 ? 2.391 -23.266 -18.188 1 98.75 104 ALA B CA 1
ATOM 3134 C C . ALA B 1 104 ? 1.527 -24.172 -17.297 1 98.75 104 ALA B C 1
ATOM 3136 O O . ALA B 1 104 ? 1.984 -24.656 -16.266 1 98.75 104 ALA B O 1
ATOM 3137 N N . LEU B 1 105 ? 0.271 -24.422 -17.719 1 98.69 105 LEU B N 1
ATOM 3138 C CA . LEU B 1 105 ? -0.602 -25.328 -17 1 98.69 105 LEU B CA 1
ATOM 3139 C C . LEU B 1 105 ? 0.007 -26.734 -16.938 1 98.69 105 LEU B C 1
ATOM 3141 O O . LEU B 1 105 ? 0.024 -27.359 -15.875 1 98.69 105 LEU B O 1
ATOM 3145 N N . ALA B 1 106 ? 0.472 -27.109 -18.031 1 98.62 106 ALA B N 1
ATOM 3146 C CA . ALA B 1 106 ? 1.074 -28.438 -18.109 1 98.62 106 ALA B CA 1
ATOM 3147 C C . ALA B 1 106 ? 2.307 -28.547 -17.219 1 98.62 106 ALA B C 1
ATOM 3149 O O . ALA B 1 106 ? 2.535 -29.578 -16.578 1 98.62 106 ALA B O 1
ATOM 3150 N N . ASP B 1 107 ? 3.076 -27.516 -17.25 1 98.62 107 ASP B N 1
ATOM 3151 C CA . ASP B 1 107 ? 4.281 -27.516 -16.422 1 98.62 107 ASP B CA 1
ATOM 3152 C C . ASP B 1 107 ? 3.938 -27.719 -14.945 1 98.62 107 ASP B C 1
ATOM 3154 O O . ASP B 1 107 ? 4.527 -28.578 -14.281 1 98.62 107 ASP B O 1
ATOM 3158 N N . ILE B 1 108 ? 2.996 -27 -14.461 1 98.75 108 ILE B N 1
ATOM 3159 C CA . ILE B 1 108 ? 2.561 -27.109 -13.07 1 98.75 108 ILE B CA 1
ATOM 3160 C C . ILE B 1 108 ? 1.984 -28.5 -12.812 1 98.75 108 ILE B C 1
ATOM 3162 O O . ILE B 1 108 ? 2.322 -29.141 -11.82 1 98.75 108 ILE B O 1
ATOM 3166 N N . ALA B 1 109 ? 1.161 -28.984 -13.719 1 98.56 109 ALA B N 1
ATOM 3167 C CA . ALA B 1 109 ? 0.532 -30.297 -13.562 1 98.56 109 ALA B CA 1
ATOM 3168 C C . ALA B 1 109 ? 1.575 -31.406 -13.547 1 98.56 109 ALA B C 1
ATOM 3170 O O . ALA B 1 109 ? 1.46 -32.375 -12.781 1 98.56 109 ALA B O 1
ATOM 3171 N N . ASN B 1 110 ? 2.543 -31.281 -14.305 1 98.25 110 ASN B N 1
ATOM 3172 C CA . ASN B 1 110 ? 3.561 -32.312 -14.438 1 98.25 110 ASN B CA 1
ATOM 3173 C C . ASN B 1 110 ? 4.453 -32.375 -13.203 1 98.25 110 ASN B C 1
ATOM 3175 O O . ASN B 1 110 ? 5.129 -33.406 -12.977 1 98.25 110 ASN B O 1
ATOM 3179 N N . HIS B 1 111 ? 4.438 -31.344 -12.391 1 98.06 111 HIS B N 1
ATOM 3180 C CA . HIS B 1 111 ? 5.332 -31.312 -11.242 1 98.06 111 HIS B CA 1
ATOM 3181 C C . HIS B 1 111 ? 4.551 -31.375 -9.93 1 98.06 111 HIS B C 1
ATOM 3183 O O . HIS B 1 111 ? 5.105 -31.125 -8.859 1 98.06 111 HIS B O 1
ATOM 3189 N N . SER B 1 112 ? 3.287 -31.656 -10.062 1 97 112 SER B N 1
ATOM 3190 C CA . SER B 1 112 ? 2.467 -31.672 -8.852 1 97 112 SER B CA 1
ATOM 3191 C C . SER B 1 112 ? 1.254 -32.562 -9.023 1 97 112 SER B C 1
ATOM 3193 O O . SER B 1 112 ? 1.166 -33.344 -9.992 1 97 112 SER B O 1
ATOM 3195 N N . CYS B 1 113 ? 0.381 -32.594 -7.973 1 96.81 113 CYS B N 1
ATOM 3196 C CA . CYS B 1 113 ? -0.858 -33.375 -8.016 1 96.81 113 CYS B CA 1
ATOM 3197 C C . CYS B 1 113 ? -2.008 -32.531 -8.547 1 96.81 113 CYS B C 1
ATOM 3199 O O . CYS B 1 113 ? -3.15 -32.969 -8.602 1 96.81 113 CYS B O 1
ATOM 3201 N N . ILE B 1 114 ? -1.71 -31.297 -8.938 1 97.25 114 ILE B N 1
ATOM 3202 C CA . ILE B 1 114 ? -2.742 -30.375 -9.406 1 97.25 114 ILE B CA 1
ATOM 3203 C C . ILE B 1 114 ? -3.131 -30.734 -10.844 1 97.25 114 ILE B C 1
ATOM 3205 O O . ILE B 1 114 ? -2.266 -31.016 -11.672 1 97.25 114 ILE B O 1
ATOM 3209 N N . SER B 1 115 ? -4.383 -30.688 -11.086 1 98.06 115 SER B N 1
ATOM 3210 C CA . SER B 1 115 ? -4.91 -30.844 -12.438 1 98.06 115 SER B CA 1
ATOM 3211 C C . SER B 1 115 ? -5.613 -29.578 -12.898 1 98.06 115 SER B C 1
ATOM 3213 O O . SER B 1 115 ? -6.086 -28.781 -12.078 1 98.06 115 SER B O 1
ATOM 3215 N N . PHE B 1 116 ? -5.641 -29.453 -14.234 1 98.62 116 PHE B N 1
ATOM 3216 C CA . PHE B 1 116 ? -6.352 -28.344 -14.859 1 98.62 116 PHE B CA 1
ATOM 3217 C C . PHE B 1 116 ? -7.383 -28.859 -15.852 1 98.62 116 PHE B C 1
ATOM 3219 O O . PHE B 1 116 ? -7.09 -29.75 -16.656 1 98.62 116 PHE B O 1
ATOM 3226 N N . ARG B 1 117 ? -8.523 -28.328 -15.758 1 97.94 117 ARG B N 1
ATOM 3227 C CA . ARG B 1 117 ? -9.492 -28.672 -16.797 1 97.94 117 ARG B CA 1
ATOM 3228 C C . ARG B 1 117 ? -10.312 -27.453 -17.203 1 97.94 117 ARG B C 1
ATOM 3230 O O . ARG B 1 117 ? -10.609 -26.594 -16.375 1 97.94 117 ARG B O 1
ATOM 3237 N N . PRO B 1 118 ? -10.773 -27.375 -18.5 1 97.75 118 PRO B N 1
ATOM 3238 C CA . PRO B 1 118 ? -11.703 -26.312 -18.906 1 97.75 118 PRO B CA 1
ATOM 3239 C C . PRO B 1 118 ? -13.07 -26.438 -18.25 1 97.75 118 PRO B C 1
ATOM 3241 O O . PRO B 1 118 ? -13.492 -27.547 -17.891 1 97.75 118 PRO B O 1
ATOM 3244 N N . ARG B 1 119 ? -13.664 -25.281 -18.047 1 96.5 119 ARG B N 1
ATOM 3245 C CA . ARG B 1 119 ? -15.008 -25.328 -17.484 1 96.5 119 ARG B CA 1
ATOM 3246 C C . ARG B 1 119 ? -15.977 -26 -18.438 1 96.5 119 ARG B C 1
ATOM 3248 O O . ARG B 1 119 ? -15.867 -25.859 -19.656 1 96.5 119 ARG B O 1
ATOM 3255 N N . GLU B 1 120 ? -16.906 -26.719 -17.906 1 95.75 120 GLU B N 1
ATOM 3256 C CA . GLU B 1 120 ? -17.891 -27.453 -18.703 1 95.75 120 GLU B CA 1
ATOM 3257 C C . GLU B 1 120 ? -19.078 -26.562 -19.062 1 95.75 120 GLU B C 1
ATOM 3259 O O . GLU B 1 120 ? -19.594 -26.641 -20.188 1 95.75 120 GLU B O 1
ATOM 3264 N N . LYS B 1 121 ? -19.547 -25.797 -18.016 1 94.5 121 LYS B N 1
ATOM 3265 C CA . LYS B 1 121 ? -20.672 -24.875 -18.203 1 94.5 121 LYS B CA 1
ATOM 3266 C C . LYS B 1 121 ? -20.266 -23.453 -17.828 1 94.5 121 LYS B C 1
ATOM 3268 O O . LYS B 1 121 ? -19.391 -23.25 -16.984 1 94.5 121 LYS B O 1
ATOM 3273 N N . GLU B 1 122 ? -21.047 -22.594 -18.422 1 91.06 122 GLU B N 1
ATOM 3274 C CA . GLU B 1 122 ? -20.719 -21.172 -18.203 1 91.06 122 GLU B CA 1
ATOM 3275 C C . GLU B 1 122 ? -20.891 -20.781 -16.734 1 91.06 122 GLU B C 1
ATOM 3277 O O . GLU B 1 122 ? -20.172 -19.922 -16.234 1 91.06 122 GLU B O 1
ATOM 3282 N N . ASP B 1 123 ? -21.75 -21.422 -16.031 1 89.12 123 ASP B N 1
ATOM 3283 C CA . ASP B 1 123 ? -22.047 -21.047 -14.664 1 89.12 123 ASP B CA 1
ATOM 3284 C C . ASP B 1 123 ? -21.156 -21.781 -13.672 1 89.12 123 ASP B C 1
ATOM 3286 O O . ASP B 1 123 ? -21.219 -21.531 -12.469 1 89.12 123 ASP B O 1
ATOM 3290 N N . GLU B 1 124 ? -20.297 -22.688 -14.188 1 92.12 124 GLU B N 1
ATOM 3291 C CA . GLU B 1 124 ? -19.312 -23.328 -13.328 1 92.12 124 GLU B CA 1
ATOM 3292 C C . GLU B 1 124 ? -18.203 -22.344 -12.938 1 92.12 124 GLU B C 1
ATOM 3294 O O . GLU B 1 124 ? -17.609 -21.688 -13.805 1 92.12 124 GLU B O 1
ATOM 3299 N N . HIS B 1 125 ? -17.969 -22.188 -11.609 1 92.56 125 HIS B N 1
ATOM 3300 C CA . HIS B 1 125 ? -16.906 -21.297 -11.164 1 92.56 125 HIS B CA 1
ATOM 3301 C C . HIS B 1 125 ? -15.578 -21.672 -11.789 1 92.56 125 HIS B C 1
ATOM 3303 O O . HIS B 1 125 ? -15.211 -22.859 -11.828 1 92.56 125 HIS B O 1
ATOM 3309 N N . ALA B 1 126 ? -14.898 -20.688 -12.352 1 95.5 126 ALA B N 1
ATOM 3310 C CA . ALA B 1 126 ? -13.617 -20.875 -13.023 1 95.5 126 ALA B CA 1
ATOM 3311 C C . ALA B 1 126 ? -12.75 -19.625 -12.938 1 95.5 126 ALA B C 1
ATOM 3313 O O . ALA B 1 126 ? -13.25 -18.547 -12.648 1 95.5 126 ALA B O 1
ATOM 3314 N N . VAL B 1 127 ? -11.508 -19.859 -13.078 1 97.25 127 VAL B N 1
ATOM 3315 C CA . VAL B 1 127 ? -10.648 -18.719 -13.367 1 97.25 127 VAL B CA 1
ATOM 3316 C C . VAL B 1 127 ? -10.719 -18.375 -14.852 1 97.25 127 VAL B C 1
ATOM 3318 O O . VAL B 1 127 ? -10.484 -19.234 -15.703 1 97.25 127 VAL B O 1
ATOM 3321 N N . ILE B 1 128 ? -11.148 -17.188 -15.094 1 97.31 128 ILE B N 1
ATOM 3322 C CA . ILE B 1 128 ? -11.203 -16.703 -16.469 1 97.31 128 ILE B CA 1
ATOM 3323 C C . ILE B 1 128 ? -9.859 -16.094 -16.859 1 97.31 128 ILE B C 1
ATOM 3325 O O . ILE B 1 128 ? -9.461 -15.062 -16.312 1 97.31 128 ILE B O 1
ATOM 3329 N N . ILE B 1 129 ? -9.203 -16.766 -17.75 1 98.62 129 ILE B N 1
ATOM 3330 C CA . ILE B 1 129 ? -7.941 -16.25 -18.281 1 98.62 129 ILE B CA 1
ATOM 3331 C C . ILE B 1 129 ? -8.211 -15.297 -19.438 1 98.62 129 ILE B C 1
ATOM 3333 O O . ILE B 1 129 ? -8.719 -15.703 -20.484 1 98.62 129 ILE B O 1
ATOM 3337 N N . GLN B 1 130 ? -7.855 -14.008 -19.156 1 98.38 130 GLN B N 1
ATOM 3338 C CA . GLN B 1 130 ? -8.219 -12.961 -20.094 1 98.38 130 GLN B CA 1
ATOM 3339 C C . GLN B 1 130 ? -7.027 -12.047 -20.391 1 98.38 130 GLN B C 1
ATOM 3341 O O . GLN B 1 130 ? -5.973 -12.18 -19.766 1 98.38 130 GLN B O 1
ATOM 3346 N N . GLY B 1 131 ? -7.16 -11.227 -21.422 1 97 131 GLY B N 1
ATOM 3347 C CA . GLY B 1 131 ? -6.145 -10.258 -21.781 1 97 131 GLY B CA 1
ATOM 3348 C C . GLY B 1 131 ? -6.707 -8.875 -22.047 1 97 131 GLY B C 1
ATOM 3349 O O . GLY B 1 131 ? -6.137 -8.102 -22.828 1 97 131 GLY B O 1
ATOM 3350 N N . THR B 1 132 ? -7.836 -8.555 -21.438 1 92.94 132 THR B N 1
ATOM 3351 C CA . THR B 1 132 ? -8.578 -7.348 -21.781 1 92.94 132 THR B CA 1
ATOM 3352 C C . THR B 1 132 ? -8.062 -6.156 -20.969 1 92.94 132 THR B C 1
ATOM 3354 O O . THR B 1 132 ? -8.32 -5.004 -21.328 1 92.94 132 THR B O 1
ATOM 3357 N N . LYS B 1 133 ? -7.461 -6.488 -19.891 1 91.88 133 LYS B N 1
ATOM 3358 C CA . LYS B 1 133 ? -6.914 -5.426 -19.062 1 91.88 133 LYS B CA 1
ATOM 3359 C C . LYS B 1 133 ? -5.395 -5.348 -19.188 1 91.88 133 LYS B C 1
ATOM 3361 O O . LYS B 1 133 ? -4.77 -6.246 -19.766 1 91.88 133 LYS B O 1
ATOM 3366 N N . GLY B 1 134 ? -4.867 -4.238 -18.719 1 92 134 GLY B N 1
ATOM 3367 C CA . GLY B 1 134 ? -3.42 -4.105 -18.719 1 92 134 GLY B CA 1
ATOM 3368 C C . GLY B 1 134 ? -2.748 -4.867 -17.594 1 92 134 GLY B C 1
ATOM 3369 O O . GLY B 1 134 ? -3.33 -5.039 -16.531 1 92 134 GLY B O 1
ATOM 3370 N N . GLY B 1 135 ? -1.531 -5.359 -17.891 1 94.94 135 GLY B N 1
ATOM 3371 C CA . GLY B 1 135 ? -0.699 -5.938 -16.844 1 94.94 135 GLY B CA 1
ATOM 3372 C C . GLY B 1 135 ? -0.944 -7.422 -16.641 1 94.94 135 GLY B C 1
ATOM 3373 O O . GLY B 1 135 ? -1.76 -8.023 -17.344 1 94.94 135 GLY B O 1
ATOM 3374 N N . CYS B 1 136 ? -0.148 -7.988 -15.797 1 97.88 136 CYS B N 1
ATOM 3375 C CA . CYS B 1 136 ? -0.262 -9.375 -15.359 1 97.88 136 CYS B CA 1
ATOM 3376 C C . CYS B 1 136 ? -0.732 -9.453 -13.914 1 97.88 136 CYS B C 1
ATOM 3378 O O . CYS B 1 136 ? -0.072 -8.938 -13.016 1 97.88 136 CYS B O 1
ATOM 3380 N N . PHE B 1 137 ? -1.851 -10.07 -13.711 1 97.38 137 PHE B N 1
ATOM 3381 C CA . PHE B 1 137 ? -2.344 -10.195 -12.344 1 97.38 137 PHE B CA 1
ATOM 3382 C C . PHE B 1 137 ? -3.346 -11.336 -12.227 1 97.38 137 PHE B C 1
ATOM 3384 O O . PHE B 1 137 ? -3.863 -11.82 -13.234 1 97.38 137 PHE B O 1
ATOM 3391 N N . SER B 1 138 ? -3.551 -11.734 -11.031 1 97.06 138 SER B N 1
ATOM 3392 C CA . SER B 1 138 ? -4.457 -12.852 -10.781 1 97.06 138 SER B CA 1
ATOM 3393 C C . SER B 1 138 ? -5.109 -12.75 -9.406 1 97.06 138 SER B C 1
ATOM 3395 O O . SER B 1 138 ? -4.508 -12.219 -8.477 1 97.06 138 SER B O 1
ATOM 3397 N N . SER B 1 139 ? -6.316 -13.297 -9.406 1 93.75 139 SER B N 1
ATOM 3398 C CA . SER B 1 139 ? -6.887 -13.602 -8.094 1 93.75 139 SER B CA 1
ATOM 3399 C C . SER B 1 139 ? -6.039 -14.633 -7.352 1 93.75 139 SER B C 1
ATOM 3401 O O . SER B 1 139 ? -5.266 -15.367 -7.965 1 93.75 139 SER B O 1
ATOM 3403 N N . VAL B 1 140 ? -6.211 -14.633 -6.062 1 93 140 VAL B N 1
ATOM 3404 C CA . VAL B 1 140 ? -5.371 -15.516 -5.262 1 93 140 VAL B CA 1
ATOM 3405 C C . VAL B 1 140 ? -6.219 -16.656 -4.688 1 93 140 VAL B C 1
ATOM 3407 O O . VAL B 1 140 ? -7.215 -16.406 -4 1 93 140 VAL B O 1
ATOM 3410 N N . GLY B 1 141 ? -5.762 -17.875 -4.984 1 93.19 141 GLY B N 1
ATOM 3411 C CA . GLY B 1 141 ? -6.527 -19 -4.492 1 93.19 141 GLY B CA 1
ATOM 3412 C C . GLY B 1 141 ? -7.934 -19.062 -5.051 1 93.19 141 GLY B C 1
ATOM 3413 O O . GLY B 1 141 ? -8.258 -18.359 -6.012 1 93.19 141 GLY B O 1
ATOM 3414 N N . LEU B 1 142 ? -8.695 -20 -4.492 1 90.75 142 LEU B N 1
ATOM 3415 C CA . LEU B 1 142 ? -10.094 -20.141 -4.891 1 90.75 142 LEU B CA 1
ATOM 3416 C C . LEU B 1 142 ? -10.953 -19.047 -4.281 1 90.75 142 LEU B C 1
ATOM 3418 O O . LEU B 1 142 ? -10.898 -18.812 -3.068 1 90.75 142 LEU B O 1
ATOM 3422 N N . SER B 1 143 ? -11.531 -18.312 -5.203 1 82.56 143 SER B N 1
ATOM 3423 C CA . SER B 1 143 ? -12.5 -17.328 -4.738 1 82.56 143 SER B CA 1
ATOM 3424 C C . SER B 1 143 ? -13.914 -17.906 -4.742 1 82.56 143 SER B C 1
ATOM 3426 O O . SER B 1 143 ? -14.266 -18.688 -5.625 1 82.56 143 SER B O 1
ATOM 3428 N N . THR B 1 144 ? -14.68 -17.812 -3.707 1 68.69 144 THR B N 1
ATOM 3429 C CA . THR B 1 144 ? -16.047 -18.328 -3.689 1 68.69 144 THR B CA 1
ATOM 3430 C C . THR B 1 144 ? -17.047 -17.219 -3.979 1 68.69 144 THR B C 1
ATOM 3432 O O . THR B 1 144 ? -16.75 -16.031 -3.77 1 68.69 144 THR B O 1
ATOM 3435 N N . PRO B 1 145 ? -18.062 -17.625 -4.785 1 58.16 145 PRO B N 1
ATOM 3436 C CA . PRO B 1 145 ? -19.094 -16.656 -5.148 1 58.16 145 PRO B CA 1
ATOM 3437 C C . PRO B 1 145 ? -19.484 -15.734 -3.986 1 58.16 145 PRO B C 1
ATOM 3439 O O . PRO B 1 145 ? -19.781 -14.555 -4.199 1 58.16 145 PRO B O 1
ATOM 3442 N N . ASN B 1 146 ? -19.516 -16.328 -2.83 1 55.03 146 ASN B N 1
ATOM 3443 C CA . ASN B 1 146 ? -19.953 -15.523 -1.69 1 55.03 146 ASN B CA 1
ATOM 3444 C C . ASN B 1 146 ? -18.969 -14.414 -1.363 1 55.03 146 ASN B C 1
ATOM 3446 O O . ASN B 1 146 ? -19.281 -13.492 -0.616 1 55.03 146 ASN B O 1
ATOM 3450 N N . ASP B 1 147 ? -17.859 -14.5 -1.901 1 55.25 147 ASP B N 1
ATOM 3451 C CA . ASP B 1 147 ? -16.844 -13.523 -1.515 1 55.25 147 ASP B CA 1
ATOM 3452 C C . ASP B 1 147 ? -17.016 -12.211 -2.273 1 55.25 147 ASP B C 1
ATOM 3454 O O . ASP B 1 147 ? -16.906 -11.133 -1.692 1 55.25 147 ASP B O 1
ATOM 3458 N N . GLU B 1 148 ? -17.234 -12.297 -3.557 1 55.66 148 GLU B N 1
ATOM 3459 C CA . GLU B 1 148 ? -17.219 -11.07 -4.344 1 55.66 148 GLU B CA 1
ATOM 3460 C C . GLU B 1 148 ? -18.484 -10.93 -5.18 1 55.66 148 GLU B C 1
ATOM 3462 O O . GLU B 1 148 ? -18.625 -9.977 -5.941 1 55.66 148 GLU B O 1
ATOM 3467 N N . GLY B 1 149 ? -19.438 -11.719 -4.832 1 55.88 149 GLY B N 1
ATOM 3468 C CA . GLY B 1 149 ? -20.625 -11.656 -5.668 1 55.88 149 GLY B CA 1
ATOM 3469 C C . GLY B 1 149 ? -20.375 -12.109 -7.094 1 55.88 149 GLY B C 1
ATOM 3470 O O . GLY B 1 149 ? -21.312 -12.188 -7.895 1 55.88 149 GLY B O 1
ATOM 3471 N N . GLU B 1 150 ? -19.094 -12.211 -7.406 1 61.38 150 GLU B N 1
ATOM 3472 C CA . GLU B 1 150 ? -18.828 -12.633 -8.781 1 61.38 150 GLU B CA 1
ATOM 3473 C C . GLU B 1 150 ? -18.719 -14.148 -8.891 1 61.38 150 GLU B C 1
ATOM 3475 O O . GLU B 1 150 ? -18.219 -14.805 -7.977 1 61.38 150 GLU B O 1
ATOM 3480 N N . ILE B 1 151 ? -19.203 -14.609 -9.969 1 70.88 151 ILE B N 1
ATOM 3481 C CA . ILE B 1 151 ? -19.281 -16.047 -10.227 1 70.88 151 ILE B CA 1
ATOM 3482 C C . ILE B 1 151 ? -17.891 -16.562 -10.594 1 70.88 151 ILE B C 1
ATOM 3484 O O . ILE B 1 151 ? -17.562 -17.719 -10.305 1 70.88 151 ILE B O 1
ATOM 3488 N N . HIS B 1 152 ? -17.062 -15.727 -11.164 1 89 152 HIS B N 1
ATOM 3489 C CA . HIS B 1 152 ? -15.766 -16.188 -11.641 1 89 152 HIS B CA 1
ATOM 3490 C C . HIS B 1 152 ? -14.633 -15.352 -11.039 1 89 152 HIS B C 1
ATOM 3492 O O . HIS B 1 152 ? -14.867 -14.242 -10.555 1 89 152 HIS B O 1
ATOM 3498 N N . GLN B 1 153 ? -13.484 -15.953 -11.008 1 93.12 153 GLN B N 1
ATOM 3499 C CA . GLN B 1 153 ? -12.273 -15.203 -10.688 1 93.12 153 GLN B CA 1
ATOM 3500 C C . GLN B 1 153 ? -11.414 -15 -11.93 1 93.12 153 GLN B C 1
ATOM 3502 O O . GLN B 1 153 ? -11.727 -15.516 -13 1 93.12 153 GLN B O 1
ATOM 3507 N N . VAL B 1 154 ? -10.328 -14.172 -11.766 1 94.81 154 VAL B N 1
ATOM 3508 C CA . VAL B 1 154 ? -9.688 -13.711 -13 1 94.81 154 VAL B CA 1
ATOM 3509 C C . VAL B 1 154 ? -8.18 -13.93 -12.914 1 94.81 154 VAL B C 1
ATOM 3511 O O . VAL B 1 154 ? -7.59 -13.82 -11.836 1 94.81 154 VAL B O 1
ATOM 3514 N N . LEU B 1 155 ? -7.621 -14.258 -14.039 1 98.06 155 LEU B N 1
ATOM 3515 C CA . LEU B 1 155 ? -6.199 -14.18 -14.352 1 98.06 155 LEU B CA 1
ATOM 3516 C C . LEU B 1 155 ? -5.973 -13.398 -15.648 1 98.06 155 LEU B C 1
ATOM 3518 O O . LEU B 1 155 ? -6.414 -13.828 -16.719 1 98.06 155 LEU B O 1
ATOM 3522 N N . ASN B 1 156 ? -5.273 -12.25 -15.516 1 98.19 156 ASN B N 1
ATOM 3523 C CA . ASN B 1 156 ? -5.109 -11.391 -16.672 1 98.19 156 ASN B CA 1
ATOM 3524 C C . ASN B 1 156 ? -3.674 -11.422 -17.203 1 98.19 156 ASN B C 1
ATOM 3526 O O . ASN B 1 156 ? -2.725 -11.273 -16.422 1 98.19 156 ASN B O 1
ATOM 3530 N N . LEU B 1 157 ? -3.559 -11.609 -18.531 1 98.25 157 LEU B N 1
ATOM 3531 C CA . LEU B 1 157 ? -2.277 -11.609 -19.234 1 98.25 157 LEU B CA 1
ATOM 3532 C C . LEU B 1 157 ? -2.299 -10.625 -20.406 1 98.25 157 LEU B C 1
ATOM 3534 O O . LEU B 1 157 ? -2.754 -10.969 -21.5 1 98.25 157 LEU B O 1
ATOM 3538 N N . ALA B 1 158 ? -1.667 -9.508 -20.172 1 96.56 158 ALA B N 1
ATOM 3539 C CA . ALA B 1 158 ? -1.519 -8.547 -21.266 1 96.56 158 ALA B CA 1
ATOM 3540 C C . ALA B 1 158 ? -0.302 -8.883 -22.125 1 96.56 158 ALA B C 1
ATOM 3542 O O . ALA B 1 158 ? 0.347 -9.914 -21.922 1 96.56 158 ALA B O 1
ATOM 3543 N N . LYS B 1 159 ? 0.004 -8.141 -23.141 1 90.88 159 LYS B N 1
ATOM 3544 C CA . LYS B 1 159 ? 1.028 -8.414 -24.141 1 90.88 159 LYS B CA 1
ATOM 3545 C C . LYS B 1 159 ? 2.385 -8.664 -23.5 1 90.88 159 LYS B C 1
ATOM 3547 O O . LYS B 1 159 ? 3.135 -9.539 -23.922 1 90.88 159 LYS B O 1
ATOM 3552 N N . GLY B 1 160 ? 2.789 -8.047 -22.453 1 92.5 160 GLY B N 1
ATOM 3553 C CA . GLY B 1 160 ? 4.09 -8.18 -21.828 1 92.5 160 GLY B CA 1
ATOM 3554 C C . GLY B 1 160 ? 4.141 -9.297 -20.797 1 92.5 160 GLY B C 1
ATOM 3555 O O . GLY B 1 160 ? 5.16 -9.484 -20.125 1 92.5 160 GLY B O 1
ATOM 3556 N N . CYS B 1 161 ? 3.186 -10.25 -20.844 1 97.06 161 CYS B N 1
ATOM 3557 C CA . CYS B 1 161 ? 3.066 -11.211 -19.75 1 97.06 161 CYS B CA 1
ATOM 3558 C C . CYS B 1 161 ? 3.402 -12.617 -20.219 1 97.06 161 CYS B C 1
ATOM 3560 O O . CYS B 1 161 ? 3.16 -13.594 -19.5 1 97.06 161 CYS B O 1
ATOM 3562 N N . PHE B 1 162 ? 4.066 -12.805 -21.359 1 97.31 162 PHE B N 1
ATOM 3563 C CA . PHE B 1 162 ? 4.043 -14.156 -21.922 1 97.31 162 PHE B CA 1
ATOM 3564 C C . PHE B 1 162 ? 5.434 -14.781 -21.859 1 97.31 162 PHE B C 1
ATOM 3566 O O . PHE B 1 162 ? 5.723 -15.719 -22.609 1 97.31 162 PHE B O 1
ATOM 3573 N N . LYS B 1 163 ? 6.293 -14.305 -21 1 97.19 163 LYS B N 1
ATOM 3574 C CA . LYS B 1 163 ? 7.352 -15.211 -20.562 1 97.19 163 LYS B CA 1
ATOM 3575 C C . LYS B 1 163 ? 6.773 -16.406 -19.812 1 97.19 163 LYS B C 1
ATOM 3577 O O . LYS B 1 163 ? 5.824 -16.266 -19.047 1 97.19 163 LYS B O 1
ATOM 3582 N N . HIS B 1 164 ? 7.316 -17.562 -20.078 1 98.12 164 HIS B N 1
ATOM 3583 C CA . HIS B 1 164 ? 6.797 -18.781 -19.469 1 98.12 164 HIS B CA 1
ATOM 3584 C C . HIS B 1 164 ? 6.68 -18.625 -17.953 1 98.12 164 HIS B C 1
ATOM 3586 O O . HIS B 1 164 ? 5.629 -18.922 -17.375 1 98.12 164 HIS B O 1
ATOM 3592 N N . GLY B 1 165 ? 7.734 -18.141 -17.328 1 98.31 165 GLY B N 1
ATOM 3593 C CA . GLY B 1 165 ? 7.762 -17.984 -15.883 1 98.31 165 GLY B CA 1
ATOM 3594 C C . GLY B 1 165 ? 6.73 -17 -15.367 1 98.31 165 GLY B C 1
ATOM 3595 O O . GLY B 1 165 ? 6.223 -17.141 -14.258 1 98.31 165 GLY B O 1
ATOM 3596 N N . THR B 1 166 ? 6.41 -15.953 -16.156 1 98.25 166 THR B N 1
ATOM 3597 C CA . THR B 1 166 ? 5.398 -14.984 -15.75 1 98.25 166 THR B CA 1
ATOM 3598 C C . THR B 1 166 ? 4.016 -15.633 -15.719 1 98.25 166 THR B C 1
ATOM 3600 O O . THR B 1 166 ? 3.248 -15.422 -14.773 1 98.25 166 THR B O 1
ATOM 3603 N N . VAL B 1 167 ? 3.709 -16.438 -16.734 1 98.62 167 VAL B N 1
ATOM 3604 C CA . VAL B 1 167 ? 2.422 -17.125 -16.766 1 98.62 167 VAL B CA 1
ATOM 3605 C C . VAL B 1 167 ? 2.33 -18.109 -15.609 1 98.62 167 VAL B C 1
ATOM 3607 O O . VAL B 1 167 ? 1.309 -18.172 -14.922 1 98.62 167 VAL B O 1
ATOM 3610 N N . VAL B 1 168 ? 3.402 -18.844 -15.367 1 98.75 168 VAL B N 1
ATOM 3611 C CA . VAL B 1 168 ? 3.465 -19.781 -14.242 1 98.75 168 VAL B CA 1
ATOM 3612 C C . VAL B 1 168 ? 3.26 -19.016 -12.93 1 98.75 168 VAL B C 1
ATOM 3614 O O . VAL B 1 168 ? 2.494 -19.453 -12.07 1 98.75 168 VAL B O 1
ATOM 3617 N N . HIS B 1 169 ? 3.893 -17.875 -12.781 1 98.56 169 HIS B N 1
ATOM 3618 C CA . HIS B 1 169 ? 3.791 -17.016 -11.617 1 98.56 169 HIS B CA 1
ATOM 3619 C C . HIS B 1 169 ? 2.342 -16.625 -11.336 1 98.56 169 HIS B C 1
ATOM 3621 O O . HIS B 1 169 ? 1.851 -16.812 -10.219 1 98.56 169 HIS B O 1
ATOM 3627 N N . GLU B 1 170 ? 1.669 -16.125 -12.352 1 98.5 170 GLU B N 1
ATOM 3628 C CA . GLU B 1 170 ? 0.277 -15.719 -12.172 1 98.5 170 GLU B CA 1
ATOM 3629 C C . GLU B 1 170 ? -0.606 -16.922 -11.844 1 98.5 170 GLU B C 1
ATOM 3631 O O . GLU B 1 170 ? -1.539 -16.797 -11.039 1 98.5 170 GLU B O 1
ATOM 3636 N N . MET B 1 171 ? -0.323 -18.047 -12.445 1 98.5 171 MET B N 1
ATOM 3637 C CA . MET B 1 171 ? -1.113 -19.25 -12.156 1 98.5 171 MET B CA 1
ATOM 3638 C C . MET B 1 171 ? -0.882 -19.719 -10.719 1 98.5 171 MET B C 1
ATOM 3640 O O . MET B 1 171 ? -1.802 -20.219 -10.07 1 98.5 171 MET B O 1
ATOM 3644 N N . LEU B 1 172 ? 0.337 -19.562 -10.234 1 98.06 172 LEU B N 1
ATOM 3645 C CA . LEU B 1 172 ? 0.597 -19.906 -8.844 1 98.06 172 LEU B CA 1
ATOM 3646 C C . LEU B 1 172 ? -0.187 -19.016 -7.898 1 98.06 172 LEU B C 1
ATOM 3648 O O . LEU B 1 172 ? -0.638 -19.453 -6.84 1 98.06 172 LEU B O 1
ATOM 3652 N N . HIS B 1 173 ? -0.354 -17.703 -8.234 1 96.5 173 HIS B N 1
ATOM 3653 C CA . HIS B 1 173 ? -1.286 -16.891 -7.473 1 96.5 173 HIS B CA 1
ATOM 3654 C C . HIS B 1 173 ? -2.686 -17.484 -7.48 1 96.5 173 HIS B C 1
ATOM 3656 O O . HIS B 1 173 ? -3.324 -17.594 -6.43 1 96.5 173 HIS B O 1
ATOM 3662 N N . THR B 1 174 ? -3.135 -17.906 -8.672 1 97 174 THR B N 1
ATOM 3663 C CA . THR B 1 174 ? -4.449 -18.516 -8.797 1 97 174 THR B CA 1
ATOM 3664 C C . THR B 1 174 ? -4.562 -19.734 -7.887 1 97 174 THR B C 1
ATOM 3666 O O . THR B 1 174 ? -5.633 -20.016 -7.336 1 97 174 THR B O 1
ATOM 3669 N N . ILE B 1 175 ? -3.479 -20.344 -7.703 1 96.25 175 ILE B N 1
ATOM 3670 C CA . ILE B 1 175 ? -3.441 -21.562 -6.902 1 96.25 175 ILE B CA 1
ATOM 3671 C C . ILE B 1 175 ? -3.377 -21.203 -5.418 1 96.25 175 ILE B C 1
ATOM 3673 O O . ILE B 1 175 ? -3.764 -22.016 -4.562 1 96.25 175 ILE B O 1
ATOM 3677 N N . GLY B 1 176 ? -2.85 -20.078 -5.121 1 93.62 176 GLY B N 1
ATOM 3678 C CA . GLY B 1 176 ? -2.902 -19.656 -3.73 1 93.62 176 GLY B CA 1
ATOM 3679 C C . GLY B 1 176 ? -1.565 -19.172 -3.203 1 93.62 176 GLY B C 1
ATOM 3680 O O . GLY B 1 176 ? -1.43 -18.875 -2.014 1 93.62 176 GLY B O 1
ATOM 3681 N N . PHE B 1 177 ? -0.586 -19.062 -4.035 1 93.81 177 PHE B N 1
ATOM 3682 C CA . PHE B 1 177 ? 0.741 -18.641 -3.596 1 93.81 177 PHE B CA 1
ATOM 3683 C C . PHE B 1 177 ? 0.8 -17.125 -3.414 1 93.81 177 PHE B C 1
ATOM 3685 O O . PHE B 1 177 ? 0.219 -16.375 -4.203 1 93.81 177 PHE B O 1
ATOM 3692 N N . TYR B 1 178 ? 1.491 -16.703 -2.416 1 92.44 178 TYR B N 1
ATOM 3693 C CA . TYR B 1 178 ? 1.898 -15.305 -2.24 1 92.44 178 TYR B CA 1
ATOM 3694 C C . TYR B 1 178 ? 3.375 -15.125 -2.574 1 92.44 178 TYR B C 1
ATOM 3696 O O . TYR B 1 178 ? 4.082 -16.094 -2.836 1 92.44 178 TYR B O 1
ATOM 3704 N N . HIS B 1 179 ? 3.789 -13.93 -2.531 1 95.19 179 HIS B N 1
ATOM 3705 C CA . HIS B 1 179 ? 5.152 -13.656 -2.967 1 95.19 179 HIS B CA 1
ATOM 3706 C C . HIS B 1 179 ? 6.168 -14.164 -1.952 1 95.19 179 HIS B C 1
ATOM 3708 O O . HIS B 1 179 ? 5.93 -14.109 -0.744 1 95.19 179 HIS B O 1
ATOM 3714 N N . MET B 1 180 ? 7.285 -14.516 -2.482 1 95.5 180 MET B N 1
ATOM 3715 C CA . MET B 1 180 ? 8.359 -15.109 -1.698 1 95.5 180 MET B CA 1
ATOM 3716 C C . MET B 1 180 ? 8.992 -14.078 -0.765 1 95.5 180 MET B C 1
ATOM 3718 O O . MET B 1 180 ? 9.234 -14.367 0.407 1 95.5 180 MET B O 1
ATOM 3722 N N . GLN B 1 181 ? 9.211 -12.852 -1.232 1 94.44 181 GLN B N 1
ATOM 3723 C CA . GLN B 1 181 ? 9.938 -11.867 -0.437 1 94.44 181 GLN B CA 1
ATOM 3724 C C . GLN B 1 181 ? 9.062 -11.328 0.696 1 94.44 181 GLN B C 1
ATOM 3726 O O . GLN B 1 181 ? 9.531 -10.547 1.525 1 94.44 181 GLN B O 1
ATOM 3731 N N . SER B 1 182 ? 7.84 -11.758 0.76 1 91 182 SER B N 1
ATOM 3732 C CA . SER B 1 182 ? 6.957 -11.273 1.814 1 91 182 SER B CA 1
ATOM 3733 C C . SER B 1 182 ? 6.906 -12.25 2.988 1 91 182 SER B C 1
ATOM 3735 O O . SER B 1 182 ? 6.18 -12.023 3.957 1 91 182 SER B O 1
ATOM 3737 N N . THR B 1 183 ? 7.637 -13.297 2.955 1 89.81 183 THR B N 1
ATOM 3738 C CA . THR B 1 183 ? 7.676 -14.266 4.047 1 89.81 183 THR B CA 1
ATOM 3739 C C . THR B 1 183 ? 8.211 -13.617 5.324 1 89.81 183 THR B C 1
ATOM 3741 O O . THR B 1 183 ? 8.984 -12.664 5.262 1 89.81 183 THR B O 1
ATOM 3744 N N . TYR B 1 184 ? 7.84 -14.156 6.457 1 84.19 184 TYR B N 1
ATOM 3745 C CA . TYR B 1 184 ? 8.125 -13.57 7.762 1 84.19 184 TYR B CA 1
ATOM 3746 C C . TYR B 1 184 ? 9.633 -13.516 8.016 1 84.19 184 TYR B C 1
ATOM 3748 O O . TYR B 1 184 ? 10.117 -12.625 8.719 1 84.19 184 TYR B O 1
ATOM 3756 N N . ASP B 1 185 ? 10.445 -14.422 7.434 1 89.94 185 ASP B N 1
ATOM 3757 C CA . ASP B 1 185 ? 11.875 -14.531 7.723 1 89.94 185 ASP B CA 1
ATOM 3758 C C . ASP B 1 185 ? 12.711 -13.898 6.613 1 89.94 185 ASP B C 1
ATOM 3760 O O . ASP B 1 185 ? 13.922 -14.094 6.551 1 89.94 185 ASP B O 1
ATOM 3764 N N . ARG B 1 186 ? 12.102 -13.125 5.766 1 92.44 186 ARG B N 1
ATOM 3765 C CA . ARG B 1 186 ? 12.75 -12.609 4.562 1 92.44 186 ARG B CA 1
ATOM 3766 C C . ARG B 1 186 ? 13.984 -11.789 4.922 1 92.44 186 ARG B C 1
ATOM 3768 O O . ARG B 1 186 ? 14.969 -11.773 4.172 1 92.44 186 ARG B O 1
ATOM 3775 N N . ASP B 1 187 ? 14.023 -11.164 6.09 1 92.12 187 ASP B N 1
ATOM 3776 C CA . ASP B 1 187 ? 15.109 -10.242 6.418 1 92.12 187 ASP B CA 1
ATOM 3777 C C . ASP B 1 187 ? 16.391 -11 6.734 1 92.12 187 ASP B C 1
ATOM 3779 O O . ASP B 1 187 ? 17.469 -10.398 6.797 1 92.12 187 ASP B O 1
ATOM 3783 N N . ASP B 1 188 ? 16.266 -12.25 6.953 1 95.31 188 ASP B N 1
ATOM 3784 C CA . ASP B 1 188 ? 17.438 -13.086 7.094 1 95.31 188 ASP B CA 1
ATOM 3785 C C . ASP B 1 188 ? 18.078 -13.367 5.734 1 95.31 188 ASP B C 1
ATOM 3787 O O . ASP B 1 188 ? 19.219 -13.852 5.664 1 95.31 188 ASP B O 1
ATOM 3791 N N . PHE B 1 189 ? 17.484 -12.953 4.641 1 97.19 189 PHE B N 1
ATOM 3792 C CA . PHE B 1 189 ? 17.922 -13.414 3.334 1 97.19 189 PHE B CA 1
ATOM 3793 C C . PHE B 1 189 ? 18.125 -12.25 2.381 1 97.19 189 PHE B C 1
ATOM 3795 O O . PHE B 1 189 ? 18.922 -12.336 1.441 1 97.19 189 PHE B O 1
ATOM 3802 N N . VAL B 1 190 ? 17.359 -11.164 2.559 1 98.06 190 VAL B N 1
ATOM 3803 C CA . VAL B 1 190 ? 17.5 -10.008 1.685 1 98.06 190 VAL B CA 1
ATOM 3804 C C . VAL B 1 190 ? 17.453 -8.727 2.512 1 98.06 190 VAL B C 1
ATOM 3806 O O . VAL B 1 190 ? 16.953 -8.734 3.645 1 98.06 190 VAL B O 1
ATOM 3809 N N . THR B 1 191 ? 17.984 -7.691 1.912 1 96.88 191 THR B N 1
ATOM 3810 C CA . THR B 1 191 ? 17.828 -6.332 2.418 1 96.88 191 THR B CA 1
ATOM 3811 C C . THR B 1 191 ? 16.969 -5.5 1.468 1 96.88 191 THR B C 1
ATOM 3813 O O . THR B 1 191 ? 17.172 -5.543 0.251 1 96.88 191 THR B O 1
ATOM 3816 N N . ILE B 1 192 ? 16.016 -4.859 2.061 1 95.88 192 ILE B N 1
ATOM 3817 C CA . ILE B 1 192 ? 15.195 -3.938 1.282 1 95.88 192 ILE B CA 1
ATOM 3818 C C . ILE B 1 192 ? 15.82 -2.545 1.304 1 95.88 192 ILE B C 1
ATOM 3820 O O . ILE B 1 192 ? 16.156 -2.025 2.371 1 95.88 192 ILE B O 1
ATOM 3824 N N . LEU B 1 193 ? 16.047 -2 0.082 1 95.44 193 LEU B N 1
ATOM 3825 C CA . LEU B 1 193 ? 16.578 -0.643 -0.038 1 95.44 193 LEU B CA 1
ATOM 3826 C C . LEU B 1 193 ? 15.438 0.359 -0.219 1 95.44 193 LEU B C 1
ATOM 3828 O O . LEU B 1 193 ? 15.117 0.742 -1.347 1 95.44 193 LEU B O 1
ATOM 3832 N N . TRP B 1 194 ? 14.984 0.896 0.835 1 90.44 194 TRP B N 1
ATOM 3833 C CA . TRP B 1 194 ? 13.758 1.689 0.912 1 90.44 194 TRP B CA 1
ATOM 3834 C C . TRP B 1 194 ? 13.891 2.975 0.1 1 90.44 194 TRP B C 1
ATOM 3836 O O . TRP B 1 194 ? 12.914 3.463 -0.464 1 90.44 194 TRP B O 1
ATOM 3846 N N . GLU B 1 195 ? 15.023 3.58 0.051 1 88.62 195 GLU B N 1
ATOM 3847 C CA . GLU B 1 195 ? 15.258 4.836 -0.652 1 88.62 195 GLU B CA 1
ATOM 3848 C C . GLU B 1 195 ? 15.055 4.676 -2.156 1 88.62 195 GLU B C 1
ATOM 3850 O O . GLU B 1 195 ? 14.859 5.66 -2.871 1 88.62 195 GLU B O 1
ATOM 3855 N N . ASN B 1 196 ? 15.133 3.416 -2.594 1 94.38 196 ASN B N 1
ATOM 3856 C CA . ASN B 1 196 ? 15.023 3.166 -4.027 1 94.38 196 ASN B CA 1
ATOM 3857 C C . ASN B 1 196 ? 13.594 2.824 -4.43 1 94.38 196 ASN B C 1
ATOM 3859 O O . ASN B 1 196 ? 13.289 2.688 -5.617 1 94.38 196 ASN B O 1
ATOM 3863 N N . ILE B 1 197 ? 12.711 2.701 -3.461 1 94.06 197 ILE B N 1
ATOM 3864 C CA . ILE B 1 197 ? 11.336 2.279 -3.723 1 94.06 197 ILE B CA 1
ATOM 3865 C C . ILE B 1 197 ? 10.492 3.488 -4.113 1 94.06 197 ILE B C 1
ATOM 3867 O O . ILE B 1 197 ? 10.586 4.547 -3.486 1 94.06 197 ILE B O 1
ATOM 3871 N N . LYS B 1 198 ? 9.688 3.309 -5.184 1 91.88 198 LYS B N 1
ATOM 3872 C CA . LYS B 1 198 ? 8.75 4.348 -5.602 1 91.88 198 LYS B CA 1
ATOM 3873 C C . LYS B 1 198 ? 7.84 4.754 -4.449 1 91.88 198 LYS B C 1
ATOM 3875 O O . LYS B 1 198 ? 7.254 3.902 -3.779 1 91.88 198 LYS B O 1
ATOM 3880 N N . PRO B 1 199 ? 7.727 6.078 -4.184 1 87.12 199 PRO B N 1
ATOM 3881 C CA . PRO B 1 199 ? 6.844 6.5 -3.092 1 87.12 199 PRO B CA 1
ATOM 3882 C C . PRO B 1 199 ? 5.43 5.941 -3.229 1 87.12 199 PRO B C 1
ATOM 3884 O O . PRO B 1 199 ? 4.883 5.898 -4.332 1 87.12 199 PRO B O 1
ATOM 3887 N N . GLY B 1 200 ? 4.848 5.465 -2.096 1 87.06 200 GLY B N 1
ATOM 3888 C CA . GLY B 1 200 ? 3.498 4.926 -2.076 1 87.06 200 GLY B CA 1
ATOM 3889 C C . GLY B 1 200 ? 3.455 3.422 -2.27 1 87.06 200 GLY B C 1
ATOM 3890 O O . GLY B 1 200 ? 2.395 2.805 -2.141 1 87.06 200 GLY B O 1
ATOM 3891 N N . HIS B 1 201 ? 4.633 2.855 -2.566 1 92 201 HIS B N 1
ATOM 3892 C CA . HIS B 1 201 ? 4.676 1.419 -2.816 1 92 201 HIS B CA 1
ATOM 3893 C C . HIS B 1 201 ? 5.453 0.691 -1.726 1 92 201 HIS B C 1
ATOM 3895 O O . HIS B 1 201 ? 5.859 -0.459 -1.907 1 92 201 HIS B O 1
ATOM 3901 N N . GLU B 1 202 ? 5.625 1.315 -0.556 1 89.94 202 GLU B N 1
ATOM 3902 C CA . GLU B 1 202 ? 6.379 0.722 0.544 1 89.94 202 GLU B CA 1
ATOM 3903 C C . GLU B 1 202 ? 5.707 -0.547 1.055 1 89.94 202 GLU B C 1
ATOM 3905 O O . GLU B 1 202 ? 6.379 -1.528 1.377 1 89.94 202 GLU B O 1
ATOM 3910 N N . HIS B 1 203 ? 4.469 -0.519 1.012 1 87.75 203 HIS B N 1
ATOM 3911 C CA . HIS B 1 203 ? 3.711 -1.627 1.579 1 87.75 203 HIS B CA 1
ATOM 3912 C C . HIS B 1 203 ? 3.883 -2.896 0.75 1 87.75 203 HIS B C 1
ATOM 3914 O O . HIS B 1 203 ? 3.615 -3.998 1.232 1 87.75 203 HIS B O 1
ATOM 3920 N N . ASN B 1 204 ? 4.27 -2.742 -0.5 1 91.25 204 ASN B N 1
ATOM 3921 C CA . ASN B 1 204 ? 4.512 -3.902 -1.35 1 91.25 204 ASN B CA 1
ATOM 3922 C C . ASN B 1 204 ? 5.68 -4.742 -0.833 1 91.25 204 ASN B C 1
ATOM 3924 O O . ASN B 1 204 ? 5.863 -5.883 -1.255 1 91.25 204 ASN B O 1
ATOM 3928 N N . PHE B 1 205 ? 6.398 -4.176 0.079 1 91.94 205 PHE B N 1
ATOM 3929 C CA . PHE B 1 205 ? 7.582 -4.848 0.602 1 91.94 205 PHE B CA 1
ATOM 3930 C C . PHE B 1 205 ? 7.391 -5.223 2.066 1 91.94 205 PHE B C 1
ATOM 3932 O O . PHE B 1 205 ? 8.352 -5.559 2.758 1 91.94 205 PHE B O 1
ATOM 3939 N N . ALA B 1 206 ? 6.184 -5.109 2.518 1 85.88 206 ALA B N 1
ATOM 3940 C CA . ALA B 1 206 ? 5.867 -5.57 3.867 1 85.88 206 ALA B CA 1
ATOM 3941 C C . ALA B 1 206 ? 5.965 -7.09 3.967 1 85.88 206 ALA B C 1
ATOM 3943 O O . ALA B 1 206 ? 5.746 -7.797 2.982 1 85.88 206 ALA B O 1
ATOM 3944 N N . LYS B 1 207 ? 6.258 -7.496 5.191 1 86 207 LYS B N 1
ATOM 3945 C CA . LYS B 1 207 ? 6.309 -8.93 5.457 1 86 207 LYS B CA 1
ATOM 3946 C C . LYS B 1 207 ? 5 -9.422 6.066 1 86 207 LYS B C 1
ATOM 3948 O O . LYS B 1 207 ? 4.281 -8.656 6.711 1 86 207 LYS B O 1
ATOM 3953 N N . TYR B 1 208 ? 4.844 -10.688 5.801 1 78.62 208 TYR B N 1
ATOM 3954 C CA . TYR B 1 208 ? 3.783 -11.367 6.535 1 78.62 208 TYR B CA 1
ATOM 3955 C C . TYR B 1 208 ? 4.273 -11.836 7.902 1 78.62 208 TYR B C 1
ATOM 3957 O O . TYR B 1 208 ? 5.477 -12.031 8.102 1 78.62 208 TYR B O 1
ATOM 3965 N N . SER B 1 209 ? 3.383 -11.898 8.82 1 70.88 209 SER B N 1
ATOM 3966 C CA . SER B 1 209 ? 3.75 -12.375 10.148 1 70.88 209 SER B CA 1
ATOM 3967 C C . SER B 1 209 ? 3.943 -13.891 10.156 1 70.88 209 SER B C 1
ATOM 3969 O O . SER B 1 209 ? 3.525 -14.578 9.227 1 70.88 209 SER B O 1
ATOM 3971 N N . ASN B 1 210 ? 4.641 -14.281 11.211 1 64.44 210 ASN B N 1
ATOM 3972 C CA . ASN B 1 210 ? 4.879 -15.719 11.352 1 64.44 210 ASN B CA 1
ATOM 3973 C C . ASN B 1 210 ? 3.57 -16.484 11.5 1 64.44 210 ASN B C 1
ATOM 3975 O O . ASN B 1 210 ? 3.527 -17.688 11.25 1 64.44 210 ASN B O 1
ATOM 3979 N N . ASP B 1 211 ? 2.621 -15.758 11.906 1 60.62 211 ASP B N 1
ATOM 3980 C CA . ASP B 1 211 ? 1.318 -16.391 12.094 1 60.62 211 ASP B CA 1
ATOM 3981 C C . ASP B 1 211 ? 0.572 -16.5 10.766 1 60.62 211 ASP B C 1
ATOM 3983 O O . ASP B 1 211 ? -0.442 -17.203 10.672 1 60.62 211 ASP B O 1
ATOM 3987 N N . THR B 1 212 ? 1.122 -15.773 9.844 1 56.38 212 THR B N 1
ATOM 3988 C CA . THR B 1 212 ? 0.542 -15.875 8.508 1 56.38 212 THR B CA 1
ATOM 3989 C C . THR B 1 212 ? 1.256 -16.938 7.684 1 56.38 212 THR B C 1
ATOM 3991 O O . THR B 1 212 ? 2.426 -16.766 7.328 1 56.38 212 THR B O 1
ATOM 3994 N N . VAL B 1 213 ? 0.816 -18.172 7.926 1 57 213 VAL B N 1
ATOM 3995 C CA . VAL B 1 213 ? 1.558 -19.297 7.375 1 57 213 VAL B CA 1
ATOM 3996 C C . VAL B 1 213 ? 1.331 -19.391 5.867 1 57 213 VAL B C 1
ATOM 3998 O O . VAL B 1 213 ? 0.239 -19.734 5.414 1 57 213 VAL B O 1
ATOM 4001 N N . THR B 1 214 ? 2.291 -18.75 5.066 1 63.06 214 THR B N 1
ATOM 4002 C CA . THR B 1 214 ? 2.229 -18.938 3.621 1 63.06 214 THR B CA 1
ATOM 4003 C C . THR B 1 214 ? 3.408 -19.766 3.133 1 63.06 214 THR B C 1
ATOM 4005 O O . THR B 1 214 ? 3.477 -20.125 1.955 1 63.06 214 THR B O 1
ATOM 4008 N N . ASP B 1 215 ? 4.219 -20.297 4.086 1 74.12 215 ASP B N 1
ATOM 4009 C CA . ASP B 1 215 ? 5.449 -20.891 3.578 1 74.12 215 ASP B CA 1
ATOM 4010 C C . ASP B 1 215 ? 5.379 -22.422 3.625 1 74.12 215 ASP B C 1
ATOM 4012 O O . ASP B 1 215 ? 6.168 -23.109 2.971 1 74.12 215 ASP B O 1
ATOM 4016 N N . PHE B 1 216 ? 4.434 -23.031 4.395 1 79.31 216 PHE B N 1
ATOM 4017 C CA . PHE B 1 216 ? 4.234 -24.469 4.477 1 79.31 216 PHE B CA 1
ATOM 4018 C C . PHE B 1 216 ? 5.539 -25.172 4.832 1 79.31 216 PHE B C 1
ATOM 4020 O O . PHE B 1 216 ? 5.824 -26.25 4.316 1 79.31 216 PHE B O 1
ATOM 4027 N N . GLY B 1 217 ? 6.355 -24.422 5.598 1 82.81 217 GLY B N 1
ATOM 4028 C CA . GLY B 1 217 ? 7.602 -25 6.086 1 82.81 217 GLY B CA 1
ATOM 4029 C C . GLY B 1 217 ? 8.695 -25.031 5.039 1 82.81 217 GLY B C 1
ATOM 4030 O O . GLY B 1 217 ? 9.742 -25.656 5.238 1 82.81 217 GLY B O 1
ATOM 4031 N N . VAL B 1 218 ? 8.461 -24.484 3.984 1 89.62 218 VAL B N 1
ATOM 4032 C CA . VAL B 1 218 ? 9.469 -24.422 2.936 1 89.62 218 VAL B CA 1
ATOM 4033 C C . VAL B 1 218 ? 10.352 -23.188 3.154 1 89.62 218 VAL B C 1
ATOM 4035 O O . VAL B 1 218 ? 9.844 -22.078 3.369 1 89.62 218 VAL B O 1
ATOM 4038 N N . PRO B 1 219 ? 11.672 -23.422 3.131 1 92 219 PRO B N 1
ATOM 4039 C CA . PRO B 1 219 ? 12.586 -22.312 3.396 1 92 219 PRO B CA 1
ATOM 4040 C C . PRO B 1 219 ? 12.562 -21.25 2.301 1 92 219 PRO B C 1
ATOM 4042 O O . PRO B 1 219 ? 12.133 -21.531 1.178 1 92 219 PRO B O 1
ATOM 4045 N N . TYR B 1 220 ? 13.078 -20.125 2.639 1 95.44 220 TYR B N 1
ATOM 4046 C CA . TYR B 1 220 ? 13.211 -19.016 1.702 1 95.44 220 TYR B CA 1
ATOM 4047 C C . TYR B 1 220 ? 14.008 -19.438 0.473 1 95.44 220 TYR B C 1
ATOM 4049 O O . TYR B 1 220 ? 15.07 -20.047 0.594 1 95.44 220 TYR B O 1
ATOM 4057 N N . ASP B 1 221 ? 13.484 -19.094 -0.725 1 97.5 221 ASP B N 1
ATOM 4058 C CA . ASP B 1 221 ? 14.109 -19.5 -1.979 1 97.5 221 ASP B CA 1
ATOM 4059 C C . ASP B 1 221 ? 14.344 -18.312 -2.896 1 97.5 221 ASP B C 1
ATOM 4061 O O . ASP B 1 221 ? 13.398 -17.766 -3.471 1 97.5 221 ASP B O 1
ATOM 4065 N N . TYR B 1 222 ? 15.633 -17.984 -3.121 1 98.38 222 TYR B N 1
ATOM 4066 C CA . TYR B 1 222 ? 15.992 -16.875 -4.008 1 98.38 222 TYR B CA 1
ATOM 4067 C C . TYR B 1 222 ? 15.5 -17.141 -5.426 1 98.38 222 TYR B C 1
ATOM 4069 O O . TYR B 1 222 ? 15.188 -16.203 -6.164 1 98.38 222 TYR B O 1
ATOM 4077 N N . ASN B 1 223 ? 15.383 -18.359 -5.762 1 98.06 223 ASN B N 1
ATOM 4078 C CA . ASN B 1 223 ? 15.109 -18.734 -7.145 1 98.06 223 ASN B CA 1
ATOM 4079 C C . ASN B 1 223 ? 13.617 -18.953 -7.379 1 98.06 223 ASN B C 1
ATOM 4081 O O . ASN B 1 223 ? 13.203 -19.359 -8.461 1 98.06 223 ASN B O 1
ATOM 4085 N N . SER B 1 224 ? 12.836 -18.719 -6.383 1 98.19 224 SER B N 1
ATOM 4086 C CA . SER B 1 224 ? 11.398 -18.875 -6.547 1 98.19 224 SER B CA 1
ATOM 4087 C C . SER B 1 224 ? 10.859 -17.984 -7.664 1 98.19 224 SER B C 1
ATOM 4089 O O . SER B 1 224 ? 11.203 -16.812 -7.738 1 98.19 224 SER B O 1
ATOM 4091 N N . VAL B 1 225 ? 9.984 -18.578 -8.492 1 98.44 225 VAL B N 1
ATOM 4092 C CA . VAL B 1 225 ? 9.344 -17.797 -9.547 1 98.44 225 VAL B CA 1
ATOM 4093 C C . VAL B 1 225 ? 8.414 -16.75 -8.93 1 98.44 225 VAL B C 1
ATOM 4095 O O . VAL B 1 225 ? 7.977 -15.82 -9.617 1 98.44 225 VAL B O 1
ATOM 4098 N N . MET B 1 226 ? 8.18 -16.812 -7.605 1 97.88 226 MET B N 1
ATOM 4099 C CA . MET B 1 226 ? 7.277 -15.914 -6.891 1 97.88 226 MET B CA 1
ATOM 4100 C C . MET B 1 226 ? 8.039 -14.75 -6.273 1 97.88 226 MET B C 1
ATOM 4102 O O . MET B 1 226 ? 7.457 -13.906 -5.59 1 97.88 226 MET B O 1
ATOM 4106 N N . HIS B 1 227 ? 9.336 -14.703 -6.516 1 98.06 227 HIS B N 1
ATOM 4107 C CA . HIS B 1 227 ? 10.156 -13.617 -5.973 1 98.06 227 HIS B CA 1
ATOM 4108 C C . HIS B 1 227 ? 10.102 -12.391 -6.875 1 98.06 227 HIS B C 1
ATOM 4110 O O . HIS B 1 227 ? 10.125 -12.516 -8.102 1 98.06 227 HIS B O 1
ATOM 4116 N N . TYR B 1 228 ? 10.062 -11.18 -6.254 1 97.88 228 TYR B N 1
ATOM 4117 C CA . TYR B 1 228 ? 10.281 -9.945 -7.004 1 97.88 228 TYR B CA 1
ATOM 4118 C C . TYR B 1 228 ? 11.641 -9.961 -7.688 1 97.88 228 TYR B C 1
ATOM 4120 O O . TYR B 1 228 ? 12.555 -10.68 -7.266 1 97.88 228 TYR B O 1
ATOM 4128 N N . THR B 1 229 ? 11.703 -9.164 -8.789 1 97.31 229 THR B N 1
ATOM 4129 C CA . THR B 1 229 ? 13.031 -8.875 -9.32 1 97.31 229 THR B CA 1
ATOM 4130 C C . THR B 1 229 ? 13.781 -7.922 -8.398 1 97.31 229 THR B C 1
ATOM 4132 O O . THR B 1 229 ? 13.188 -7.305 -7.512 1 97.31 229 THR B O 1
ATOM 4135 N N . GLU B 1 230 ? 15.047 -7.75 -8.633 1 97.5 230 GLU B N 1
ATOM 4136 C CA . GLU B 1 230 ? 15.898 -6.898 -7.805 1 97.5 230 GLU B CA 1
ATOM 4137 C C . GLU B 1 230 ? 15.484 -5.434 -7.914 1 97.5 230 GLU B C 1
ATOM 4139 O O . GLU B 1 230 ? 15.789 -4.629 -7.027 1 97.5 230 GLU B O 1
ATOM 4144 N N . LYS B 1 231 ? 14.789 -5.062 -8.945 1 97.25 231 LYS B N 1
ATOM 4145 C CA . LYS B 1 231 ? 14.477 -3.656 -9.188 1 97.25 231 LYS B CA 1
ATOM 4146 C C . LYS B 1 231 ? 12.977 -3.406 -9.117 1 97.25 231 LYS B C 1
ATOM 4148 O O . LYS B 1 231 ? 12.477 -2.447 -9.711 1 97.25 231 LYS B O 1
ATOM 4153 N N . ALA B 1 232 ? 12.289 -4.293 -8.492 1 97.31 232 ALA B N 1
ATOM 4154 C CA . ALA B 1 232 ? 10.836 -4.152 -8.375 1 97.31 232 ALA B CA 1
ATOM 4155 C C . ALA B 1 232 ? 10.461 -2.801 -7.773 1 97.31 232 ALA B C 1
ATOM 4157 O O . ALA B 1 232 ? 11 -2.408 -6.734 1 97.31 232 ALA B O 1
ATOM 4158 N N . PHE B 1 233 ? 9.57 -2.049 -8.484 1 96.25 233 PHE B N 1
ATOM 4159 C CA . PHE B 1 233 ? 9.016 -0.774 -8.047 1 96.25 233 PHE B CA 1
ATOM 4160 C C . PHE B 1 233 ? 10.117 0.248 -7.812 1 96.25 233 PHE B C 1
ATOM 4162 O O . PHE B 1 233 ? 10.023 1.081 -6.91 1 96.25 233 PHE B O 1
ATOM 4169 N N . SER B 1 234 ? 11.156 0.155 -8.586 1 96.31 234 SER B N 1
ATOM 4170 C CA . SER B 1 234 ? 12.266 1.092 -8.469 1 96.31 234 SER B CA 1
ATOM 4171 C C . SER B 1 234 ? 11.898 2.463 -9.023 1 96.31 234 SER B C 1
ATOM 4173 O O . SER B 1 234 ? 11.312 2.562 -10.102 1 96.31 234 SER B O 1
ATOM 4175 N N . VAL B 1 235 ? 12.273 3.473 -8.211 1 92.5 235 VAL B N 1
ATOM 4176 C CA . VAL B 1 235 ? 11.977 4.832 -8.648 1 92.5 235 VAL B CA 1
ATOM 4177 C C . VAL B 1 235 ? 13.148 5.383 -9.461 1 92.5 235 VAL B C 1
ATOM 4179 O O . VAL B 1 235 ? 12.969 6.262 -10.305 1 92.5 235 VAL B O 1
ATOM 4182 N N . ASN B 1 236 ? 14.32 4.82 -9.391 1 94.06 236 ASN B N 1
ATOM 4183 C CA . ASN B 1 236 ? 15.523 5.395 -9.977 1 94.06 236 ASN B CA 1
ATOM 4184 C C . ASN B 1 236 ? 16.312 4.359 -10.766 1 94.06 236 ASN B C 1
ATOM 4186 O O . ASN B 1 236 ? 17.469 4.598 -11.133 1 94.06 236 ASN B O 1
ATOM 4190 N N . GLY B 1 237 ? 15.781 3.195 -10.961 1 95.75 237 GLY B N 1
ATOM 4191 C CA . GLY B 1 237 ? 16.422 2.15 -11.742 1 95.75 237 GLY B CA 1
ATOM 4192 C C . GLY B 1 237 ? 17.406 1.325 -10.938 1 95.75 237 GLY B C 1
ATOM 4193 O O . GLY B 1 237 ? 18 0.37 -11.453 1 95.75 237 GLY B O 1
ATOM 4194 N N . ASN B 1 238 ? 17.609 1.669 -9.711 1 97.12 238 ASN B N 1
ATOM 4195 C CA . ASN B 1 238 ? 18.516 0.917 -8.836 1 97.12 238 ASN B CA 1
ATOM 4196 C C . ASN B 1 238 ? 17.781 -0.215 -8.117 1 97.12 238 ASN B C 1
ATOM 4198 O O . ASN B 1 238 ? 16.547 -0.28 -8.148 1 97.12 238 ASN B O 1
ATOM 4202 N N . ASN B 1 239 ? 18.547 -1.132 -7.555 1 97.75 239 ASN B N 1
ATOM 4203 C CA . ASN B 1 239 ? 17.953 -2.266 -6.855 1 97.75 239 ASN B CA 1
ATOM 4204 C C . ASN B 1 239 ? 17.109 -1.81 -5.668 1 97.75 239 ASN B C 1
ATOM 4206 O O . ASN B 1 239 ? 17.5 -0.902 -4.93 1 97.75 239 ASN B O 1
ATOM 4210 N N . THR B 1 240 ? 15.953 -2.504 -5.473 1 97.94 240 THR B N 1
ATOM 4211 C CA . THR B 1 240 ? 15.141 -2.314 -4.277 1 97.94 240 THR B CA 1
ATOM 4212 C C . THR B 1 240 ? 15.305 -3.484 -3.314 1 97.94 240 THR B C 1
ATOM 4214 O O . THR B 1 240 ? 14.992 -3.369 -2.129 1 97.94 240 THR B O 1
ATOM 4217 N N . ILE B 1 241 ? 15.766 -4.598 -3.828 1 98.12 241 ILE B N 1
ATOM 4218 C CA . ILE B 1 241 ? 16.031 -5.793 -3.035 1 98.12 241 ILE B CA 1
ATOM 4219 C C . ILE B 1 241 ? 17.453 -6.293 -3.322 1 98.12 241 ILE B C 1
ATOM 4221 O O . ILE B 1 241 ? 17.859 -6.41 -4.48 1 98.12 241 ILE B O 1
ATOM 4225 N N . VAL B 1 242 ? 18.156 -6.555 -2.254 1 98.5 242 VAL B N 1
ATOM 4226 C CA . VAL B 1 242 ? 19.516 -7.07 -2.393 1 98.5 242 VAL B CA 1
ATOM 4227 C C . VAL B 1 242 ? 19.656 -8.367 -1.603 1 98.5 242 VAL B C 1
ATOM 4229 O O . VAL B 1 242 ? 19.484 -8.383 -0.381 1 98.5 242 VAL B O 1
ATOM 4232 N N . PRO B 1 243 ? 19.969 -9.461 -2.293 1 98.5 243 PRO B N 1
ATOM 4233 C CA . PRO B 1 243 ? 20.234 -10.695 -1.558 1 98.5 243 PRO B CA 1
ATOM 4234 C C . PRO B 1 243 ? 21.438 -10.586 -0.628 1 98.5 243 PRO B C 1
ATOM 4236 O O . PRO B 1 243 ? 22.422 -9.93 -0.971 1 98.5 243 PRO B O 1
ATOM 4239 N N . LEU B 1 244 ? 21.312 -11.219 0.486 1 98.31 244 LEU B N 1
ATOM 4240 C CA . LEU B 1 244 ? 22.438 -11.242 1.422 1 98.31 244 LEU B CA 1
ATOM 4241 C C . LEU B 1 244 ? 23.469 -12.289 1.014 1 98.31 244 LEU B C 1
ATOM 4243 O O . LEU B 1 244 ? 24.625 -12.219 1.413 1 98.31 244 LEU B O 1
ATOM 4247 N N . LYS B 1 245 ? 23.016 -13.281 0.323 1 97.62 245 LYS B N 1
ATOM 4248 C CA . LYS B 1 245 ? 23.922 -14.281 -0.244 1 97.62 245 LYS B CA 1
ATOM 4249 C C . LYS B 1 245 ? 24.5 -13.812 -1.577 1 97.62 245 LYS B C 1
ATOM 4251 O O . LYS B 1 245 ? 23.766 -13.297 -2.426 1 97.62 245 LYS B O 1
ATOM 4256 N N . GLU B 1 246 ? 25.75 -14.062 -1.809 1 96.06 246 GLU B N 1
ATOM 4257 C CA . GLU B 1 246 ? 26.406 -13.617 -3.031 1 96.06 246 GLU B CA 1
ATOM 4258 C C . GLU B 1 246 ? 26.094 -14.547 -4.199 1 96.06 246 GLU B C 1
ATOM 4260 O O . GLU B 1 246 ? 25.797 -15.727 -3.998 1 96.06 246 GLU B O 1
ATOM 4265 N N . ASN B 1 247 ? 26.109 -14.008 -5.34 1 96.12 247 ASN B N 1
ATOM 4266 C CA . ASN B 1 247 ? 26.031 -14.742 -6.602 1 96.12 247 ASN B CA 1
ATOM 4267 C C . ASN B 1 247 ? 24.688 -15.469 -6.734 1 96.12 247 ASN B C 1
ATOM 4269 O O . ASN B 1 247 ? 24.656 -16.625 -7.172 1 96.12 247 ASN B O 1
ATOM 4273 N N . VAL B 1 248 ? 23.656 -14.914 -6.184 1 97.38 248 VAL B N 1
ATOM 4274 C CA . VAL B 1 248 ? 22.312 -15.445 -6.402 1 97.38 248 VAL B CA 1
ATOM 4275 C C . VAL B 1 248 ? 21.484 -14.445 -7.199 1 97.38 248 VAL B C 1
ATOM 4277 O O . VAL B 1 248 ? 21.766 -13.25 -7.195 1 97.38 248 VAL B O 1
ATOM 4280 N N . THR B 1 249 ? 20.562 -15.047 -7.922 1 95.44 249 THR B N 1
ATOM 4281 C CA . THR B 1 249 ? 19.641 -14.219 -8.68 1 95.44 249 THR B CA 1
ATOM 4282 C C . THR B 1 249 ? 18.219 -14.359 -8.148 1 95.44 249 THR B C 1
ATOM 4284 O O . THR B 1 249 ? 17.797 -15.461 -7.793 1 95.44 249 THR B O 1
ATOM 4287 N N . ILE B 1 250 ? 17.547 -13.242 -8.023 1 98.06 250 ILE B N 1
ATOM 4288 C CA . ILE B 1 250 ? 16.156 -13.266 -7.621 1 98.06 250 ILE B CA 1
ATOM 4289 C C . ILE B 1 250 ? 15.273 -12.766 -8.766 1 98.06 250 ILE B C 1
ATOM 4291 O O . ILE B 1 250 ? 15.758 -12.07 -9.664 1 98.06 250 ILE B O 1
ATOM 4295 N N . GLY B 1 251 ? 14.016 -13.156 -8.789 1 97.75 251 GLY B N 1
ATOM 4296 C CA . GLY B 1 251 ? 13.039 -12.633 -9.727 1 97.75 251 GLY B CA 1
ATOM 4297 C C . GLY B 1 251 ? 13.094 -13.32 -11.078 1 97.75 251 GLY B C 1
ATOM 4298 O O . GLY B 1 251 ? 12.727 -12.734 -12.102 1 97.75 251 GLY B O 1
ATOM 4299 N N . GLN B 1 252 ? 13.578 -14.57 -11.109 1 97.5 252 GLN B N 1
ATOM 4300 C CA . GLN B 1 252 ? 13.609 -15.273 -12.391 1 97.5 252 GLN B CA 1
ATOM 4301 C C . GLN B 1 252 ? 12.203 -15.562 -12.898 1 97.5 252 GLN B C 1
ATOM 4303 O O . GLN B 1 252 ? 11.258 -15.664 -12.109 1 97.5 252 GLN B O 1
ATOM 4308 N N . ARG B 1 253 ? 12.148 -15.648 -14.258 1 97.88 253 ARG B N 1
ATOM 4309 C CA . ARG B 1 253 ? 10.883 -15.953 -14.906 1 97.88 253 ARG B CA 1
ATOM 4310 C C . ARG B 1 253 ? 11.047 -17.047 -15.953 1 97.88 253 ARG B C 1
ATOM 4312 O O . ARG B 1 253 ? 10.523 -16.938 -17.062 1 97.88 253 ARG 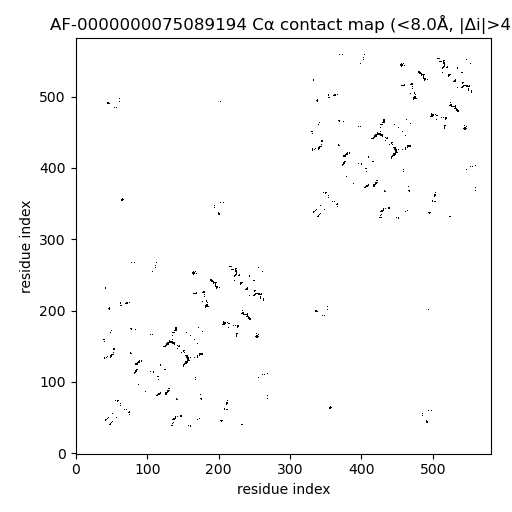B O 1
ATOM 4319 N N . MET B 1 254 ? 11.727 -18.016 -15.578 1 97.5 254 MET B N 1
ATOM 4320 C CA . MET B 1 254 ? 11.93 -19.188 -16.438 1 97.5 254 MET B CA 1
ATOM 4321 C C . MET B 1 254 ? 10.906 -20.266 -16.125 1 97.5 254 MET B C 1
ATOM 4323 O O . MET B 1 254 ? 10.477 -21 -17.016 1 97.5 254 MET B O 1
ATOM 4327 N N . GLY B 1 255 ? 10.586 -20.438 -14.82 1 97.88 255 GLY B N 1
ATOM 4328 C CA . GLY B 1 255 ? 9.648 -21.469 -14.398 1 97.88 255 GLY B CA 1
ATOM 4329 C C . GLY B 1 255 ? 9.773 -21.828 -12.93 1 97.88 255 GLY B C 1
ATOM 4330 O O . GLY B 1 255 ? 10.438 -21.125 -12.172 1 97.88 255 GLY B O 1
ATOM 4331 N N . LEU B 1 256 ? 9.156 -22.922 -12.555 1 98.62 256 LEU B N 1
ATOM 4332 C CA . LEU B 1 256 ? 9.102 -23.359 -11.172 1 98.62 256 LEU B CA 1
ATOM 4333 C C . LEU B 1 256 ? 10.5 -23.688 -10.648 1 98.62 256 LEU B C 1
ATOM 4335 O O . LEU B 1 256 ? 11.266 -24.406 -11.312 1 98.62 256 LEU B O 1
ATOM 4339 N N . SER B 1 257 ? 10.789 -23.156 -9.445 1 98.38 257 SER B N 1
ATOM 4340 C CA . SER B 1 257 ? 11.961 -23.656 -8.734 1 98.38 257 SER B CA 1
ATOM 4341 C C . SER B 1 257 ? 11.641 -24.938 -7.977 1 98.38 257 SER B C 1
ATOM 4343 O O . SER B 1 257 ? 10.477 -25.312 -7.863 1 98.38 257 SER B O 1
ATOM 4345 N N . GLU B 1 258 ? 12.68 -25.531 -7.473 1 96.5 258 GLU B N 1
ATOM 4346 C CA . GLU B 1 258 ? 12.484 -26.734 -6.668 1 96.5 258 GLU B CA 1
ATOM 4347 C C . GLU B 1 258 ? 11.641 -26.438 -5.426 1 96.5 258 GLU B C 1
ATOM 4349 O O . GLU B 1 258 ? 10.789 -27.234 -5.043 1 96.5 258 GLU B O 1
ATOM 4354 N N . SER B 1 259 ? 11.914 -25.344 -4.855 1 96 259 SER B N 1
ATOM 4355 C CA . SER B 1 259 ? 11.156 -24.953 -3.668 1 96 259 SER B CA 1
ATOM 4356 C C . SER B 1 259 ? 9.703 -24.641 -4.016 1 96 259 SER B C 1
ATOM 4358 O O . SER B 1 259 ? 8.805 -24.891 -3.211 1 96 259 SER B O 1
ATOM 4360 N N . ASP B 1 260 ? 9.477 -24.062 -5.18 1 97.56 260 ASP B N 1
ATOM 4361 C CA . ASP B 1 260 ? 8.102 -23.859 -5.625 1 97.56 260 ASP B CA 1
ATOM 4362 C C . ASP B 1 260 ? 7.34 -25.172 -5.715 1 97.56 260 ASP B C 1
ATOM 4364 O O . ASP B 1 260 ? 6.203 -25.266 -5.246 1 97.56 260 ASP B O 1
ATOM 4368 N N . ILE B 1 261 ? 7.984 -26.125 -6.289 1 97.69 261 ILE B N 1
ATOM 4369 C CA . ILE B 1 261 ? 7.391 -27.438 -6.469 1 97.69 261 ILE B CA 1
ATOM 4370 C C . ILE B 1 261 ? 7.117 -28.078 -5.105 1 97.69 261 ILE B C 1
ATOM 4372 O O . ILE B 1 261 ? 6.035 -28.609 -4.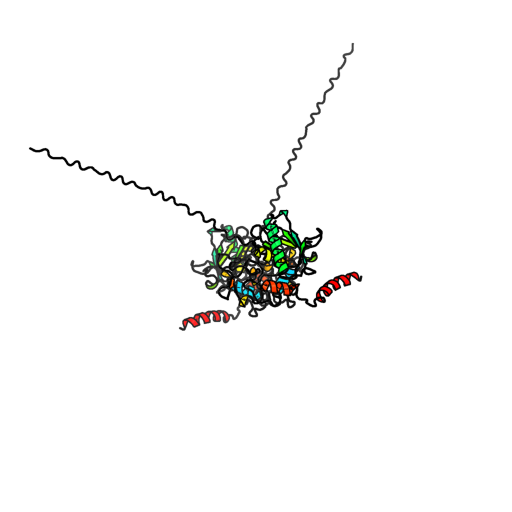867 1 97.69 261 ILE B O 1
ATOM 4376 N N . LEU B 1 262 ? 8.086 -27.984 -4.227 1 95.62 262 LEU B N 1
ATOM 4377 C CA . LEU B 1 262 ? 7.93 -28.547 -2.885 1 95.62 262 LEU B CA 1
ATOM 4378 C C . LEU B 1 262 ? 6.758 -27.891 -2.158 1 95.62 262 LEU B C 1
ATOM 4380 O O . LEU B 1 262 ? 5.938 -28.594 -1.556 1 95.62 262 LEU B O 1
ATOM 4384 N N . LYS B 1 263 ? 6.66 -26.609 -2.213 1 93.81 263 LYS B N 1
ATOM 4385 C CA . LYS B 1 263 ? 5.574 -25.891 -1.557 1 93.81 263 LYS B CA 1
ATOM 4386 C C . LYS B 1 263 ? 4.223 -26.266 -2.152 1 93.81 263 LYS B C 1
ATOM 4388 O O . LYS B 1 263 ? 3.25 -26.469 -1.419 1 93.81 263 LYS B O 1
ATOM 4393 N N . LEU B 1 264 ? 4.203 -26.328 -3.441 1 95 264 LEU B N 1
ATOM 4394 C CA . LEU B 1 264 ? 2.986 -26.719 -4.145 1 95 264 LEU B CA 1
ATOM 4395 C C . LEU B 1 264 ? 2.504 -28.094 -3.678 1 95 264 LEU B C 1
ATOM 4397 O O . LEU B 1 264 ? 1.321 -28.266 -3.375 1 95 264 LEU B O 1
ATOM 4401 N N . ASN B 1 265 ? 3.375 -28.969 -3.564 1 94.25 265 ASN B N 1
ATOM 4402 C CA . ASN B 1 265 ? 3.02 -30.328 -3.186 1 94.25 265 ASN B CA 1
ATOM 4403 C C . ASN B 1 265 ? 2.648 -30.422 -1.709 1 94.25 265 ASN B C 1
ATOM 4405 O O . ASN B 1 265 ? 1.753 -31.188 -1.336 1 94.25 265 ASN B O 1
ATOM 4409 N N . LYS B 1 266 ? 3.287 -29.688 -0.838 1 91.25 266 LYS B N 1
ATOM 4410 C CA . LYS B 1 266 ? 2.912 -29.625 0.572 1 91.25 266 LYS B CA 1
ATOM 4411 C C . LYS B 1 266 ? 1.527 -29.016 0.75 1 91.25 266 LYS B C 1
ATOM 4413 O O . LYS B 1 266 ? 0.757 -29.453 1.609 1 91.25 266 LYS B O 1
ATOM 4418 N N . MET B 1 267 ? 1.252 -28.094 -0.068 1 90 267 MET B N 1
ATOM 4419 C CA . MET B 1 267 ? -0.019 -27.375 0.021 1 90 267 MET B CA 1
ATOM 4420 C C . MET B 1 267 ? -1.166 -28.25 -0.485 1 90 267 MET B C 1
ATOM 4422 O O . MET B 1 267 ? -2.252 -28.25 0.098 1 90 267 MET B O 1
ATOM 4426 N N . TYR B 1 268 ? -0.935 -29.047 -1.518 1 92.62 268 TYR B N 1
ATOM 4427 C CA . TYR B 1 268 ? -2.064 -29.656 -2.207 1 92.62 268 TYR B CA 1
ATOM 4428 C C . TYR B 1 268 ? -1.968 -31.188 -2.168 1 92.62 268 TYR B C 1
ATOM 4430 O O . TYR B 1 268 ? -2.979 -31.875 -2.285 1 92.62 268 TYR B O 1
ATOM 4438 N N . CYS B 1 269 ? -0.805 -31.688 -2.045 1 90.31 269 CYS B N 1
ATOM 4439 C CA . CYS B 1 269 ? -0.632 -33.094 -2.416 1 90.31 269 CYS B CA 1
ATOM 4440 C C . CYS B 1 269 ? -0.335 -33.938 -1.189 1 90.31 269 CYS B C 1
ATOM 4442 O O . CYS B 1 269 ? -0.381 -35.188 -1.261 1 90.31 269 CYS B O 1
ATOM 4444 N N . GLU B 1 270 ? 0.148 -33.344 -0.135 1 81.12 270 GLU B N 1
ATOM 4445 C CA . GLU B 1 270 ? 0.4 -34.156 1.062 1 81.12 270 GLU B CA 1
ATOM 4446 C C . GLU B 1 270 ? -0.899 -34.469 1.791 1 81.12 270 GLU B C 1
ATOM 4448 O O . GLU B 1 270 ? -1.823 -33.656 1.819 1 81.12 270 GLU B O 1
ATOM 4453 N N . GLU B 1 271 ? -1.294 -35.75 1.851 1 61.12 271 GLU B N 1
ATOM 4454 C CA . GLU B 1 271 ? -2.471 -36.312 2.486 1 61.12 271 GLU B CA 1
ATOM 4455 C C . GLU B 1 271 ? -2.695 -35.75 3.877 1 61.12 271 GLU B C 1
ATOM 4457 O O . GLU B 1 271 ? -1.869 -35.906 4.773 1 61.12 271 GLU B O 1
ATOM 4462 N N . ASN B 1 272 ? -2.711 -34.438 4.039 1 50.72 272 ASN B N 1
ATOM 4463 C CA . ASN B 1 272 ? -3.176 -34.188 5.398 1 50.72 272 ASN B CA 1
ATOM 4464 C C . ASN B 1 272 ? -4.488 -34.906 5.684 1 50.72 272 ASN B C 1
ATOM 4466 O O . ASN B 1 272 ? -5.285 -35.125 4.773 1 50.72 272 ASN B O 1
ATOM 4470 N N . ASP B 1 273 ? -4.609 -35.781 6.695 1 40.5 273 ASP B N 1
ATOM 4471 C CA . ASP B 1 273 ? -5.883 -36.25 7.23 1 40.5 273 ASP B CA 1
ATOM 4472 C C . ASP B 1 273 ? -6.953 -35.188 7.148 1 40.5 273 ASP B C 1
ATOM 4474 O O . ASP B 1 273 ? -7.566 -34.844 8.156 1 40.5 273 ASP B O 1
ATOM 4478 N N . ASP B 1 274 ? -6.797 -34.188 6.52 1 40.34 274 ASP B N 1
ATOM 4479 C CA . ASP B 1 274 ? -7.75 -33.094 6.492 1 40.34 274 ASP B CA 1
ATOM 4480 C C . ASP B 1 274 ? -9.102 -33.531 5.934 1 40.34 274 ASP B C 1
ATOM 4482 O O . ASP B 1 274 ? -9.938 -32.719 5.57 1 40.34 274 ASP B O 1
ATOM 4486 N N . ASN B 1 275 ? -9.547 -34.719 5.828 1 37.09 275 ASN B N 1
ATOM 4487 C CA . ASN B 1 275 ? -10.953 -35.031 6.031 1 37.09 275 ASN B CA 1
ATOM 4488 C C . ASN B 1 275 ? -11.578 -34.156 7.121 1 37.09 275 ASN B C 1
ATOM 4490 O O . ASN B 1 275 ? -12.789 -34.188 7.316 1 37.09 275 ASN B O 1
ATOM 4494 N N . GLU B 1 276 ? -10.914 -33.688 8.133 1 33.41 276 GLU B N 1
ATOM 4495 C CA . GLU B 1 276 ? -11.531 -33 9.266 1 33.41 276 GLU B CA 1
ATOM 4496 C C . GLU B 1 276 ? -11.867 -31.547 8.93 1 33.41 276 GLU B C 1
ATOM 4498 O O . GLU B 1 276 ? -12.898 -31.031 9.359 1 33.41 276 GLU B O 1
ATOM 4503 N N . VAL B 1 277 ? -11.102 -30.75 8.219 1 36.66 277 VAL B N 1
ATOM 4504 C CA . VAL B 1 277 ? -11.477 -29.344 8.141 1 36.66 277 VAL B CA 1
ATOM 4505 C C . VAL B 1 277 ? -12.469 -29.141 6.996 1 36.66 277 VAL B C 1
ATOM 4507 O O . VAL B 1 277 ? -13.086 -28.078 6.891 1 36.66 277 VAL B O 1
ATOM 4510 N N . MET B 1 278 ? -12.531 -29.859 5.934 1 35.31 278 MET B N 1
ATOM 4511 C CA . MET B 1 278 ? -13.609 -29.75 4.953 1 35.31 278 MET B CA 1
ATOM 4512 C C . MET B 1 278 ? -14.953 -30.109 5.574 1 35.31 278 MET B C 1
ATOM 4514 O O . MET B 1 278 ? -16 -29.703 5.062 1 35.31 278 MET B O 1
ATOM 4518 N N . LEU B 1 279 ? -14.992 -30.891 6.633 1 33.25 279 LEU B N 1
ATOM 4519 C CA . LEU B 1 279 ? -16.219 -31.25 7.344 1 33.25 279 LEU B CA 1
ATOM 4520 C C . LEU B 1 279 ? -16.766 -30.047 8.117 1 33.25 279 LEU B C 1
ATOM 4522 O O . LEU B 1 279 ? -17.969 -29.984 8.391 1 33.25 279 LEU B O 1
ATOM 4526 N N . ILE B 1 280 ? -15.898 -29.172 8.508 1 33.19 280 ILE B N 1
ATOM 4527 C CA . ILE B 1 280 ? -16.5 -28.125 9.344 1 33.19 280 ILE B CA 1
ATOM 4528 C C . ILE B 1 280 ? -17.297 -27.156 8.477 1 33.19 280 ILE B C 1
ATOM 4530 O O . ILE B 1 280 ? -18.375 -26.719 8.859 1 33.19 280 ILE B O 1
ATOM 4534 N N . GLU B 1 281 ? -16.859 -26.797 7.332 1 36.09 281 GLU B N 1
ATOM 4535 C CA . GLU B 1 281 ? -17.688 -25.875 6.551 1 36.09 281 GLU B CA 1
ATOM 4536 C C . GLU B 1 281 ? -18.953 -26.578 6.051 1 36.09 281 GLU B C 1
ATOM 4538 O O . GLU B 1 281 ? -19.984 -25.938 5.832 1 36.09 281 GLU B O 1
ATOM 4543 N N . ASN B 1 282 ? -18.922 -27.859 5.859 1 34.34 282 ASN B N 1
ATOM 4544 C CA . ASN B 1 282 ? -20.172 -28.516 5.512 1 34.34 282 ASN B CA 1
ATOM 4545 C C . ASN B 1 282 ? -21.094 -28.641 6.719 1 34.34 282 ASN B C 1
ATOM 4547 O O . ASN B 1 282 ? -22.25 -29.078 6.586 1 34.34 282 ASN B O 1
ATOM 4551 N N . ILE B 1 283 ? -20.562 -28.547 7.887 1 33.06 283 ILE B N 1
ATOM 4552 C CA . ILE B 1 283 ? -21.484 -28.656 9.008 1 33.06 283 ILE B CA 1
ATOM 4553 C C . ILE B 1 283 ? -22.328 -27.375 9.109 1 33.06 283 ILE B C 1
ATOM 4555 O O . ILE B 1 283 ? -23.531 -27.438 9.344 1 33.06 283 ILE B O 1
ATOM 4559 N N . ASP B 1 284 ? -21.75 -26.219 8.836 1 33.38 284 ASP B N 1
ATOM 4560 C CA . ASP B 1 284 ? -22.672 -25.094 8.977 1 33.38 284 ASP B CA 1
ATOM 4561 C C . ASP B 1 284 ? -23.672 -25.047 7.82 1 33.38 284 ASP B C 1
ATOM 4563 O O . ASP B 1 284 ? -24.719 -24.406 7.918 1 33.38 284 ASP B O 1
ATOM 4567 N N . GLU B 1 285 ? -23.438 -25.641 6.668 1 34.75 285 GLU B N 1
ATOM 4568 C CA . GLU B 1 285 ? -24.547 -25.781 5.727 1 34.75 285 GLU B CA 1
ATOM 4569 C C . GLU B 1 285 ? -25.547 -26.828 6.219 1 34.75 285 GLU B C 1
ATOM 4571 O O . GLU B 1 285 ? -26.75 -26.703 5.949 1 34.75 285 GLU B O 1
ATOM 4576 N N . ILE B 1 286 ? -25.172 -27.922 6.934 1 30.89 286 ILE B N 1
ATOM 4577 C CA . ILE B 1 286 ? -26.172 -28.859 7.414 1 30.89 286 ILE B CA 1
ATOM 4578 C C . ILE B 1 286 ? -26.953 -28.25 8.57 1 30.89 286 ILE B C 1
ATOM 4580 O O . ILE B 1 286 ? -28.094 -28.641 8.844 1 30.89 286 ILE B O 1
ATOM 4584 N N . ALA B 1 287 ? -26.375 -27.328 9.281 1 32.62 287 ALA B N 1
ATOM 4585 C CA . ALA B 1 287 ? -27.219 -26.844 10.375 1 32.62 287 ALA B CA 1
ATOM 4586 C C . ALA B 1 287 ? -28.391 -26.031 9.852 1 32.62 287 ALA B C 1
ATOM 4588 O O . ALA B 1 287 ? -29.422 -25.938 10.516 1 32.62 287 ALA B O 1
ATOM 4589 N N . PHE B 1 288 ? -28.172 -25.359 8.688 1 31.84 288 PHE B N 1
ATOM 4590 C CA . PHE B 1 288 ? -29.375 -24.609 8.328 1 31.84 288 PHE B CA 1
ATOM 4591 C C . PHE B 1 288 ? -30.406 -25.531 7.688 1 31.84 288 PHE B C 1
ATOM 4593 O O . PHE B 1 288 ? -31.531 -25.109 7.418 1 31.84 288 PHE B O 1
ATOM 4600 N N . THR B 1 289 ? -29.969 -26.656 7.273 1 27.78 289 THR B N 1
ATOM 4601 C CA . THR B 1 289 ? -31.094 -27.391 6.715 1 27.78 289 THR B CA 1
ATOM 4602 C C . THR B 1 289 ? -31.953 -28 7.824 1 27.78 289 THR B C 1
ATOM 4604 O O . THR B 1 289 ? -32.969 -28.656 7.551 1 27.78 289 THR B O 1
ATOM 4607 N N . CYS B 1 290 ? -31.469 -28.047 9.047 1 25.55 290 CYS B N 1
ATOM 4608 C CA . CYS B 1 290 ? -32.406 -28.703 9.945 1 25.55 290 CYS B CA 1
ATOM 4609 C C . CYS B 1 290 ? -33.531 -27.766 10.344 1 25.55 290 CYS B C 1
ATOM 4611 O O . CYS B 1 290 ? -34.469 -28.156 11.07 1 25.55 290 CYS B O 1
ATOM 4613 N N . ASP B 1 291 ? -33.688 -26.516 10.016 1 24.09 291 ASP B N 1
ATOM 4614 C CA . ASP B 1 291 ? -35.062 -26.125 10.281 1 24.09 291 ASP B CA 1
ATOM 4615 C C . ASP B 1 291 ? -36 -26.609 9.172 1 24.09 291 ASP B C 1
ATOM 4617 O O . ASP B 1 291 ? -35.625 -26.578 7.992 1 24.09 291 ASP B O 1
#

Organism: Spodoptera litura (NCBI:txid69820)

Foldseek 3Di:
DDDDPPDPPPPPPPPPPPPPPPPPVPPPPPPPPPPPLPQLQQPDDQLRAEDAFPVLVVLQVVQVVVPCPQFLPPNAEADPPLEAEEAEPCVQDDPVQVVLLVVLQVQLVVLAVHYYDYDPDPQQEHEYEHAPDTGWHWYAHDDPCVGHVDSYTYTYDHPSQRQSLSSNLRVNRHRHAAALQQEQCNVVWKDFDQVFAAPPCVCSNHHGHPSHPRQLPQDRDQAASRYQFQQRRGPPSHGRMGTPDPPTGHNDRNHGDPSNSVSNHSVRPPPDVPVPPVVVVVVVVVVVVVD/DDDPPPPPPPPPPPPPPPPPPPPPPPPPPPPPPPPPLPQLQQPDDQLRAEDEFPVLVVLQVVQVVVPCPQFLPPNAEADPPLEAEEAEPCVQDDPVQVVLLVVLQVQLVVLAVHYYDYDPDPQQEHEYEHAPDTGWHWYAHDDPCVGHVDSYTYTYDHPSQRQSLSSNLRVNRHRHAAALCQEQCNVVWKDFDQVFAAPPCVCSNHHGHPSHPRQLPQDRDQAASRYQFQQRRGPPSHGRMGTPDPPTGHNDRNHGDPSNSVSNCSVRPPPDVVVPPVVVVVVVVVVVVVD

Nearest PDB structures (foldseek):
  3edg-assembly1_A  TM=9.236E-01  e=1.802E-20  Homo sapiens
  8a28-assembly1_A  TM=8.742E-01  e=1.581E-20  Limulus polyphemus
  7uai-assembly1_C  TM=9.018E-01  e=5.457E-20  Homo sapiens
  4gwn-assembly1_A  TM=8.989E-01  e=3.858E-19  Homo sapiens
  7uai-assembly1_D  TM=9.004E-01  e=3.173E-19  Homo sapiens

Radius of gyration: 33.81 Å; Cα contacts (8 Å, |Δi|>4): 1011; chains: 2; bounding box: 159×74×107 Å